Protein AF-0000000083567272 (afdb_homodimer)

Organism: NCBI:txid148449

pLDDT: mean 94.38, std 7.72, range [35.16, 98.94]

Sequence (560 aa):
MNGLTVTLQKGGVGKTTIATNLADRLAARGHEVVLVDVDPQGSATEALGCGETYTADTHLAHVLDPDDPTAPTDLLRTDTEPWGVDLVPSNAALHRVSATIQTADDGEAKLYRSLVRPLSDRYDWIVFDAPPTIGPLADAALVATRQAVLPMQLSKPSADALVRTVTNQLFPLSDRLPDSEAIEILAIVPNRVKGDNEERRVLEALEDSQFARYLPEFADSSHLDREDSPGPGIRERIAFRRAYRDGVSLATHDDTVDMIDRFDALAALADETVKPNENEMNGLTVTLQKGGVGKTTIATNLADRLAARGHEVVLVDVDPQGSATEALGCGETYTADTHLAHVLDPDDPTAPTDLLRTDTEPWGVDLVPSNAALHRVSATIQTADDGEAKLYRSLVRPLSDRYDWIVFDAPPTIGPLADAALVATRQAVLPMQLSKPSADALVRTVTNQLFPLSDRLPDSEAIEILAIVPNRVKGDNEERRVLEALEDSQFARYLPEFADSSHLDREDSPGPGIRERIAFRRAYRDGVSLATHDDTVDMIDRFDALAALADETVKPNENE

Secondary structure (DSSP, 8-state):
-EEEEE--SSTTSSHHHHHHHHHHHHHHTT--EEEEE--TT-HHHHHTT-GGGGG-SS-HHHHH-TT----GGGG-B---TTTT-EEE---TTHHHHHHHHHHSTTGGGHHIIIIIHHHTTT-SEEEEE--SSSSHHHHHHHHHH-EEEEEE-SSHHHHHHHHHHIIIIIHHHHHTS-GGG--EEEEEEE-SB---HHHHHHHHHHHTSTTGGGS-GGG-GGGGS-TTS--SSSB--HHHHHHHHHTS-HHHH-TT-TTHHHHHHHHHHHHHTS---TT-/-EEEEE--SSTTSSHHHHHHHHHHHHHHTT--EEEEE--TT-HHHHHTT-GGGGG-SS-HHHHH-TT----GGGG-B---TTTT-EEE---TTHHHHHHHHHHSTTGGGHHIIIIIHHHTTT-SEEEEE--SSSSHHHHHHHHHH-EEEEEE-SSHHHHHHHHHHIIIIIHHHHHTS-GGG--EEEEEEE-SB---HHHHHHHHHHHTSTTGGGS-GGG-GGGGS-TTS--SSSB--HHHHHHHHHTS-HHHH-TT-TTHHHHHHHHHHHHHTS---TT-

Nearest PDB structures (foldseek):
  6iud-assembly1_A  TM=8.516E-01  e=1.446E-17  Helicobacter pylori 26695
  2bek-assembly2_D  TM=8.807E-01  e=1.300E-15  Thermus thermophilus HB27
  7npe-assembly1_B  TM=7.686E-01  e=1.473E-09  Vibrio cholerae
  7npe-assembly1_A  TM=7.424E-01  e=6.405E-10  Vibrio cholerae
  7npe-assembly2_C  TM=7.320E-01  e=6.770E-10  Vibrio cholerae

Radius of gyration: 23.6 Å; Cα contacts (8 Å, |Δi|>4): 1157; chains: 2; bounding box: 54×74×58 Å

Structure (mmCIF, N/CA/C/O backbone):
data_AF-0000000083567272-model_v1
#
loop_
_entity.id
_entity.type
_entity.pdbx_description
1 polymer 'Chromosome partitioning protein'
#
loop_
_atom_site.group_PDB
_atom_site.id
_atom_site.type_symbol
_atom_site.label_atom_id
_atom_site.label_alt_id
_atom_site.label_comp_id
_atom_site.label_asym_id
_atom_site.label_entity_id
_atom_site.label_seq_id
_atom_site.pdbx_PDB_ins_code
_atom_site.Cartn_x
_atom_site.Cartn_y
_atom_site.Cartn_z
_atom_site.occupancy
_atom_site.B_iso_or_equiv
_atom_site.auth_seq_id
_atom_site.auth_comp_id
_atom_site.auth_asym_id
_atom_site.auth_atom_id
_atom_site.pdbx_PDB_model_num
ATOM 1 N N . MET A 1 1 ? 9.523 26.797 9.961 1 93.81 1 MET A N 1
ATOM 2 C CA . MET A 1 1 ? 8.453 25.953 9.445 1 93.81 1 MET A CA 1
ATOM 3 C C . MET A 1 1 ? 8.32 24.672 10.266 1 93.81 1 MET A C 1
ATOM 5 O O . MET A 1 1 ? 9.328 24.062 10.641 1 93.81 1 MET A O 1
ATOM 9 N N . ASN A 1 2 ? 7.078 24.391 10.664 1 96.38 2 ASN A N 1
ATOM 10 C CA . ASN A 1 2 ? 6.773 23.156 11.391 1 96.38 2 ASN A CA 1
ATOM 11 C C . ASN A 1 2 ? 6.309 22.047 10.445 1 96.38 2 ASN A C 1
ATOM 13 O O . ASN A 1 2 ? 5.891 22.328 9.32 1 96.38 2 ASN A O 1
ATOM 17 N N . GLY A 1 3 ? 6.535 20.812 10.906 1 97.56 3 GLY A N 1
ATOM 18 C CA . GLY A 1 3 ? 6.164 19.734 10.008 1 97.56 3 GLY A CA 1
ATOM 19 C C . GLY A 1 3 ? 5.5 18.562 10.711 1 97.56 3 GLY A C 1
ATOM 20 O O . GLY A 1 3 ? 5.766 18.312 11.883 1 97.56 3 GLY A O 1
ATOM 21 N N . LEU A 1 4 ? 4.613 17.859 10.016 1 98.62 4 LEU A N 1
ATOM 22 C CA . LEU A 1 4 ? 3.932 16.656 10.461 1 98.62 4 LEU A CA 1
ATOM 23 C C . LEU A 1 4 ? 3.98 15.57 9.383 1 98.62 4 LEU A C 1
ATOM 25 O O . LEU A 1 4 ? 3.861 15.875 8.195 1 98.62 4 LEU A O 1
ATOM 29 N N . THR A 1 5 ? 4.148 14.398 9.805 1 98.88 5 THR A N 1
ATOM 30 C CA . THR A 1 5 ? 4.008 13.258 8.898 1 98.88 5 THR A CA 1
ATOM 31 C C . THR A 1 5 ? 2.896 12.328 9.375 1 98.88 5 THR A C 1
ATOM 33 O O . THR A 1 5 ? 2.916 11.859 10.516 1 98.88 5 THR A O 1
ATOM 36 N N . VAL A 1 6 ? 1.889 12.109 8.523 1 98.94 6 VAL A N 1
ATOM 37 C CA . VAL A 1 6 ? 0.838 11.141 8.805 1 98.94 6 VAL A CA 1
ATOM 38 C C . VAL A 1 6 ? 1.248 9.766 8.273 1 98.94 6 VAL A C 1
ATOM 40 O O . VAL A 1 6 ? 1.438 9.594 7.066 1 98.94 6 VAL A O 1
ATOM 43 N N . THR A 1 7 ? 1.372 8.805 9.188 1 98.38 7 THR A N 1
ATOM 44 C CA . THR A 1 7 ? 1.945 7.527 8.781 1 98.38 7 THR A CA 1
ATOM 45 C C . THR A 1 7 ? 1.396 6.391 9.641 1 98.38 7 THR A C 1
ATOM 47 O O . THR A 1 7 ? 0.902 6.621 10.742 1 98.38 7 THR A O 1
ATOM 50 N N . LEU A 1 8 ? 1.328 5.234 9.156 1 97.75 8 LEU A N 1
ATOM 51 C CA . LEU A 1 8 ? 1.05 3.949 9.789 1 97.75 8 LEU A CA 1
ATOM 52 C C . LEU A 1 8 ? 1.333 2.795 8.836 1 97.75 8 LEU A C 1
ATOM 54 O O . LEU A 1 8 ? 1.011 2.875 7.645 1 97.75 8 LEU A O 1
ATOM 58 N N . GLN A 1 9 ? 1.994 1.794 9.391 1 94.25 9 GLN A N 1
ATOM 59 C CA . GLN A 1 9 ? 2.303 0.653 8.539 1 94.25 9 GLN A CA 1
ATOM 60 C C . GLN A 1 9 ? 1.067 -0.212 8.305 1 94.25 9 GLN A C 1
ATOM 62 O O . GLN A 1 9 ? 1.085 -1.414 8.578 1 94.25 9 GLN A O 1
ATOM 67 N N . LYS A 1 10 ? 0.109 0.346 7.777 1 93.81 10 LYS A N 1
ATOM 68 C CA . LYS A 1 10 ? -1.135 -0.331 7.418 1 93.81 10 LYS A CA 1
ATOM 69 C C . LYS A 1 10 ? -1.943 0.494 6.422 1 93.81 10 LYS A C 1
ATOM 71 O O . LYS A 1 10 ? -2.061 1.713 6.566 1 93.81 10 LYS A O 1
ATOM 76 N N . GLY A 1 11 ? -2.459 -0.16 5.395 1 90.94 11 GLY A N 1
ATOM 77 C CA . GLY A 1 11 ? -3.307 0.488 4.406 1 90.94 11 GLY A CA 1
ATOM 78 C C . GLY A 1 11 ? -4.75 0.623 4.855 1 90.94 11 GLY A C 1
ATOM 79 O O . GLY A 1 11 ? -5.215 -0.138 5.707 1 90.94 11 GLY A O 1
ATOM 80 N N . GLY A 1 12 ? -5.441 1.603 4.406 1 91.69 12 GLY A N 1
ATOM 81 C CA . GLY A 1 12 ? -6.887 1.701 4.551 1 91.69 12 GLY A CA 1
ATOM 82 C C . GLY A 1 12 ? -7.316 2.289 5.879 1 91.69 12 GLY A C 1
ATOM 83 O O . GLY A 1 12 ? -8.508 2.332 6.191 1 91.69 12 GLY A O 1
ATOM 84 N N . VAL A 1 13 ? -6.379 2.848 6.633 1 96.19 13 VAL A N 1
ATOM 85 C CA . VAL A 1 13 ? -6.73 3.293 7.977 1 96.19 13 VAL A CA 1
ATOM 86 C C . VAL A 1 13 ? -7.121 4.766 7.949 1 96.19 13 VAL A C 1
ATOM 88 O O . VAL A 1 13 ? -7.5 5.336 8.977 1 96.19 13 VAL A O 1
ATOM 91 N N . GLY A 1 14 ? -6.945 5.5 6.816 1 97.19 14 GLY A N 1
ATOM 92 C CA . GLY A 1 14 ? -7.387 6.875 6.664 1 97.19 14 GLY A CA 1
ATOM 93 C C . GLY A 1 14 ? -6.254 7.879 6.742 1 97.19 14 GLY A C 1
ATOM 94 O O . GLY A 1 14 ? -6.457 9.023 7.164 1 97.19 14 GLY A O 1
ATOM 95 N N . LYS A 1 15 ? -5.055 7.465 6.406 1 98.06 15 LYS A N 1
ATOM 96 C CA . LYS A 1 15 ? -3.906 8.367 6.414 1 98.06 15 LYS A CA 1
ATOM 97 C C . LYS A 1 15 ? -4.168 9.602 5.555 1 98.06 15 LYS A C 1
ATOM 99 O O . LYS A 1 15 ? -3.986 10.727 6.008 1 98.06 15 LYS A O 1
ATOM 104 N N . THR A 1 16 ? -4.648 9.383 4.332 1 97.75 16 THR A N 1
ATOM 105 C CA . THR A 1 16 ? -4.914 10.469 3.395 1 97.75 16 THR A CA 1
ATOM 106 C C . THR A 1 16 ? -5.984 11.406 3.941 1 97.75 16 THR A C 1
ATOM 108 O O . THR A 1 16 ? -5.836 12.625 3.893 1 97.75 16 THR A O 1
ATOM 111 N N . THR A 1 17 ? -7.047 10.812 4.473 1 97.56 17 THR A N 1
ATOM 112 C CA . THR A 1 17 ? -8.133 11.602 5.035 1 97.56 17 THR A CA 1
ATOM 113 C C . THR A 1 17 ? -7.625 12.484 6.172 1 97.56 17 THR A C 1
ATOM 115 O O . THR A 1 17 ? -7.922 13.68 6.215 1 97.56 17 THR A O 1
ATOM 118 N N . ILE A 1 18 ? -6.836 11.906 7.047 1 98.31 18 ILE A N 1
ATOM 119 C CA . ILE A 1 18 ? -6.324 12.656 8.188 1 98.31 18 ILE A CA 1
ATOM 120 C C . ILE A 1 18 ? -5.34 13.719 7.703 1 98.31 18 ILE A C 1
ATOM 122 O O . ILE A 1 18 ? -5.41 14.875 8.125 1 98.31 18 ILE A O 1
ATOM 126 N N . ALA A 1 19 ? -4.461 13.391 6.785 1 98.69 19 ALA A N 1
ATOM 127 C CA . ALA A 1 19 ? -3.445 14.32 6.297 1 98.69 19 ALA A CA 1
ATOM 128 C C . ALA A 1 19 ? -4.086 15.523 5.621 1 98.69 19 ALA A C 1
ATOM 130 O O . ALA A 1 19 ? -3.736 16.672 5.914 1 98.69 19 ALA A O 1
ATOM 131 N N . THR A 1 20 ? -5.059 15.281 4.746 1 98.12 20 THR A N 1
ATOM 132 C CA . THR A 1 20 ? -5.652 16.359 3.957 1 98.12 20 THR A CA 1
ATOM 133 C C . THR A 1 20 ? -6.523 17.25 4.832 1 98.12 20 THR A C 1
ATOM 135 O O . THR A 1 20 ? -6.445 18.484 4.746 1 98.12 20 THR A O 1
ATOM 138 N N . ASN A 1 21 ? -7.289 16.672 5.699 1 97.5 21 ASN A N 1
ATOM 139 C CA . ASN A 1 21 ? -8.172 17.484 6.523 1 97.5 21 ASN A CA 1
ATOM 140 C C . ASN A 1 21 ? -7.406 18.219 7.621 1 97.5 21 ASN A C 1
ATOM 142 O O . ASN A 1 21 ? -7.77 19.328 8 1 97.5 21 ASN A O 1
ATOM 146 N N . LEU A 1 22 ? -6.359 17.594 8.117 1 98.12 22 LEU A N 1
ATOM 147 C CA . LEU A 1 22 ? -5.492 18.281 9.062 1 98.12 22 LEU A CA 1
ATOM 148 C C . LEU A 1 22 ? -4.852 19.5 8.414 1 98.12 22 LEU A C 1
ATOM 150 O O . LEU A 1 22 ? -4.84 20.594 9 1 98.12 22 LEU A O 1
ATOM 154 N N . ALA A 1 23 ? -4.309 19.344 7.195 1 98.31 23 ALA A N 1
ATOM 155 C CA . ALA A 1 23 ? -3.736 20.453 6.449 1 98.31 23 ALA A CA 1
ATOM 156 C C . ALA A 1 23 ? -4.77 21.562 6.234 1 98.31 23 ALA A C 1
ATOM 158 O O . ALA A 1 23 ? -4.473 22.734 6.422 1 98.31 23 ALA A O 1
ATOM 159 N N . ASP A 1 24 ? -5.977 21.156 5.859 1 97.5 24 ASP A N 1
ATOM 160 C CA . ASP A 1 24 ? -7.074 22.094 5.645 1 97.5 24 ASP A CA 1
ATOM 161 C C . ASP A 1 24 ? -7.363 22.891 6.906 1 97.5 24 ASP A C 1
ATOM 163 O O . ASP A 1 24 ? -7.555 24.109 6.84 1 97.5 24 ASP A O 1
ATOM 167 N N . ARG A 1 25 ? -7.406 22.219 8.039 1 97.5 25 ARG A N 1
ATOM 168 C CA . ARG A 1 25 ? -7.754 22.906 9.289 1 97.5 25 ARG A CA 1
ATOM 169 C C . ARG A 1 25 ? -6.609 23.797 9.766 1 97.5 25 ARG A C 1
ATOM 171 O O . ARG A 1 25 ? -6.844 24.844 10.359 1 97.5 25 ARG A O 1
ATOM 178 N N . LEU A 1 26 ? -5.375 23.391 9.531 1 97.88 26 LEU A N 1
ATOM 179 C CA . LEU A 1 26 ? -4.25 24.266 9.812 1 97.88 26 LEU A CA 1
ATOM 180 C C . LEU A 1 26 ? -4.34 25.547 8.984 1 97.88 26 LEU A C 1
ATOM 182 O O . LEU A 1 26 ? -4.105 26.641 9.5 1 97.88 26 LEU A O 1
ATOM 186 N N . ALA A 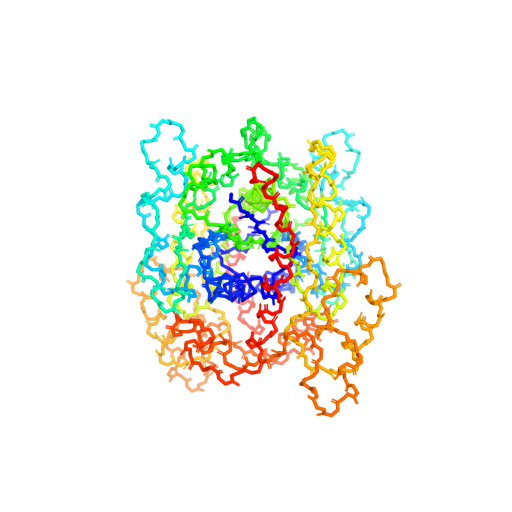1 27 ? -4.68 25.406 7.738 1 97.44 27 ALA A N 1
ATOM 187 C CA . ALA A 1 27 ? -4.855 26.578 6.875 1 97.44 27 ALA A CA 1
ATOM 188 C C . ALA A 1 27 ? -5.988 27.469 7.379 1 97.44 27 ALA A C 1
ATOM 190 O O . ALA A 1 27 ? -5.867 28.688 7.383 1 97.44 27 ALA A O 1
ATOM 191 N N . ALA A 1 28 ? -7.059 26.875 7.777 1 95.69 28 ALA A N 1
ATOM 192 C CA . ALA A 1 28 ? -8.219 27.609 8.281 1 95.69 28 ALA A CA 1
ATOM 193 C C . ALA A 1 28 ? -7.855 28.406 9.523 1 95.69 28 ALA A C 1
ATOM 195 O O . ALA A 1 28 ? -8.523 29.391 9.852 1 95.69 28 ALA A O 1
ATOM 196 N N . ARG A 1 29 ? -6.824 28.062 10.164 1 96.12 29 ARG A N 1
ATOM 197 C CA . ARG A 1 29 ? -6.359 28.766 11.352 1 96.12 29 ARG A CA 1
ATOM 198 C C . ARG A 1 29 ? -5.426 29.922 10.984 1 96.12 29 ARG A C 1
ATOM 200 O O . ARG A 1 29 ? -4.836 30.562 11.859 1 96.12 29 ARG A O 1
ATOM 207 N N . GLY A 1 30 ? -5.168 30.109 9.695 1 96.31 30 GLY A N 1
ATOM 208 C CA . GLY A 1 30 ? -4.434 31.266 9.227 1 96.31 30 GLY A CA 1
ATOM 209 C C . GLY A 1 30 ? -3 30.953 8.836 1 96.31 30 GLY A C 1
ATOM 210 O O . GLY A 1 30 ? -2.217 31.859 8.547 1 96.31 30 GLY A O 1
ATOM 211 N N . HIS A 1 31 ? -2.66 29.672 8.805 1 97.25 31 HIS A N 1
ATOM 212 C CA . HIS A 1 31 ? -1.293 29.281 8.461 1 97.25 31 HIS A CA 1
ATOM 213 C C . HIS A 1 31 ? -1.128 29.094 6.961 1 97.25 31 HIS A C 1
ATOM 215 O O . HIS A 1 31 ? -2.066 28.688 6.273 1 97.25 31 HIS A O 1
ATOM 221 N N . GLU A 1 32 ? 0.05 29.453 6.465 1 97.69 32 GLU A N 1
ATOM 222 C CA . GLU A 1 32 ? 0.459 29 5.141 1 97.69 32 GLU A CA 1
ATOM 223 C C . GLU A 1 32 ? 0.895 27.531 5.172 1 97.69 32 GLU A C 1
ATOM 225 O O . GLU A 1 32 ? 1.895 27.188 5.805 1 97.69 32 GLU A O 1
ATOM 230 N N . VAL A 1 33 ? 0.121 26.703 4.473 1 98.25 33 VAL A N 1
ATOM 231 C CA . VAL A 1 33 ? 0.319 25.266 4.617 1 98.25 33 VAL A CA 1
ATOM 232 C C . VAL A 1 33 ? 0.609 24.641 3.256 1 98.25 33 VAL A C 1
ATOM 234 O O . VAL A 1 33 ? -0.023 25 2.258 1 98.25 33 VAL A O 1
ATOM 237 N N . VAL A 1 34 ? 1.596 23.703 3.201 1 98.62 34 VAL A N 1
ATOM 238 C CA . VAL A 1 34 ? 1.817 22.875 2.023 1 98.62 34 VAL A CA 1
ATOM 239 C C . VAL A 1 34 ? 1.675 21.406 2.398 1 98.62 34 VAL A C 1
ATOM 241 O O . VAL A 1 34 ? 2.193 20.969 3.428 1 98.62 34 VAL A O 1
ATOM 244 N N . LEU A 1 35 ? 0.798 20.719 1.653 1 98.69 35 LEU A N 1
ATOM 245 C CA . LEU A 1 35 ? 0.66 19.266 1.753 1 98.69 35 LEU A CA 1
ATOM 246 C C . LEU A 1 35 ? 1.571 18.562 0.753 1 98.69 35 LEU A C 1
ATOM 248 O O . LEU A 1 35 ? 1.648 18.969 -0.411 1 98.69 35 LEU A O 1
ATOM 252 N N . VAL A 1 36 ? 2.32 17.562 1.208 1 98.81 36 VAL A N 1
ATOM 253 C CA . VAL A 1 36 ? 3.203 16.797 0.342 1 98.81 36 VAL A CA 1
ATOM 254 C C . VAL A 1 36 ? 2.719 15.352 0.271 1 98.81 36 VAL A C 1
ATOM 256 O O . VAL A 1 36 ? 2.662 14.656 1.289 1 98.81 36 VAL A O 1
ATOM 259 N N . ASP A 1 37 ? 2.371 14.922 -0.915 1 98.5 37 ASP A N 1
ATOM 260 C CA . ASP A 1 37 ? 1.951 13.547 -1.166 1 98.5 37 ASP A CA 1
ATOM 261 C C . ASP A 1 37 ? 3.141 12.672 -1.559 1 98.5 37 ASP A C 1
ATOM 263 O O . ASP A 1 37 ? 3.605 12.727 -2.699 1 98.5 37 ASP A O 1
ATOM 267 N N . VAL A 1 38 ? 3.6 11.844 -0.583 1 98.06 38 VAL A N 1
ATOM 268 C CA . VAL A 1 38 ? 4.738 10.984 -0.894 1 98.06 38 VAL A CA 1
ATOM 269 C C . VAL A 1 38 ? 4.289 9.523 -0.942 1 98.06 38 VAL A C 1
ATOM 271 O O . VAL A 1 38 ? 5.102 8.617 -0.779 1 98.06 38 VAL A O 1
ATOM 274 N N . ASP A 1 39 ? 3.031 9.297 -1.059 1 96.69 39 ASP A N 1
ATOM 275 C CA . ASP A 1 39 ? 2.488 7.973 -1.347 1 96.69 39 ASP A CA 1
ATOM 276 C C . ASP A 1 39 ? 2.369 7.746 -2.852 1 96.69 39 ASP A C 1
ATOM 278 O O . ASP A 1 39 ? 1.645 8.469 -3.539 1 96.69 39 ASP A O 1
ATOM 282 N N . PRO A 1 40 ? 2.982 6.656 -3.303 1 93.44 40 PRO A N 1
ATOM 283 C CA . PRO A 1 40 ? 2.936 6.379 -4.738 1 93.44 40 PRO A CA 1
ATOM 284 C C . PRO A 1 40 ? 1.515 6.148 -5.25 1 93.44 40 PRO A C 1
ATOM 286 O O . PRO A 1 40 ? 1.275 6.195 -6.461 1 93.44 40 PRO A O 1
ATOM 289 N N . GLN A 1 41 ? 0.576 5.91 -4.422 1 90.75 41 GLN A N 1
ATOM 290 C CA . GLN A 1 41 ? -0.812 5.738 -4.836 1 90.75 41 GLN A CA 1
ATOM 291 C C . GLN A 1 41 ? -1.451 7.078 -5.195 1 90.75 41 GLN A C 1
ATOM 293 O O . GLN A 1 41 ? -2.459 7.121 -5.902 1 90.75 41 GLN A O 1
ATOM 298 N N . GLY A 1 42 ? -0.952 8.195 -4.688 1 95.5 42 GLY A N 1
ATOM 299 C CA . GLY A 1 42 ? -1.363 9.531 -5.09 1 95.5 42 GLY A CA 1
ATOM 300 C C . GLY A 1 42 ? -2.734 9.914 -4.566 1 95.5 42 GLY A C 1
ATOM 301 O O . GLY A 1 42 ? -3.406 10.773 -5.141 1 95.5 42 GLY A O 1
ATOM 302 N N . SER A 1 43 ? -3.186 9.312 -3.49 1 95.06 43 SER A N 1
ATOM 303 C CA . SER A 1 43 ? -4.539 9.547 -3 1 95.06 43 SER A CA 1
ATOM 304 C C . SER A 1 43 ? -4.734 11 -2.57 1 95.06 43 SER A C 1
ATOM 306 O O . SER A 1 43 ? -5.789 11.586 -2.814 1 95.06 43 SER A O 1
ATOM 308 N N . ALA A 1 44 ? -3.748 11.586 -1.895 1 97.31 44 ALA A N 1
ATOM 309 C CA . ALA A 1 44 ? -3.871 12.984 -1.483 1 97.31 44 ALA A CA 1
ATOM 310 C C . ALA A 1 44 ? -3.895 13.914 -2.695 1 97.31 44 ALA A C 1
ATOM 312 O O . ALA A 1 44 ? -4.633 14.898 -2.713 1 97.31 44 ALA A O 1
ATOM 313 N N . THR A 1 45 ? -3.057 13.602 -3.678 1 96.75 45 THR A N 1
ATOM 314 C CA . THR A 1 45 ? -3.037 14.359 -4.926 1 96.75 45 THR A CA 1
ATOM 315 C C . THR A 1 45 ? -4.418 14.359 -5.578 1 96.75 45 THR A C 1
ATOM 317 O O . THR A 1 45 ? -4.91 15.406 -6.004 1 96.75 45 THR A O 1
ATOM 320 N N . GLU A 1 46 ? -5.023 13.203 -5.598 1 93.88 46 GLU A N 1
ATOM 321 C CA . GLU A 1 46 ? -6.375 13.078 -6.137 1 93.88 46 GLU A CA 1
ATOM 322 C C . GLU A 1 46 ? -7.383 13.828 -5.27 1 93.88 46 GLU A C 1
ATOM 324 O O . GLU A 1 46 ? -8.273 14.508 -5.789 1 93.88 46 GLU A O 1
ATOM 329 N N . ALA A 1 47 ? -7.273 13.688 -4.008 1 95 47 ALA A N 1
ATOM 330 C CA . ALA A 1 47 ? -8.195 14.297 -3.057 1 95 47 ALA A CA 1
ATOM 331 C C . ALA A 1 47 ? -8.25 15.812 -3.234 1 95 47 ALA A C 1
ATOM 333 O O . ALA A 1 47 ? -9.289 16.438 -3.039 1 95 47 ALA A O 1
ATOM 334 N N . LEU A 1 48 ? -7.121 16.422 -3.607 1 96.38 48 LEU A N 1
ATOM 335 C CA . LEU A 1 48 ? -7.07 17.859 -3.756 1 96.38 48 LEU A CA 1
ATOM 336 C C . LEU A 1 48 ? -7.48 18.281 -5.164 1 96.38 48 LEU A C 1
ATOM 338 O O . LEU A 1 48 ? -7.344 19.453 -5.535 1 96.38 48 LEU A O 1
ATOM 342 N N . GLY A 1 49 ? -7.863 17.359 -5.957 1 92.62 49 GLY A N 1
ATOM 343 C CA . GLY A 1 49 ? -8.328 17.672 -7.301 1 92.62 49 GLY A CA 1
ATOM 344 C C . GLY A 1 49 ? -7.199 17.844 -8.297 1 92.62 49 GLY A C 1
ATOM 345 O O . GLY A 1 49 ? -7.371 18.5 -9.328 1 92.62 49 GLY A O 1
ATOM 346 N N . CYS A 1 50 ? -6.02 17.266 -7.973 1 94.5 50 CYS A N 1
ATOM 347 C CA . CYS A 1 50 ? -4.84 17.469 -8.812 1 94.5 50 CYS A CA 1
ATOM 348 C C . CYS A 1 50 ? -4.406 16.156 -9.453 1 94.5 50 CYS A C 1
ATOM 350 O O . CYS A 1 50 ? -3.217 15.93 -9.68 1 94.5 50 CYS A O 1
ATOM 352 N N . GLY A 1 51 ? -5.332 15.297 -9.703 1 92.56 51 GLY A N 1
ATOM 353 C CA . GLY A 1 51 ? -5.023 13.977 -10.242 1 92.56 51 GLY A CA 1
ATOM 354 C C . GLY A 1 51 ? -4.211 14.031 -11.523 1 92.56 51 GLY A C 1
ATOM 355 O O . GLY A 1 51 ? -3.389 13.148 -11.773 1 92.56 51 GLY A O 1
ATOM 356 N N . GLU A 1 52 ? -4.367 15.016 -12.328 1 91.88 52 GLU A N 1
ATOM 357 C CA . GLU A 1 52 ? -3.689 15.148 -13.609 1 91.88 52 GLU A CA 1
ATOM 358 C C . GLU A 1 52 ? -2.186 15.328 -13.422 1 91.88 52 GLU A C 1
ATOM 360 O O . GLU A 1 52 ? -1.399 14.992 -14.312 1 91.88 52 GLU A O 1
ATOM 365 N N . THR A 1 53 ? -1.791 15.766 -12.273 1 94.5 53 THR A N 1
ATOM 366 C CA . THR A 1 53 ? -0.383 16.062 -12.031 1 94.5 53 THR A CA 1
ATOM 367 C C . THR A 1 53 ? 0.387 14.781 -11.703 1 94.5 53 THR A C 1
ATOM 369 O O . THR A 1 53 ? 1.619 14.781 -11.664 1 94.5 53 THR A O 1
ATOM 372 N N . TYR A 1 54 ? -0.334 13.734 -11.555 1 93.69 54 TYR A N 1
ATOM 373 C CA . TYR A 1 54 ? 0.288 12.461 -11.203 1 93.69 54 TYR A CA 1
ATOM 374 C C . TYR A 1 54 ? 1.255 12.016 -12.289 1 93.69 54 TYR A C 1
ATOM 376 O O . TYR A 1 54 ? 2.236 11.32 -12.008 1 93.69 54 TYR A O 1
ATOM 384 N N . THR A 1 55 ? 1.088 12.445 -13.523 1 93.06 55 THR A N 1
ATOM 385 C CA . THR A 1 55 ? 1.952 12.055 -14.633 1 93.06 55 THR A CA 1
ATOM 386 C C . THR A 1 55 ? 2.715 13.258 -15.18 1 93.06 55 THR A C 1
ATOM 388 O O . THR A 1 55 ? 3.174 13.242 -16.312 1 93.06 55 THR A O 1
ATOM 391 N N . ALA A 1 56 ? 2.779 14.281 -14.352 1 95.12 56 ALA A N 1
ATOM 392 C CA . ALA A 1 56 ? 3.498 15.477 -14.773 1 95.12 56 ALA A CA 1
ATOM 393 C C . ALA A 1 56 ? 4.973 15.18 -15.031 1 95.12 56 ALA A C 1
ATOM 395 O O . ALA A 1 56 ? 5.566 14.336 -14.352 1 95.12 56 ALA A O 1
ATOM 396 N N . ASP A 1 57 ? 5.562 15.914 -15.93 1 95.12 57 ASP A N 1
ATOM 397 C CA . ASP A 1 57 ? 6.957 15.719 -16.312 1 95.12 57 ASP A CA 1
ATOM 398 C C . ASP A 1 57 ? 7.902 16.125 -15.188 1 95.12 57 ASP A C 1
ATOM 400 O O . ASP A 1 57 ? 8.93 15.492 -14.969 1 95.12 57 ASP A O 1
ATOM 404 N N . THR A 1 58 ? 7.508 17.266 -14.539 1 96.12 58 THR A N 1
ATOM 405 C CA . THR A 1 58 ? 8.297 17.75 -13.414 1 96.12 58 THR A CA 1
ATOM 406 C C . THR A 1 58 ? 7.762 17.203 -12.094 1 96.12 58 THR A C 1
ATOM 408 O O . THR A 1 58 ? 6.57 17.328 -11.805 1 96.12 58 THR A O 1
ATOM 411 N N . HIS A 1 59 ? 8.586 16.516 -11.352 1 96.88 59 HIS A N 1
ATOM 412 C CA . HIS A 1 59 ? 8.156 15.859 -10.125 1 96.88 59 HIS A CA 1
ATOM 413 C C . HIS A 1 59 ? 9.297 15.781 -9.117 1 96.88 59 HIS A C 1
ATOM 415 O O . HIS A 1 59 ? 10.391 16.312 -9.359 1 96.88 59 HIS A O 1
ATOM 421 N N . LEU A 1 60 ? 9.086 15.172 -8.008 1 97.25 60 LEU A N 1
ATOM 422 C CA . LEU A 1 60 ? 9.945 15.227 -6.832 1 97.25 60 LEU A CA 1
ATOM 423 C C . LEU A 1 60 ? 11.32 14.625 -7.129 1 97.25 60 LEU A C 1
ATOM 425 O O . LEU A 1 60 ? 12.32 15.055 -6.555 1 97.25 60 LEU A O 1
ATOM 429 N N . ALA A 1 61 ? 11.391 13.648 -8.008 1 96 61 ALA A N 1
ATOM 430 C CA . ALA A 1 61 ? 12.672 13.039 -8.344 1 96 61 ALA A CA 1
ATOM 431 C C . ALA A 1 61 ? 13.641 14.078 -8.914 1 96 61 ALA A C 1
ATOM 433 O O . ALA A 1 61 ? 14.852 14 -8.68 1 96 61 ALA A O 1
ATOM 434 N N . HIS A 1 62 ? 13.125 15.031 -9.641 1 97 62 HIS A N 1
ATOM 435 C CA . HIS A 1 62 ? 13.953 16.094 -10.219 1 97 62 HIS A CA 1
ATOM 436 C C . HIS A 1 62 ? 14.516 17 -9.133 1 97 62 HIS A C 1
ATOM 438 O O . HIS A 1 62 ? 15.672 17.406 -9.203 1 97 62 HIS A O 1
ATOM 444 N N . VAL A 1 63 ? 13.727 17.234 -8.117 1 96.62 63 VAL A N 1
ATOM 445 C CA . VAL A 1 63 ? 14.133 18.109 -7.016 1 96.62 63 VAL A CA 1
ATOM 446 C C . VAL A 1 63 ? 15.234 17.438 -6.199 1 96.62 63 VAL A C 1
ATOM 448 O O . VAL A 1 63 ? 16.125 18.109 -5.68 1 96.62 63 VAL A O 1
ATOM 451 N N . LEU A 1 64 ? 15.219 16.094 -6.145 1 95.31 64 LEU A N 1
ATOM 452 C CA . LEU A 1 64 ? 16.188 15.367 -5.32 1 95.31 64 LEU A CA 1
ATOM 453 C C . LEU A 1 64 ? 17.469 15.109 -6.098 1 95.31 64 LEU A C 1
ATOM 455 O O . LEU A 1 64 ? 18.469 14.68 -5.516 1 95.31 64 LEU A O 1
ATOM 459 N N . ASP A 1 65 ? 17.469 15.359 -7.402 1 93.38 65 ASP A N 1
ATOM 460 C CA . ASP A 1 65 ? 18.656 15.219 -8.234 1 93.38 65 ASP A CA 1
ATOM 461 C C . ASP A 1 65 ? 19.5 16.484 -8.203 1 93.38 65 ASP A C 1
ATOM 463 O O . ASP A 1 65 ? 19.109 17.516 -8.75 1 93.38 65 ASP A O 1
ATOM 467 N N . PRO A 1 66 ? 20.688 16.391 -7.672 1 89.69 66 PRO A N 1
ATOM 468 C CA . PRO A 1 66 ? 21.516 17.594 -7.547 1 89.69 66 PRO A CA 1
ATOM 469 C C . PRO A 1 66 ? 21.906 18.188 -8.898 1 89.69 66 PRO A C 1
ATOM 471 O O . PRO A 1 66 ? 22.234 19.375 -8.984 1 89.69 66 PRO A O 1
ATOM 474 N N . ASP A 1 67 ? 21.812 17.375 -9.945 1 94.19 67 ASP A N 1
ATOM 475 C CA . ASP A 1 67 ? 22.219 17.844 -11.266 1 94.19 67 ASP A CA 1
ATOM 476 C C . ASP A 1 67 ? 21.016 18.406 -12.039 1 94.19 67 ASP A C 1
ATOM 478 O O . ASP A 1 67 ? 21.172 18.875 -13.164 1 94.19 67 ASP A O 1
ATOM 482 N N . ASP A 1 68 ? 19.859 18.328 -11.445 1 95.56 68 ASP A N 1
ATOM 483 C CA . ASP A 1 68 ? 18.641 18.844 -12.078 1 95.56 68 ASP A CA 1
ATOM 484 C C . ASP A 1 68 ? 18.312 20.234 -11.547 1 95.56 68 ASP A C 1
ATOM 486 O O . ASP A 1 68 ? 18.328 20.469 -10.344 1 95.56 68 ASP A O 1
ATOM 490 N N . PRO A 1 69 ? 17.984 21.234 -12.391 1 95.44 69 PRO A N 1
ATOM 491 C CA . PRO A 1 69 ? 17.734 22.609 -11.961 1 95.44 69 PRO A CA 1
ATOM 492 C C . PRO A 1 69 ? 16.359 22.812 -11.336 1 95.44 69 PRO A C 1
ATOM 494 O O . PRO A 1 69 ? 16.031 23.891 -10.852 1 95.44 69 PRO A O 1
ATOM 497 N N . THR A 1 70 ? 15.57 21.812 -11.289 1 97 70 THR A N 1
ATOM 498 C CA . THR A 1 70 ? 14.211 21.922 -10.773 1 97 70 THR A CA 1
ATOM 499 C C . THR A 1 70 ? 14.219 22.312 -9.297 1 97 70 THR A C 1
ATOM 501 O O . THR A 1 70 ? 14.914 21.688 -8.492 1 97 70 THR A O 1
ATOM 504 N N . ALA A 1 71 ? 13.461 23.391 -8.992 1 96.88 71 ALA A N 1
ATOM 505 C CA . ALA A 1 71 ? 13.289 23.812 -7.609 1 96.88 71 ALA A CA 1
ATOM 506 C C . ALA A 1 71 ? 11.984 23.281 -7.023 1 96.88 71 ALA A C 1
ATOM 508 O O . ALA A 1 71 ? 11.055 22.969 -7.762 1 96.88 71 ALA A O 1
ATOM 509 N N . PRO A 1 72 ? 11.883 23.172 -5.664 1 97.06 72 PRO A N 1
ATOM 510 C CA . PRO A 1 72 ? 10.641 22.719 -5.035 1 97.06 72 PRO A CA 1
ATOM 511 C C . PRO A 1 72 ? 9.43 23.547 -5.461 1 97.06 72 PRO A C 1
ATOM 513 O O . PRO A 1 72 ? 8.336 23 -5.609 1 97.06 72 PRO A O 1
ATOM 516 N N . THR A 1 73 ? 9.656 24.812 -5.715 1 96.75 73 THR A N 1
ATOM 517 C CA . THR A 1 73 ? 8.562 25.719 -6.062 1 96.75 73 THR A CA 1
ATOM 518 C C . THR A 1 73 ? 7.977 25.344 -7.422 1 96.75 73 THR A C 1
ATOM 520 O O . THR A 1 73 ? 6.828 25.688 -7.719 1 96.75 73 THR A O 1
ATOM 523 N N . ASP A 1 74 ? 8.781 24.672 -8.258 1 97.06 74 ASP A N 1
ATOM 524 C CA . ASP A 1 74 ? 8.32 24.25 -9.578 1 97.06 74 ASP A CA 1
ATOM 525 C C . ASP A 1 74 ? 7.273 23.141 -9.477 1 97.06 74 ASP A C 1
ATOM 527 O O . ASP A 1 74 ? 6.555 22.875 -10.438 1 97.06 74 ASP A O 1
ATOM 531 N N . LEU A 1 75 ? 7.184 22.531 -8.312 1 97.19 75 LEU A N 1
ATOM 532 C CA . LEU A 1 75 ? 6.285 21.391 -8.117 1 97.19 75 LEU A CA 1
ATOM 533 C C . LEU A 1 75 ? 4.953 21.859 -7.531 1 97.19 75 LEU A C 1
ATOM 535 O O . LEU A 1 75 ? 3.955 21.141 -7.598 1 97.19 75 LEU A O 1
ATOM 539 N N . LEU A 1 76 ? 4.906 23.047 -6.988 1 97.25 76 LEU A N 1
ATOM 540 C CA . LEU A 1 76 ? 3.777 23.5 -6.184 1 97.25 76 LEU A CA 1
ATOM 541 C C . LEU A 1 76 ? 2.533 23.672 -7.047 1 97.25 76 LEU A C 1
ATOM 543 O O . LEU A 1 76 ? 2.586 24.312 -8.094 1 97.25 76 LEU A O 1
ATOM 547 N N . ARG A 1 77 ? 1.536 23 -6.621 1 96.31 77 ARG A N 1
ATOM 548 C CA . ARG A 1 77 ? 0.2 23.312 -7.117 1 96.31 77 ARG A CA 1
ATOM 549 C C . ARG A 1 77 ? -0.533 24.266 -6.164 1 96.31 77 ARG A C 1
ATOM 551 O O . ARG A 1 77 ? -0.849 23.891 -5.035 1 96.31 77 ARG A O 1
ATOM 558 N N . THR A 1 78 ? -0.864 25.469 -6.633 1 92.81 78 THR A N 1
ATOM 559 C CA . THR A 1 78 ? -1.407 26.5 -5.762 1 92.81 78 THR A CA 1
ATOM 560 C C . THR A 1 78 ? -2.877 26.766 -6.082 1 92.81 78 THR A C 1
ATOM 562 O O . THR A 1 78 ? -3.547 27.516 -5.375 1 92.81 78 THR A O 1
ATOM 565 N N . ASP A 1 79 ? -3.326 26.109 -7.16 1 84 79 ASP A N 1
ATOM 566 C CA . ASP A 1 79 ? -4.727 26.281 -7.535 1 84 79 ASP A CA 1
ATOM 567 C C . ASP A 1 79 ? -5.629 25.312 -6.77 1 84 79 ASP A C 1
ATOM 569 O O . ASP A 1 79 ? -6.453 24.625 -7.367 1 84 79 ASP A O 1
ATOM 573 N N . THR A 1 80 ? -5.469 25.234 -5.484 1 83.69 80 THR A N 1
ATOM 574 C CA . THR A 1 80 ? -6.238 24.359 -4.605 1 83.69 80 THR A CA 1
ATOM 575 C C . THR A 1 80 ? -7.129 25.188 -3.676 1 83.69 80 THR A C 1
ATOM 577 O O . THR A 1 80 ? -7.195 24.906 -2.475 1 83.69 80 THR A O 1
ATOM 580 N N . GLU A 1 81 ? -7.809 26.156 -4.223 1 73.56 81 GLU A N 1
ATOM 581 C CA . GLU A 1 81 ? -8.539 27.172 -3.467 1 73.56 81 GLU A CA 1
ATOM 582 C C . GLU A 1 81 ? -9.523 26.516 -2.492 1 73.56 81 GLU A C 1
ATOM 584 O O . GLU A 1 81 ? -9.602 26.922 -1.326 1 73.56 81 GLU A O 1
ATOM 589 N N . PRO A 1 82 ? -10.156 25.438 -2.893 1 79.06 82 PRO A N 1
ATOM 590 C CA . PRO A 1 82 ? -11.117 24.844 -1.96 1 79.06 82 PRO A CA 1
ATOM 591 C C . PRO A 1 82 ? -10.453 24.281 -0.709 1 79.06 82 PRO A C 1
ATOM 593 O O . PRO A 1 82 ? -11.125 24 0.285 1 79.06 82 PRO A O 1
ATOM 596 N N . TRP A 1 83 ? -9.203 24.109 -0.689 1 86.5 83 TRP A N 1
ATOM 597 C CA . TRP A 1 83 ? -8.469 23.531 0.438 1 86.5 83 TRP A CA 1
ATOM 598 C C . TRP A 1 83 ? -7.688 24.609 1.178 1 86.5 83 TRP A C 1
ATOM 600 O O . TRP A 1 83 ? -7.418 24.484 2.375 1 86.5 83 TRP A O 1
ATOM 610 N N . GLY A 1 84 ? -7.266 25.672 0.497 1 90 84 GLY A N 1
ATOM 611 C CA . GLY A 1 84 ? -6.418 26.688 1.088 1 90 84 GLY A CA 1
ATOM 612 C C . GLY A 1 84 ? -5.016 26.203 1.394 1 90 84 GLY A C 1
ATOM 613 O O . GLY A 1 84 ? -4.355 26.719 2.295 1 90 84 GLY A O 1
ATOM 614 N N . VAL A 1 85 ? -4.656 25.109 0.864 1 96.31 85 VAL A N 1
ATOM 615 C CA . VAL A 1 85 ? -3.375 24.438 1.068 1 96.31 85 VAL A CA 1
ATOM 616 C C . VAL A 1 85 ? -2.688 24.219 -0.277 1 96.31 85 VAL A C 1
ATOM 618 O O . VAL A 1 85 ? -3.344 23.891 -1.269 1 96.31 85 VAL A O 1
ATOM 621 N N . ASP A 1 86 ? -1.407 24.562 -0.384 1 97.81 86 ASP A N 1
ATOM 622 C CA . ASP A 1 86 ? -0.663 24.188 -1.58 1 97.81 86 ASP A CA 1
ATOM 623 C C . ASP A 1 86 ? -0.282 22.703 -1.545 1 97.81 86 ASP A C 1
ATOM 625 O O . ASP A 1 86 ? -0.316 22.078 -0.486 1 97.81 86 ASP A O 1
ATOM 629 N N . LEU A 1 87 ? 0.006 22.203 -2.768 1 98.25 87 LEU A N 1
ATOM 630 C CA . LEU A 1 87 ? 0.267 20.781 -2.873 1 98.25 87 LEU A CA 1
ATOM 631 C C . LEU A 1 87 ? 1.567 20.516 -3.625 1 98.25 87 LEU A C 1
ATOM 633 O O . LEU A 1 87 ? 1.827 21.125 -4.66 1 98.25 87 LEU A O 1
ATOM 637 N N . VAL A 1 88 ? 2.445 19.75 -3.035 1 98.44 88 VAL A N 1
ATOM 638 C CA . VAL A 1 88 ? 3.432 19 -3.807 1 98.44 88 VAL A CA 1
ATOM 639 C C . VAL A 1 88 ? 2.879 17.625 -4.152 1 98.44 88 VAL A C 1
ATOM 641 O O . VAL A 1 88 ? 2.756 16.766 -3.279 1 98.44 88 VAL A O 1
ATOM 644 N N . PRO A 1 89 ? 2.553 17.375 -5.398 1 98.12 89 PRO A N 1
ATOM 645 C CA . PRO A 1 89 ? 1.814 16.172 -5.77 1 98.12 89 PRO A CA 1
ATOM 646 C C . PRO A 1 89 ? 2.701 14.922 -5.809 1 98.12 89 PRO A C 1
ATOM 648 O O . PRO A 1 89 ? 3.922 15.031 -5.945 1 98.12 89 PRO A O 1
ATOM 651 N N . SER A 1 90 ? 2.01 13.82 -5.594 1 97.56 90 SER A N 1
ATOM 652 C CA . SER A 1 90 ? 2.633 12.539 -5.926 1 97.56 90 SER A CA 1
ATOM 653 C C . SER A 1 90 ? 2.84 12.398 -7.43 1 97.56 90 SER A C 1
ATOM 655 O O . SER A 1 90 ? 2.406 13.258 -8.203 1 97.56 90 SER A O 1
ATOM 657 N N . ASN A 1 91 ? 3.568 11.391 -7.754 1 96.62 91 ASN A N 1
ATOM 658 C CA . ASN A 1 91 ? 3.867 11.156 -9.164 1 96.62 91 ASN A CA 1
ATOM 659 C C . ASN A 1 91 ? 4.109 9.672 -9.445 1 96.62 91 ASN A C 1
ATOM 661 O O . ASN A 1 91 ? 4.543 8.938 -8.555 1 96.62 91 ASN A O 1
ATOM 665 N N . ALA A 1 92 ? 3.871 9.281 -10.648 1 92.38 92 ALA A N 1
ATOM 666 C CA . ALA A 1 92 ? 4.09 7.91 -11.102 1 92.38 92 ALA A CA 1
ATOM 667 C C . ALA A 1 92 ? 5.555 7.508 -10.953 1 92.38 92 ALA A C 1
ATOM 669 O O . ALA A 1 92 ? 5.871 6.32 -10.875 1 92.38 92 ALA A O 1
ATOM 670 N N . ALA A 1 93 ? 6.441 8.469 -10.812 1 92.81 93 ALA A N 1
ATOM 671 C CA . ALA A 1 93 ? 7.875 8.211 -10.758 1 92.81 93 ALA A CA 1
ATOM 672 C C . ALA A 1 93 ? 8.375 8.227 -9.312 1 92.81 93 ALA A C 1
ATOM 674 O O . ALA A 1 93 ? 9.586 8.242 -9.07 1 92.81 93 ALA A O 1
ATOM 675 N N . LEU A 1 94 ? 7.465 8.148 -8.359 1 94.62 94 LEU A N 1
ATOM 676 C CA . LEU A 1 94 ? 7.875 8.258 -6.961 1 94.62 94 LEU A CA 1
ATOM 677 C C . LEU A 1 94 ? 8.766 7.09 -6.566 1 94.62 94 LEU A C 1
ATOM 679 O O . LEU A 1 94 ? 9.539 7.191 -5.609 1 9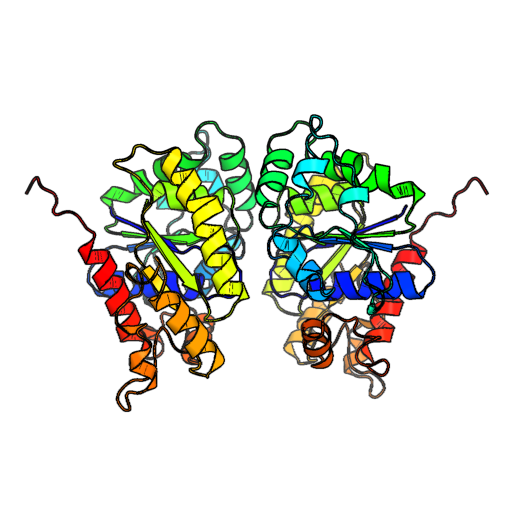4.62 94 LEU A O 1
ATOM 683 N N . HIS A 1 95 ? 8.648 5.961 -7.266 1 90.88 95 HIS A N 1
ATOM 684 C CA . HIS A 1 95 ? 9.531 4.828 -7 1 90.88 95 HIS A CA 1
ATOM 685 C C . HIS A 1 95 ? 10.992 5.211 -7.207 1 90.88 95 HIS A C 1
ATOM 687 O O . HIS A 1 95 ? 11.883 4.668 -6.543 1 90.88 95 HIS A O 1
ATOM 693 N N . ARG A 1 96 ? 11.266 6.156 -8.094 1 92 96 ARG A N 1
ATOM 694 C CA . ARG A 1 96 ? 12.617 6.648 -8.312 1 92 96 ARG A CA 1
ATOM 695 C C . ARG A 1 96 ? 13.125 7.434 -7.105 1 92 96 ARG A C 1
ATOM 697 O O . ARG A 1 96 ? 14.305 7.355 -6.754 1 92 96 ARG A O 1
ATOM 704 N N . VAL A 1 97 ? 12.219 8.18 -6.535 1 94.81 97 VAL A N 1
ATOM 705 C CA . VAL A 1 97 ? 12.539 8.938 -5.328 1 94.81 97 VAL A CA 1
ATOM 706 C C . VAL A 1 97 ? 12.906 7.98 -4.199 1 94.81 97 VAL A C 1
ATOM 708 O O . VAL A 1 97 ? 13.922 8.172 -3.518 1 94.81 97 VAL A O 1
ATOM 711 N N . SER A 1 98 ? 12.102 6.961 -4.078 1 94.31 98 SER A N 1
ATOM 712 C CA . SER A 1 98 ? 12.336 5.941 -3.059 1 94.31 98 SER A CA 1
ATOM 713 C C . SER A 1 98 ? 13.703 5.289 -3.234 1 94.31 98 SER A C 1
ATOM 715 O O . SER A 1 98 ? 14.445 5.129 -2.266 1 94.31 98 SER A O 1
ATOM 717 N N . ALA A 1 99 ? 14.047 4.969 -4.438 1 91.94 99 ALA A N 1
ATOM 718 C CA . ALA A 1 99 ? 15.328 4.332 -4.746 1 91.94 99 ALA A CA 1
ATOM 719 C C . ALA A 1 99 ? 16.5 5.266 -4.434 1 91.94 99 ALA A C 1
ATOM 721 O O . ALA A 1 99 ? 17.5 4.84 -3.863 1 91.94 99 ALA A O 1
ATOM 722 N N . THR A 1 100 ? 16.328 6.535 -4.797 1 93.19 100 THR A N 1
ATOM 723 C CA . THR A 1 100 ? 17.375 7.535 -4.551 1 93.19 100 THR A CA 1
ATOM 724 C C . THR A 1 100 ? 17.625 7.684 -3.055 1 93.19 100 THR A C 1
ATOM 726 O O . THR A 1 100 ? 18.781 7.695 -2.619 1 93.19 100 THR A O 1
ATOM 729 N N . ILE A 1 101 ? 16.594 7.707 -2.289 1 94.62 101 ILE A N 1
ATOM 730 C CA . ILE A 1 101 ? 16.703 7.871 -0.844 1 94.62 101 ILE A CA 1
ATOM 731 C C . ILE A 1 101 ? 17.391 6.648 -0.24 1 94.62 101 ILE A C 1
ATOM 733 O O . ILE A 1 101 ? 18.266 6.777 0.615 1 94.62 101 ILE A O 1
ATOM 737 N N . GLN A 1 102 ? 17.047 5.52 -0.718 1 91.69 102 GLN A N 1
ATOM 738 C CA . GLN A 1 102 ? 17.516 4.27 -0.134 1 91.69 102 GLN A CA 1
ATOM 739 C C . GLN A 1 102 ? 19 4.051 -0.43 1 91.69 102 GLN A C 1
ATOM 741 O O . GLN A 1 102 ? 19.719 3.457 0.377 1 91.69 102 GLN A O 1
ATOM 746 N N . THR A 1 103 ? 19.484 4.52 -1.571 1 90.81 103 THR A N 1
ATOM 747 C CA . THR A 1 103 ? 20.844 4.184 -2.012 1 90.81 103 THR A CA 1
ATOM 748 C C . THR A 1 103 ? 21.812 5.293 -1.632 1 90.81 103 THR A C 1
ATOM 750 O O . THR A 1 103 ? 23.031 5.09 -1.661 1 90.81 103 THR A O 1
ATOM 753 N N . ALA A 1 104 ? 21.328 6.477 -1.349 1 91.25 104 ALA A N 1
ATOM 754 C CA . ALA A 1 104 ? 22.188 7.613 -1.03 1 91.25 104 ALA A CA 1
ATOM 755 C C . ALA A 1 104 ? 22.719 7.52 0.398 1 91.25 104 ALA A C 1
ATOM 757 O O . ALA A 1 104 ? 22.047 6.98 1.28 1 91.25 104 ALA A O 1
ATOM 758 N N . ASP A 1 105 ? 23.906 8.172 0.533 1 88.38 105 ASP A N 1
ATOM 759 C CA . ASP A 1 105 ? 24.391 8.391 1.893 1 88.38 105 ASP A CA 1
ATOM 760 C C . ASP A 1 105 ? 23.5 9.398 2.633 1 88.38 105 ASP A C 1
ATOM 762 O O . ASP A 1 105 ? 23.203 10.469 2.109 1 88.38 105 ASP A O 1
ATOM 766 N N . ASP A 1 106 ? 23.016 9.156 3.777 1 90.06 106 ASP A N 1
ATOM 767 C CA . ASP A 1 106 ? 22.141 10.008 4.57 1 90.06 106 ASP A CA 1
ATOM 768 C C . ASP A 1 106 ? 20.828 10.305 3.82 1 90.06 106 ASP A C 1
ATOM 770 O O . ASP A 1 106 ? 20.375 11.453 3.777 1 90.06 106 ASP A O 1
ATOM 774 N N . GLY A 1 107 ? 20.422 9.359 3.059 1 92.5 107 GLY A N 1
ATOM 775 C CA . GLY A 1 107 ? 19.25 9.5 2.203 1 92.5 107 GLY A CA 1
ATOM 776 C C . GLY A 1 107 ? 18 9.93 2.955 1 92.5 107 GLY A C 1
ATOM 777 O O . GLY A 1 107 ? 17.156 10.633 2.404 1 92.5 107 GLY A O 1
ATOM 778 N N . GLU A 1 108 ? 17.922 9.617 4.188 1 93.5 108 GLU A N 1
ATOM 779 C CA . GLU A 1 108 ? 16.766 9.961 4.992 1 93.5 108 GLU A CA 1
ATOM 780 C C . GLU A 1 108 ? 16.641 11.469 5.172 1 93.5 108 GLU A C 1
ATOM 782 O O . GLU A 1 108 ? 15.547 11.984 5.445 1 93.5 108 GLU A O 1
ATOM 787 N N . ALA A 1 109 ? 17.734 12.219 5.012 1 95.25 109 ALA A N 1
ATOM 788 C CA . ALA A 1 109 ? 17.734 13.664 5.211 1 95.25 109 ALA A CA 1
ATOM 789 C C . ALA A 1 109 ? 17.453 14.398 3.902 1 95.25 109 ALA A C 1
ATOM 791 O O . ALA A 1 109 ? 17.312 15.625 3.885 1 95.25 109 ALA A O 1
ATOM 792 N N . LYS A 1 110 ? 17.266 13.664 2.842 1 95 110 LYS A N 1
ATOM 793 C CA . LYS A 1 110 ? 17.188 14.266 1.515 1 95 110 LYS A CA 1
ATOM 794 C C . LYS A 1 110 ? 15.922 15.109 1.364 1 95 110 LYS A C 1
ATOM 796 O O . LYS A 1 110 ? 15.961 16.203 0.79 1 95 110 LYS A O 1
ATOM 801 N N . LEU A 1 111 ? 14.812 14.57 1.854 1 96.56 111 LEU A N 1
ATOM 802 C CA . LEU A 1 111 ? 13.57 15.328 1.734 1 96.56 111 LEU A CA 1
ATOM 803 C C . LEU A 1 111 ? 13.656 16.641 2.51 1 96.56 111 LEU A C 1
ATOM 805 O O . LEU A 1 111 ? 13.141 17.656 2.061 1 96.56 111 LEU A O 1
ATOM 809 N N . TYR A 1 112 ? 14.344 16.641 3.686 1 97.25 112 TYR A N 1
ATOM 810 C CA . TYR A 1 112 ? 14.516 17.875 4.453 1 97.25 112 TYR A CA 1
ATOM 811 C C . TYR A 1 112 ? 15.367 18.875 3.688 1 97.25 112 TYR A C 1
ATOM 813 O O . TYR A 1 112 ? 14.969 20.031 3.514 1 97.25 112 TYR A O 1
ATOM 821 N N . ARG A 1 113 ? 16.484 18.422 3.172 1 96.38 113 ARG A N 1
ATOM 822 C CA . ARG A 1 113 ? 17.469 19.297 2.553 1 96.38 113 ARG A CA 1
ATOM 823 C C . ARG A 1 113 ? 16.953 19.859 1.234 1 96.38 113 ARG A C 1
ATOM 825 O O . ARG A 1 113 ? 17.156 21.031 0.93 1 96.38 113 ARG A O 1
ATOM 832 N N . SER A 1 114 ? 16.234 19.031 0.501 1 96.94 114 SER A N 1
ATOM 833 C CA . SER A 1 114 ? 15.945 19.391 -0.881 1 96.94 114 SER A CA 1
ATOM 834 C C . SER A 1 114 ? 14.531 19.938 -1.024 1 96.94 114 SER A C 1
ATOM 836 O O . SER A 1 114 ? 14.211 20.594 -2.014 1 96.94 114 SER A O 1
ATOM 838 N N . LEU A 1 115 ? 13.68 19.656 -0.075 1 97.69 115 LEU A N 1
ATOM 839 C CA . LEU A 1 115 ? 12.281 20.047 -0.224 1 97.69 115 LEU A CA 1
ATOM 840 C C . LEU A 1 115 ? 11.844 20.938 0.944 1 97.69 115 LEU A C 1
ATOM 842 O O . LEU A 1 115 ? 11.477 22.094 0.75 1 97.69 115 LEU A O 1
ATOM 846 N N . VAL A 1 116 ? 12.031 20.469 2.158 1 98.06 116 VAL A N 1
ATOM 847 C CA . VAL A 1 116 ? 11.477 21.141 3.332 1 98.06 116 VAL A CA 1
ATOM 848 C C . VAL A 1 116 ? 12.219 22.453 3.58 1 98.06 116 VAL A C 1
ATOM 850 O O . VAL A 1 116 ? 11.602 23.516 3.684 1 98.06 116 VAL A O 1
ATOM 853 N N . ARG A 1 117 ? 13.531 22.391 3.627 1 97.44 117 ARG A N 1
ATOM 854 C CA . ARG A 1 117 ? 14.336 23.578 3.945 1 97.44 117 ARG A CA 1
ATOM 855 C C . ARG A 1 117 ? 14.102 24.688 2.934 1 97.44 117 ARG A C 1
ATOM 857 O O . ARG A 1 117 ? 13.82 25.828 3.311 1 97.44 117 ARG A O 1
ATOM 864 N N . PRO A 1 118 ? 14.086 24.375 1.681 1 97.25 118 PRO A N 1
ATOM 865 C CA . PRO A 1 118 ? 13.875 25.422 0.689 1 97.25 118 PRO A CA 1
ATOM 866 C C . PRO A 1 118 ? 12.484 26.047 0.781 1 97.25 118 PRO A C 1
ATOM 868 O O . PRO A 1 118 ? 12.281 27.188 0.362 1 97.25 118 PRO A O 1
ATOM 871 N N . LEU A 1 119 ? 11.492 25.359 1.323 1 97.75 119 LEU A N 1
ATOM 872 C CA . LEU A 1 119 ? 10.117 25.859 1.387 1 97.75 119 LEU A CA 1
ATOM 873 C C . LEU A 1 119 ? 9.844 26.531 2.729 1 97.75 119 LEU A C 1
ATOM 875 O O . LEU A 1 119 ? 8.758 27.078 2.947 1 97.75 119 LEU A O 1
ATOM 879 N N . SER A 1 120 ? 10.836 26.609 3.625 1 96.38 120 SER A N 1
ATOM 880 C CA . SER A 1 120 ? 10.641 27.016 5.012 1 96.38 120 SER A CA 1
ATOM 881 C C . SER A 1 120 ? 10.297 28.5 5.117 1 96.38 120 SER A C 1
ATOM 883 O O . SER A 1 120 ? 9.664 28.922 6.082 1 96.38 120 SER A O 1
ATOM 885 N N . ASP A 1 121 ? 10.656 29.266 4.133 1 95.75 121 ASP A N 1
ATOM 886 C CA . ASP A 1 121 ? 10.383 30.703 4.18 1 95.75 121 ASP A CA 1
ATOM 887 C C . ASP A 1 121 ? 8.977 31.016 3.684 1 95.75 121 ASP A C 1
ATOM 889 O O . ASP A 1 121 ? 8.445 32.094 3.941 1 95.75 121 ASP A O 1
ATOM 893 N N . ARG A 1 122 ? 8.367 30.094 3.068 1 96.5 122 ARG A N 1
ATOM 894 C CA . ARG A 1 122 ? 7.09 30.344 2.406 1 96.5 122 ARG A CA 1
ATOM 895 C C . ARG A 1 122 ? 5.93 29.797 3.229 1 96.5 122 ARG A C 1
ATOM 897 O O . ARG A 1 122 ? 4.809 30.297 3.146 1 96.5 122 ARG A O 1
ATOM 904 N N . TYR A 1 123 ? 6.207 28.812 4.012 1 98 123 TYR A N 1
ATOM 905 C CA . TYR A 1 123 ? 5.117 28.109 4.684 1 98 123 TYR A CA 1
ATOM 906 C C . TYR A 1 123 ? 5.359 28.047 6.188 1 98 123 TYR A C 1
ATOM 908 O O . TYR A 1 123 ? 6.504 27.984 6.637 1 98 123 TYR A O 1
ATOM 916 N N . ASP A 1 124 ? 4.238 28.047 6.875 1 97.75 124 ASP A N 1
ATOM 917 C CA . ASP A 1 124 ? 4.277 27.844 8.32 1 97.75 124 ASP A CA 1
ATOM 918 C C . ASP A 1 124 ? 4.285 26.344 8.656 1 97.75 124 ASP A C 1
ATOM 920 O O . ASP A 1 124 ? 4.867 25.938 9.664 1 97.75 124 ASP A O 1
ATOM 924 N N . TRP A 1 125 ? 3.582 25.562 7.809 1 98.31 125 TRP A N 1
ATOM 925 C CA . TRP A 1 125 ? 3.434 24.141 8.055 1 98.31 125 TRP A CA 1
ATOM 926 C C . TRP A 1 125 ? 3.65 23.344 6.777 1 98.31 125 TRP A C 1
ATOM 928 O O . TRP A 1 125 ? 3.219 23.75 5.699 1 98.31 125 TRP A O 1
ATOM 938 N N . ILE A 1 126 ? 4.301 22.219 6.945 1 98.75 126 ILE A N 1
ATOM 939 C CA . ILE A 1 126 ? 4.355 21.188 5.91 1 98.75 126 ILE A CA 1
ATOM 940 C C . ILE A 1 126 ? 3.781 19.875 6.453 1 98.75 126 ILE A C 1
ATOM 942 O O . ILE A 1 126 ? 4.121 19.453 7.562 1 98.75 126 ILE A O 1
ATOM 946 N N . VAL A 1 127 ? 2.809 19.266 5.75 1 98.88 127 VAL A N 1
ATOM 947 C CA . VAL A 1 127 ? 2.174 18.016 6.145 1 98.88 127 VAL A CA 1
ATOM 948 C C . VAL A 1 127 ? 2.438 16.938 5.086 1 98.88 127 VAL A C 1
ATOM 950 O O . VAL A 1 127 ? 2.148 17.141 3.906 1 98.88 127 VAL A O 1
ATOM 953 N N . PHE A 1 128 ? 2.98 15.805 5.496 1 98.94 128 PHE A N 1
ATOM 954 C CA . PHE A 1 128 ? 3.264 14.703 4.578 1 98.94 128 PHE A CA 1
ATOM 955 C C . PHE A 1 128 ? 2.201 13.617 4.695 1 98.94 128 PHE A C 1
ATOM 957 O O . PHE A 1 128 ? 1.86 13.195 5.797 1 98.94 128 PHE A O 1
ATOM 964 N N . ASP A 1 129 ? 1.641 13.211 3.588 1 98.75 129 ASP A N 1
ATOM 965 C CA . ASP A 1 129 ? 0.894 11.969 3.459 1 98.75 129 ASP A CA 1
ATOM 966 C C . ASP A 1 129 ? 1.805 10.82 3.02 1 98.75 129 ASP A C 1
ATOM 968 O O . ASP A 1 129 ? 2.207 10.758 1.856 1 98.75 129 ASP A O 1
ATOM 972 N N . ALA A 1 130 ? 2.061 9.898 3.941 1 98.12 130 ALA A N 1
ATOM 973 C CA . ALA A 1 130 ? 3.068 8.867 3.701 1 98.12 130 ALA A CA 1
ATOM 974 C C . ALA A 1 130 ? 2.418 7.543 3.314 1 98.12 130 ALA A C 1
ATOM 976 O O . ALA A 1 130 ? 1.247 7.305 3.623 1 98.12 130 ALA A O 1
ATOM 977 N N . PRO A 1 131 ? 3.119 6.684 2.631 1 95.5 131 PRO A N 1
ATOM 978 C CA . PRO A 1 131 ? 2.586 5.375 2.254 1 95.5 131 PRO A CA 1
ATOM 979 C C . PRO A 1 131 ? 2.422 4.438 3.449 1 95.5 131 PRO A C 1
ATOM 981 O O . PRO A 1 131 ? 2.971 4.699 4.523 1 95.5 131 PRO A O 1
ATOM 984 N N . PRO A 1 132 ? 1.732 3.32 3.258 1 93.06 132 PRO A N 1
ATOM 985 C CA . PRO A 1 132 ? 1.457 2.385 4.348 1 93.06 132 PRO A CA 1
ATOM 986 C C . PRO A 1 132 ? 2.572 1.357 4.539 1 93.06 132 PRO A C 1
ATOM 988 O O . PRO A 1 132 ? 2.297 0.172 4.742 1 93.06 132 PRO A O 1
ATOM 991 N N . THR A 1 133 ? 3.791 1.748 4.473 1 90.94 133 THR A N 1
ATOM 992 C CA . THR A 1 133 ? 4.926 0.841 4.605 1 90.94 133 THR A CA 1
ATOM 993 C C . THR A 1 133 ? 6.062 1.505 5.375 1 90.94 133 THR A C 1
ATOM 995 O O . THR A 1 133 ? 6.141 2.734 5.438 1 90.94 133 THR A O 1
ATOM 998 N N . ILE A 1 134 ? 6.785 0.666 6.02 1 94.12 134 ILE A N 1
ATOM 999 C CA . ILE A 1 134 ? 8.086 1.111 6.504 1 94.12 134 ILE A CA 1
ATOM 1000 C C . ILE A 1 134 ? 9.094 1.112 5.352 1 94.12 134 ILE A C 1
ATOM 1002 O O . ILE A 1 134 ? 9.344 0.073 4.738 1 94.12 134 ILE A O 1
ATOM 1006 N N . GLY A 1 135 ? 9.586 2.271 5.012 1 94.31 135 GLY A N 1
ATOM 1007 C CA . GLY A 1 135 ? 10.469 2.383 3.861 1 94.31 135 GLY A CA 1
ATOM 1008 C C . GLY A 1 135 ? 11.008 3.785 3.654 1 94.31 135 GLY A C 1
ATOM 1009 O O . GLY A 1 135 ? 10.719 4.688 4.441 1 94.31 135 GLY A O 1
ATOM 1010 N N . PRO A 1 136 ? 11.703 3.992 2.596 1 95.5 136 PRO A N 1
ATOM 1011 C CA . PRO A 1 136 ? 12.492 5.215 2.416 1 95.5 136 PRO A CA 1
ATOM 1012 C C . PRO A 1 136 ? 11.625 6.473 2.373 1 95.5 136 PRO A C 1
ATOM 1014 O O . PRO A 1 136 ? 11.977 7.488 2.977 1 95.5 136 PRO A O 1
ATOM 1017 N N . LEU A 1 137 ? 10.508 6.391 1.675 1 96.94 137 LEU A N 1
ATOM 1018 C CA . LEU A 1 137 ? 9.68 7.586 1.519 1 96.94 137 LEU A CA 1
ATOM 1019 C C . LEU A 1 137 ? 9.094 8.016 2.855 1 96.94 137 LEU A C 1
ATOM 1021 O O . LEU A 1 137 ? 9.227 9.172 3.254 1 96.94 137 LEU A O 1
ATOM 1025 N N . ALA A 1 138 ? 8.5 7.094 3.568 1 97.44 138 ALA A N 1
ATOM 1026 C CA . ALA A 1 138 ? 7.914 7.395 4.871 1 97.44 138 ALA A CA 1
ATOM 1027 C C . ALA A 1 138 ? 8.992 7.785 5.879 1 97.44 138 ALA A C 1
ATOM 1029 O O . ALA A 1 138 ? 8.805 8.719 6.668 1 97.44 138 ALA A O 1
ATOM 1030 N N . ASP A 1 139 ? 10.141 7.125 5.832 1 97.56 139 ASP A N 1
ATOM 1031 C CA . ASP A 1 139 ? 11.234 7.414 6.746 1 97.56 139 ASP A CA 1
ATOM 1032 C C . ASP A 1 139 ? 11.781 8.828 6.527 1 97.56 139 ASP A C 1
ATOM 1034 O O . ASP A 1 139 ? 12.008 9.562 7.484 1 97.56 139 ASP A O 1
ATOM 1038 N N . ALA A 1 140 ? 11.977 9.156 5.242 1 98.06 140 ALA A N 1
ATOM 1039 C CA . ALA A 1 140 ? 12.5 10.484 4.93 1 98.06 140 ALA A CA 1
ATOM 1040 C C . ALA A 1 140 ? 11.531 11.578 5.359 1 98.06 140 ALA A C 1
ATOM 1042 O O . ALA A 1 140 ? 11.945 12.648 5.812 1 98.06 140 ALA A O 1
ATOM 1043 N N . ALA A 1 141 ? 10.227 11.305 5.199 1 98.56 141 ALA A N 1
ATOM 1044 C CA . ALA A 1 141 ? 9.219 12.258 5.637 1 98.56 141 ALA A CA 1
ATOM 1045 C C . ALA A 1 141 ? 9.266 12.453 7.152 1 98.56 141 ALA A C 1
ATOM 1047 O O . ALA A 1 141 ? 9.227 13.578 7.641 1 98.56 141 ALA A O 1
ATOM 1048 N N . LEU A 1 142 ? 9.391 11.383 7.875 1 98.5 142 LEU A N 1
ATOM 1049 C CA . LEU A 1 142 ? 9.445 11.422 9.336 1 98.5 142 LEU A CA 1
ATOM 1050 C C . LEU A 1 142 ? 10.695 12.156 9.812 1 98.5 142 LEU A C 1
ATOM 1052 O O . LEU A 1 142 ? 10.625 12.953 10.75 1 98.5 142 LEU A O 1
ATOM 1056 N N . VAL A 1 143 ? 11.789 11.875 9.188 1 97.88 143 VAL A N 1
ATOM 1057 C CA . VAL A 1 143 ? 13.039 12.539 9.547 1 97.88 143 VAL A CA 1
ATOM 1058 C C . VAL A 1 143 ? 12.938 14.031 9.258 1 97.88 143 VAL A C 1
ATOM 1060 O O . VAL A 1 143 ? 13.445 14.859 10.023 1 97.88 143 VAL A O 1
ATOM 1063 N N . ALA A 1 144 ? 12.258 14.352 8.211 1 97.81 144 ALA A N 1
ATOM 1064 C CA . ALA A 1 144 ? 12.141 15.742 7.785 1 97.81 144 ALA A CA 1
ATOM 1065 C C . ALA A 1 144 ? 11.266 16.547 8.742 1 97.81 144 ALA A C 1
ATOM 1067 O O . ALA A 1 144 ? 11.469 17.734 8.938 1 97.81 144 ALA A O 1
ATOM 1068 N N . THR A 1 145 ? 10.297 15.898 9.398 1 97.56 145 THR A N 1
ATOM 1069 C CA . THR A 1 145 ? 9.305 16.656 10.148 1 97.56 145 THR A CA 1
ATOM 1070 C C . THR A 1 145 ? 9.461 16.422 11.648 1 97.56 145 THR A C 1
ATOM 1072 O O . THR A 1 145 ? 9.023 17.234 12.461 1 97.56 145 THR A O 1
ATOM 1075 N N . ARG A 1 146 ? 9.883 15.281 12.047 1 96.62 146 ARG A N 1
ATOM 1076 C CA . ARG A 1 146 ? 10.164 14.875 13.414 1 96.62 146 ARG A CA 1
ATOM 1077 C C . ARG A 1 146 ? 8.883 14.789 14.234 1 96.62 146 ARG A C 1
ATOM 1079 O O . ARG A 1 146 ? 8.922 14.781 15.469 1 96.62 146 ARG A O 1
ATOM 1086 N N . GLN A 1 147 ? 7.711 14.844 13.664 1 97.56 147 GLN A N 1
ATOM 1087 C CA . GLN A 1 147 ? 6.41 14.719 14.312 1 97.56 147 GLN A CA 1
ATOM 1088 C C . GLN A 1 147 ? 5.48 13.812 13.508 1 97.56 147 GLN A C 1
ATOM 1090 O O . GLN A 1 147 ? 5.254 14.039 12.32 1 97.56 147 GLN A O 1
ATOM 1095 N N . ALA A 1 148 ? 4.938 12.828 14.234 1 98.69 148 ALA A N 1
ATOM 1096 C CA . ALA A 1 148 ? 4.102 11.836 13.562 1 98.69 148 ALA A CA 1
ATOM 1097 C C . ALA A 1 148 ? 2.658 11.914 14.055 1 98.69 148 ALA A C 1
ATOM 1099 O O . ALA A 1 148 ? 2.412 12.109 15.242 1 98.69 148 ALA A O 1
ATOM 1100 N N . VAL A 1 149 ? 1.727 11.844 13.156 1 98.88 149 VAL A N 1
ATOM 1101 C CA . VAL A 1 149 ? 0.32 11.57 13.43 1 98.88 149 VAL A CA 1
ATOM 1102 C C . VAL A 1 149 ? -0.039 10.172 12.938 1 98.88 149 VAL A C 1
ATOM 1104 O O . VAL A 1 149 ? 0.197 9.836 11.773 1 98.88 149 VAL A O 1
ATOM 1107 N N . LEU A 1 150 ? -0.604 9.344 13.828 1 98.88 150 LEU A N 1
ATOM 1108 C CA . LEU A 1 150 ? -0.832 7.941 13.516 1 98.88 150 LEU A CA 1
ATOM 1109 C C . LEU A 1 150 ? -2.322 7.617 13.516 1 98.88 150 LEU A C 1
ATOM 1111 O O . LEU A 1 150 ? -2.896 7.32 14.562 1 98.88 150 LEU A O 1
ATOM 1115 N N . PRO A 1 151 ? -2.934 7.629 12.328 1 98.75 151 PRO A N 1
ATOM 1116 C CA . PRO A 1 151 ? -4.32 7.16 12.242 1 98.75 151 PRO A CA 1
ATOM 1117 C C . PRO A 1 151 ? -4.438 5.645 12.375 1 98.75 151 PRO A C 1
ATOM 1119 O O . PRO A 1 151 ? -3.59 4.906 11.867 1 98.75 151 PRO A O 1
ATOM 1122 N N . MET A 1 152 ? -5.516 5.172 13.047 1 98.19 152 MET A N 1
ATOM 1123 C CA . MET A 1 152 ? -5.727 3.732 13.156 1 98.19 152 MET A CA 1
ATOM 1124 C C . MET A 1 152 ? -7.215 3.41 13.266 1 98.19 152 MET A C 1
ATOM 1126 O O . MET A 1 152 ? -7.996 4.23 13.742 1 98.19 152 MET A O 1
ATOM 1130 N N . GLN A 1 153 ? -7.551 2.291 12.75 1 97.81 153 GLN A N 1
ATOM 1131 C CA . GLN A 1 153 ? -8.852 1.729 13.094 1 97.81 153 GLN A CA 1
ATOM 1132 C C . GLN A 1 153 ? -8.805 1.03 14.453 1 97.81 153 GLN A C 1
ATOM 1134 O O . GLN A 1 153 ? -7.727 0.682 14.938 1 97.81 153 GLN A O 1
ATOM 1139 N N . LEU A 1 154 ? -9.969 0.96 15.086 1 97.25 154 LEU A N 1
ATOM 1140 C CA . LEU A 1 154 ? -10.047 0.267 16.375 1 97.25 154 LEU A CA 1
ATOM 1141 C C . LEU A 1 154 ? -10.266 -1.229 16.172 1 97.25 154 LEU A C 1
ATOM 1143 O O . LEU A 1 154 ? -11.344 -1.748 16.453 1 97.25 154 LEU A O 1
ATOM 1147 N N . SER A 1 155 ? -9.219 -1.879 15.742 1 95.44 155 SER A N 1
ATOM 1148 C CA . SER A 1 155 ? -9.164 -3.314 15.477 1 95.44 155 SER A CA 1
ATOM 1149 C C . SER A 1 155 ? -7.812 -3.898 15.875 1 95.44 155 SER A C 1
ATOM 1151 O O . SER A 1 155 ? -6.824 -3.168 15.992 1 95.44 155 SER A O 1
ATOM 1153 N N . LYS A 1 156 ? -7.797 -5.184 16.109 1 91.06 156 LYS A N 1
ATOM 1154 C CA . LYS A 1 156 ? -6.559 -5.836 16.531 1 91.06 156 LYS A CA 1
ATOM 1155 C C . LYS A 1 156 ? -5.465 -5.672 15.477 1 91.06 156 LYS A C 1
ATOM 1157 O O . LYS A 1 156 ? -4.34 -5.281 15.797 1 91.06 156 LYS A O 1
ATOM 1162 N N . PRO A 1 157 ? -5.777 -5.887 14.172 1 89.75 157 PRO A N 1
ATOM 1163 C CA . PRO A 1 157 ? -4.738 -5.691 13.156 1 89.75 157 PRO A CA 1
ATOM 1164 C C . PRO A 1 157 ? -4.18 -4.27 13.148 1 89.75 157 PRO A C 1
ATOM 1166 O O . PRO A 1 157 ? -2.977 -4.078 12.961 1 89.75 157 PRO A O 1
ATOM 1169 N N . SER A 1 158 ? -4.98 -3.355 13.336 1 94.56 158 SER A N 1
ATOM 1170 C CA . SER A 1 158 ? -4.535 -1.966 13.352 1 94.56 158 SER A CA 1
ATOM 1171 C C . SER A 1 158 ? -3.711 -1.666 14.602 1 94.56 158 SER A C 1
ATOM 1173 O O . SER A 1 158 ? -2.738 -0.912 14.547 1 94.56 158 SER A O 1
ATOM 1175 N N . ALA A 1 159 ? -4.105 -2.186 15.727 1 95.44 159 ALA A N 1
ATOM 1176 C CA . ALA A 1 159 ? -3.322 -2.035 16.953 1 95.44 159 ALA A CA 1
ATOM 1177 C C . ALA A 1 159 ? -1.934 -2.648 16.797 1 95.44 159 ALA A C 1
ATOM 1179 O O . ALA A 1 159 ? -0.936 -2.059 17.219 1 95.44 159 ALA A O 1
ATOM 1180 N N . ASP A 1 160 ? -1.893 -3.783 16.203 1 93.25 160 ASP A N 1
ATOM 1181 C CA . ASP A 1 160 ? -0.613 -4.43 15.93 1 93.25 160 ASP A CA 1
ATOM 1182 C C . ASP A 1 160 ? 0.25 -3.566 15.016 1 93.25 160 ASP A C 1
ATOM 1184 O O . ASP A 1 160 ? 1.462 -3.459 15.211 1 93.25 160 ASP A O 1
ATOM 1188 N N . ALA A 1 161 ? -0.356 -2.979 14.008 1 95.06 161 ALA A N 1
ATOM 1189 C CA . ALA A 1 161 ? 0.348 -2.098 13.086 1 95.06 161 ALA A CA 1
ATOM 1190 C C . ALA A 1 161 ? 0.909 -0.875 13.805 1 95.06 161 ALA A C 1
ATOM 1192 O O . ALA A 1 161 ? 1.996 -0.396 13.477 1 95.06 161 ALA A O 1
ATOM 1193 N N . LEU A 1 162 ? 0.144 -0.36 14.75 1 97.5 162 LEU A N 1
ATOM 1194 C CA . LEU A 1 162 ? 0.614 0.759 15.562 1 97.5 162 LEU A CA 1
ATOM 1195 C C . LEU A 1 162 ? 1.896 0.394 16.297 1 97.5 162 LEU A C 1
ATOM 1197 O O . LEU A 1 162 ? 2.885 1.126 16.234 1 97.5 162 LEU A O 1
ATOM 1201 N N . VAL A 1 163 ? 1.857 -0.711 16.922 1 95.94 163 VAL A N 1
ATOM 1202 C CA . VAL A 1 163 ? 3.018 -1.166 17.688 1 95.94 163 VAL A CA 1
ATOM 1203 C C . VAL A 1 163 ? 4.203 -1.365 16.734 1 95.94 163 VAL A C 1
ATOM 1205 O O . VAL A 1 163 ? 5.32 -0.937 17.047 1 95.94 163 VAL A O 1
ATOM 1208 N N . ARG A 1 164 ? 3.947 -1.942 15.625 1 94.38 164 ARG A N 1
ATOM 1209 C CA . ARG A 1 164 ? 5 -2.188 14.648 1 94.38 164 ARG A CA 1
ATOM 1210 C C . ARG A 1 164 ? 5.594 -0.878 14.141 1 94.38 164 ARG A C 1
ATOM 1212 O O . ARG A 1 164 ? 6.812 -0.751 14.008 1 94.38 164 ARG A O 1
ATOM 1219 N N . THR A 1 165 ? 4.746 0.013 13.82 1 97.12 165 THR A N 1
ATOM 1220 C CA . THR A 1 165 ? 5.211 1.305 13.328 1 97.12 165 THR A CA 1
ATOM 1221 C C . THR A 1 165 ? 6.098 1.991 14.359 1 97.12 165 THR A C 1
ATOM 1223 O O . THR A 1 165 ? 7.172 2.494 14.031 1 97.12 165 THR A O 1
ATOM 1226 N N . VAL A 1 166 ? 5.715 1.971 15.586 1 97.69 166 VAL A N 1
ATOM 1227 C CA . VAL A 1 166 ? 6.449 2.645 16.641 1 97.69 166 VAL A CA 1
ATOM 1228 C C . VAL A 1 166 ? 7.777 1.932 16.891 1 97.69 166 VAL A C 1
ATOM 1230 O O . VAL A 1 166 ? 8.836 2.568 16.922 1 97.69 166 VAL A O 1
ATOM 1233 N N . THR A 1 167 ? 7.754 0.62 16.906 1 95.44 167 THR A N 1
ATOM 1234 C CA . THR A 1 167 ? 8.922 -0.151 17.312 1 95.44 167 THR A CA 1
ATOM 1235 C C . THR A 1 167 ? 9.898 -0.321 16.156 1 95.44 167 THR A C 1
ATOM 1237 O O . THR A 1 167 ? 11.109 -0.297 16.359 1 95.44 167 THR A O 1
ATOM 1240 N N . ASN A 1 168 ? 9.336 -0.471 15 1 94.38 168 ASN A N 1
ATOM 1241 C CA . ASN A 1 168 ? 10.203 -0.842 13.883 1 94.38 168 ASN A CA 1
ATOM 1242 C C . ASN A 1 168 ? 10.539 0.365 13.016 1 94.38 168 ASN A C 1
ATOM 1244 O O . ASN A 1 168 ? 11.414 0.282 12.141 1 94.38 168 ASN A O 1
ATOM 1248 N N . GLN A 1 169 ? 9.906 1.448 13.289 1 96.81 169 GLN A N 1
ATOM 1249 C CA . GLN A 1 169 ? 10.172 2.604 12.438 1 96.81 169 GLN A CA 1
ATOM 1250 C C . GLN A 1 169 ? 10.531 3.83 13.273 1 96.81 169 GLN A C 1
ATOM 1252 O O . GLN A 1 169 ? 11.672 4.285 13.266 1 96.81 169 GLN A O 1
ATOM 1257 N N . LEU A 1 170 ? 9.641 4.27 14.18 1 97.94 170 LEU A N 1
ATOM 1258 C CA . LEU A 1 170 ? 9.844 5.523 14.898 1 97.94 170 LEU A CA 1
ATOM 1259 C C . LEU A 1 170 ? 11.047 5.426 15.828 1 97.94 170 LEU A C 1
ATOM 1261 O O . LEU A 1 170 ? 11.906 6.309 15.836 1 97.94 170 LEU A O 1
ATOM 1265 N N . PHE A 1 171 ? 11.156 4.309 16.562 1 96.31 171 PHE A N 1
ATOM 1266 C CA . PHE A 1 171 ? 12.242 4.16 17.516 1 96.31 171 PHE A CA 1
ATOM 1267 C C . PHE A 1 171 ? 13.586 4.07 16.812 1 96.31 171 PHE A C 1
ATOM 1269 O O . PHE A 1 171 ? 14.5 4.844 17.109 1 96.31 171 PHE A O 1
ATOM 1276 N N . PRO A 1 172 ? 13.68 3.186 15.852 1 94.88 172 PRO A N 1
ATOM 1277 C CA . PRO A 1 172 ? 14.969 3.098 15.156 1 94.88 172 PRO A CA 1
ATOM 1278 C C . PRO A 1 172 ? 15.375 4.406 14.484 1 94.88 172 PRO A C 1
ATOM 1280 O O . PRO A 1 172 ? 16.547 4.77 14.484 1 94.88 172 PRO A O 1
ATOM 1283 N N . LEU A 1 173 ? 14.453 5.105 13.875 1 96.06 173 LEU A N 1
ATOM 1284 C CA . LEU A 1 173 ? 14.758 6.387 13.25 1 96.06 173 LEU A CA 1
ATOM 1285 C C . LEU A 1 173 ? 15.234 7.398 14.281 1 96.06 173 LEU A C 1
ATOM 1287 O O . LEU A 1 173 ? 16.219 8.109 14.055 1 96.06 173 LEU A O 1
ATOM 1291 N N . SER A 1 174 ? 14.555 7.449 15.398 1 96 174 SER A N 1
ATOM 1292 C CA . SER A 1 174 ? 14.914 8.375 16.469 1 96 174 SER A CA 1
ATOM 1293 C C . SER A 1 174 ? 16.312 8.078 17 1 96 174 SER A C 1
ATOM 1295 O O . SER A 1 174 ? 17.062 9 17.328 1 96 174 SER A O 1
ATOM 1297 N N . ASP A 1 175 ? 16.688 6.84 17.062 1 94.06 175 ASP A N 1
ATOM 1298 C CA . ASP A 1 175 ? 17.984 6.418 17.594 1 94.06 175 ASP A CA 1
ATOM 1299 C C . ASP A 1 175 ? 19.125 6.914 16.703 1 94.06 175 ASP A C 1
ATOM 1301 O O . ASP A 1 175 ? 20.266 7.02 17.156 1 94.06 175 ASP A O 1
ATOM 1305 N N . ARG A 1 176 ? 18.781 7.227 15.477 1 91.38 176 ARG A N 1
ATOM 1306 C CA . ARG A 1 176 ? 19.797 7.672 14.539 1 91.38 176 ARG A CA 1
ATOM 1307 C C . ARG A 1 176 ? 19.891 9.195 14.508 1 91.38 176 ARG A C 1
ATOM 1309 O O . ARG A 1 176 ? 20.75 9.758 13.812 1 91.38 176 ARG A O 1
ATOM 1316 N N . LEU A 1 177 ? 18.969 9.766 15.234 1 92.62 177 LEU A N 1
ATOM 1317 C CA . LEU A 1 177 ? 18.938 11.219 15.328 1 92.62 177 LEU A CA 1
ATOM 1318 C C . LEU A 1 177 ? 19.469 11.688 16.672 1 92.62 177 LEU A C 1
ATOM 1320 O O . LEU A 1 177 ? 19.516 10.914 17.641 1 92.62 177 LEU A O 1
ATOM 1324 N N . PRO A 1 178 ? 19.969 12.953 16.703 1 90.69 178 PRO A N 1
ATOM 1325 C CA . PRO A 1 178 ? 20.281 13.492 18.016 1 90.69 178 PRO A CA 1
ATOM 1326 C C . PRO A 1 178 ? 19.094 13.469 18.969 1 90.69 178 PRO A C 1
ATOM 1328 O O . PRO A 1 178 ? 17.953 13.648 18.547 1 90.69 178 PRO A O 1
ATOM 1331 N N . ASP A 1 179 ? 19.344 13.266 20.172 1 87.12 179 ASP A N 1
ATOM 1332 C CA . ASP A 1 179 ? 18.297 13.148 21.188 1 87.12 179 ASP A CA 1
ATOM 1333 C C . ASP A 1 179 ? 17.359 14.344 21.141 1 87.12 179 ASP A C 1
ATOM 1335 O O . ASP A 1 179 ? 16.141 14.195 21.344 1 87.12 179 ASP A O 1
ATOM 1339 N N . SER A 1 180 ? 17.906 15.5 20.938 1 87.69 180 SER A N 1
ATOM 1340 C CA . SER A 1 180 ? 17.125 16.734 20.938 1 87.69 180 SER A CA 1
ATOM 1341 C C . SER A 1 180 ? 16.234 16.812 19.703 1 87.69 180 SER A C 1
ATOM 1343 O O . SER A 1 180 ? 15.367 17.688 19.609 1 87.69 180 SER A O 1
ATOM 1345 N N . GLU A 1 181 ? 16.375 15.789 18.812 1 91.38 181 GLU A N 1
ATOM 1346 C CA . GLU A 1 181 ? 15.641 15.828 17.547 1 91.38 181 GLU A CA 1
ATOM 1347 C C . GLU A 1 181 ? 14.914 14.516 17.297 1 91.38 181 GLU A C 1
AT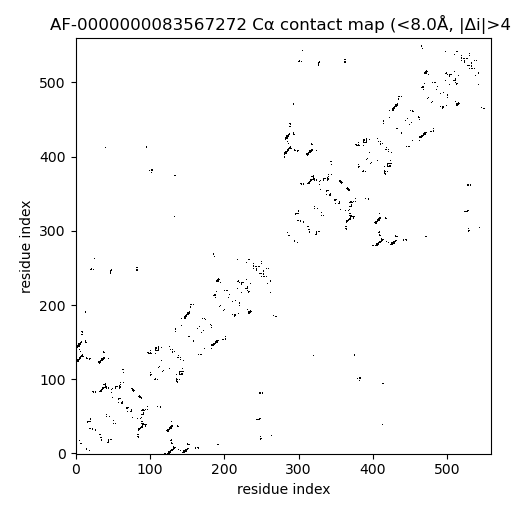OM 1349 O O . GLU A 1 181 ? 14.688 14.141 16.141 1 91.38 181 GLU A O 1
ATOM 1354 N N . ALA A 1 182 ? 14.516 13.867 18.359 1 93.44 182 ALA A N 1
ATOM 1355 C CA . ALA A 1 182 ? 13.828 12.586 18.234 1 93.44 182 ALA A CA 1
ATOM 1356 C C . ALA A 1 182 ? 12.453 12.758 17.594 1 93.44 182 ALA A C 1
ATOM 1358 O O . ALA A 1 182 ? 11.852 13.836 17.688 1 93.44 182 ALA A O 1
ATOM 1359 N N . ILE A 1 183 ? 12.039 11.766 16.938 1 97.12 183 ILE A N 1
ATOM 1360 C CA . ILE A 1 183 ? 10.703 11.773 16.344 1 97.12 183 ILE A CA 1
ATOM 1361 C C . ILE A 1 183 ? 9.648 11.617 17.453 1 97.12 183 ILE A C 1
ATOM 1363 O O . ILE A 1 183 ? 9.727 10.688 18.25 1 97.12 183 ILE A O 1
ATOM 1367 N N . GLU A 1 184 ? 8.727 12.5 17.469 1 96.69 184 GLU A N 1
ATOM 1368 C CA . GLU A 1 184 ? 7.668 12.469 18.484 1 96.69 184 GLU A CA 1
ATOM 1369 C C . GLU A 1 184 ? 6.324 12.117 17.859 1 96.69 184 GLU A C 1
ATOM 1371 O O . GLU A 1 184 ? 6.098 12.367 16.672 1 96.69 184 GLU A O 1
ATOM 1376 N N . ILE A 1 185 ? 5.504 11.531 18.688 1 98.25 185 ILE A N 1
ATOM 1377 C CA . ILE A 1 185 ? 4.125 11.273 18.297 1 98.25 185 ILE A CA 1
ATOM 1378 C C . ILE A 1 185 ? 3.232 12.43 18.75 1 98.25 185 ILE A C 1
ATOM 1380 O O . ILE A 1 185 ? 3.119 12.695 19.953 1 98.25 185 ILE A O 1
ATOM 1384 N N . LEU A 1 186 ? 2.629 13.094 17.781 1 98.19 186 LEU A N 1
ATOM 1385 C CA . LEU A 1 186 ? 1.671 14.133 18.125 1 98.19 186 LEU A CA 1
ATOM 1386 C C . LEU A 1 186 ? 0.356 13.531 18.609 1 98.19 186 LEU A C 1
ATOM 1388 O O . LEU A 1 186 ? -0.198 13.953 19.625 1 98.19 186 LEU A O 1
ATOM 1392 N N . ALA A 1 187 ? -0.098 12.539 17.828 1 98.75 187 ALA A N 1
ATOM 1393 C CA . ALA A 1 187 ? -1.402 11.969 18.172 1 98.75 187 ALA A CA 1
ATOM 1394 C C . ALA A 1 187 ? -1.596 10.609 17.5 1 98.75 187 ALA A C 1
ATOM 1396 O O . ALA A 1 187 ? -1.145 10.391 16.375 1 98.75 187 ALA A O 1
ATOM 1397 N N . ILE A 1 188 ? -2.176 9.734 18.234 1 98.81 188 ILE A N 1
ATOM 1398 C CA . ILE A 1 188 ? -2.816 8.539 17.703 1 98.81 188 ILE A CA 1
ATOM 1399 C C . ILE A 1 188 ? -4.309 8.797 17.5 1 98.81 188 ILE A C 1
ATOM 1401 O O . ILE A 1 188 ? -5.02 9.133 18.438 1 98.81 188 ILE A O 1
ATOM 1405 N N . VAL A 1 189 ? -4.805 8.641 16.234 1 98.81 189 VAL A N 1
ATOM 1406 C CA . VAL A 1 189 ? -6.145 9.117 15.914 1 98.81 189 VAL A CA 1
ATOM 1407 C C . VAL A 1 189 ? -7.027 7.941 15.5 1 98.81 189 VAL A C 1
ATOM 1409 O O . VAL A 1 189 ? -6.988 7.5 14.352 1 98.81 189 VAL A O 1
ATOM 1412 N N . PRO A 1 190 ? -7.902 7.461 16.453 1 98.69 190 PRO A N 1
ATOM 1413 C CA . PRO A 1 190 ? -8.906 6.492 16.016 1 98.69 190 PRO A CA 1
ATOM 1414 C C . PRO A 1 190 ? -9.773 7.02 14.875 1 98.69 190 PRO A C 1
ATOM 1416 O O . PRO A 1 190 ? -10.367 8.102 14.992 1 98.69 190 PRO A O 1
ATOM 1419 N N . ASN A 1 191 ? -9.758 6.34 13.781 1 98.44 191 ASN A N 1
ATOM 1420 C CA . ASN A 1 191 ? -10.43 6.766 12.562 1 98.44 191 ASN A CA 1
ATOM 1421 C C . ASN A 1 191 ? -11.43 5.723 12.078 1 98.44 191 ASN A C 1
ATOM 1423 O O . ASN A 1 191 ? -11.352 4.555 12.461 1 98.44 191 ASN A O 1
ATOM 1427 N N . ARG A 1 192 ? -12.438 6.152 11.328 1 97.56 192 ARG A N 1
ATOM 1428 C CA . ARG A 1 192 ? -13.516 5.316 10.797 1 97.56 192 ARG A CA 1
ATOM 1429 C C . ARG A 1 192 ? -14.227 4.574 11.922 1 97.56 192 ARG A C 1
ATOM 1431 O O . ARG A 1 192 ? -14.5 3.375 11.805 1 97.56 192 ARG A O 1
ATOM 1438 N N . VAL A 1 193 ? -14.5 5.227 13.031 1 97.62 193 VAL A N 1
ATOM 1439 C CA . VAL A 1 193 ? -15.07 4.582 14.211 1 97.62 193 VAL A CA 1
ATOM 1440 C C . VAL A 1 193 ? -16.578 4.422 14.039 1 97.62 193 VAL A C 1
ATOM 1442 O O . VAL A 1 193 ? -17.266 5.379 13.68 1 97.62 193 VAL A O 1
ATOM 1445 N N . LYS A 1 194 ? -17.062 3.262 14.289 1 94.38 194 LYS A N 1
ATOM 1446 C CA . LYS A 1 194 ? -18.5 2.967 14.219 1 94.38 194 LYS A CA 1
ATOM 1447 C C . LYS A 1 194 ? -19.125 2.959 15.609 1 94.38 194 LYS A C 1
ATOM 1449 O O . LYS A 1 194 ? -20.312 3.258 15.758 1 94.38 194 LYS A O 1
ATOM 1454 N N . GLY A 1 195 ? -18.391 2.564 16.594 1 90.5 195 GLY A N 1
ATOM 1455 C CA . GLY A 1 195 ? -18.875 2.615 17.953 1 90.5 195 GLY A CA 1
ATOM 1456 C C . GLY A 1 195 ? -19.453 1.295 18.438 1 90.5 195 GLY A C 1
ATOM 1457 O O . GLY A 1 195 ? -20.328 1.272 19.297 1 90.5 195 GLY A O 1
ATOM 1458 N N . ASP A 1 196 ? -18.969 0.206 17.891 1 91.38 196 ASP A N 1
ATOM 1459 C CA . ASP A 1 196 ? -19.453 -1.091 18.344 1 91.38 196 ASP A CA 1
ATOM 1460 C C . ASP A 1 196 ? -18.609 -1.599 19.516 1 91.38 196 ASP A C 1
ATOM 1462 O O . ASP A 1 196 ? -17.688 -0.918 19.969 1 91.38 196 ASP A O 1
ATOM 1466 N N . ASN A 1 197 ? -19 -2.766 20.078 1 91.94 197 ASN A N 1
ATOM 1467 C CA . ASN A 1 197 ? -18.391 -3.291 21.297 1 91.94 197 ASN A CA 1
ATOM 1468 C C . ASN A 1 197 ? -16.938 -3.695 21.062 1 91.94 197 ASN A C 1
ATOM 1470 O O . ASN A 1 197 ? -16.109 -3.568 21.969 1 91.94 197 ASN A O 1
ATOM 1474 N N . GLU A 1 198 ? -16.703 -4.16 19.969 1 93.75 198 GLU A N 1
ATOM 1475 C CA . GLU A 1 198 ? -15.336 -4.555 19.656 1 93.75 198 GLU A CA 1
ATOM 1476 C C . GLU A 1 198 ? -14.406 -3.344 19.641 1 93.75 198 GLU A C 1
ATOM 1478 O O . GLU A 1 198 ? -13.305 -3.393 20.172 1 93.75 198 GLU A O 1
ATOM 1483 N N . GLU A 1 199 ? -14.844 -2.316 19.047 1 96.25 199 GLU A N 1
ATOM 1484 C CA . GLU A 1 199 ? -14.055 -1.089 19 1 96.25 199 GLU A CA 1
ATOM 1485 C C . GLU A 1 199 ? -13.867 -0.497 20.391 1 96.25 199 GLU A C 1
ATOM 1487 O O . GLU A 1 199 ? -12.797 0.039 20.703 1 96.25 199 GLU A O 1
ATOM 1492 N N . ARG A 1 200 ? -14.922 -0.651 21.188 1 95.38 200 ARG A N 1
ATOM 1493 C CA . ARG A 1 200 ? -14.812 -0.177 22.562 1 95.38 200 ARG A CA 1
ATOM 1494 C C . ARG A 1 200 ? -13.68 -0.89 23.297 1 95.38 200 ARG A C 1
ATOM 1496 O O . ARG A 1 200 ? -12.883 -0.25 23.984 1 95.38 200 ARG A O 1
ATOM 1503 N N . ARG A 1 201 ? -13.625 -2.146 23.156 1 96.44 201 ARG A N 1
ATOM 1504 C CA . ARG A 1 201 ? -12.602 -2.945 23.844 1 96.44 201 ARG A CA 1
ATOM 1505 C C . ARG A 1 201 ? -11.203 -2.523 23.422 1 96.44 201 ARG A C 1
ATOM 1507 O O . ARG A 1 201 ? -10.312 -2.373 24.25 1 96.44 201 ARG A O 1
ATOM 1514 N N . VAL A 1 202 ? -11.023 -2.268 22.141 1 97.12 202 VAL A N 1
ATOM 1515 C CA . VAL A 1 202 ? -9.719 -1.865 21.625 1 97.12 202 VAL A CA 1
ATOM 1516 C C . VAL A 1 202 ? -9.352 -0.48 22.156 1 97.12 202 VAL A C 1
ATOM 1518 O O . VAL A 1 202 ? -8.211 -0.244 22.562 1 97.12 202 VAL A O 1
ATOM 1521 N N . LEU A 1 203 ? -10.312 0.389 22.125 1 97.69 203 LEU A N 1
ATOM 1522 C CA . LEU A 1 203 ? -10.07 1.748 22.609 1 97.69 203 LEU A CA 1
ATOM 1523 C C . LEU A 1 203 ? -9.711 1.75 24.078 1 97.69 203 LEU A C 1
ATOM 1525 O O . LEU A 1 203 ? -8.773 2.436 24.5 1 97.69 203 LEU A O 1
ATOM 1529 N N . GLU A 1 204 ? -10.391 0.972 24.859 1 97.56 204 GLU A N 1
ATOM 1530 C CA . GLU A 1 204 ? -10.109 0.873 26.281 1 97.56 204 GLU A CA 1
ATOM 1531 C C . GLU A 1 204 ? -8.719 0.284 26.531 1 97.56 204 GLU A C 1
ATOM 1533 O O . GLU A 1 204 ? -8.008 0.726 27.438 1 97.56 204 GLU A O 1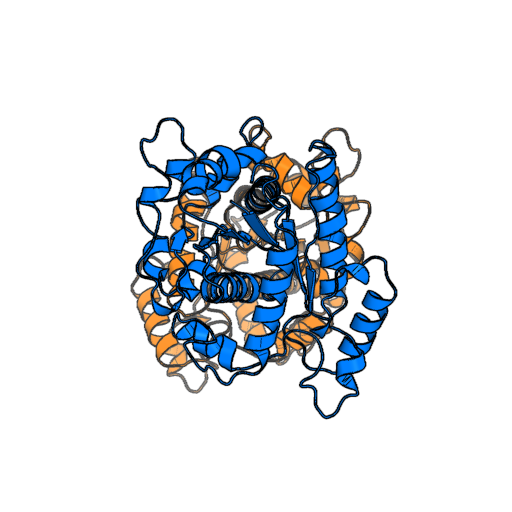
ATOM 1538 N N . ALA A 1 205 ? -8.383 -0.658 25.75 1 97.5 205 ALA A N 1
ATOM 1539 C CA . ALA A 1 205 ? -7.043 -1.234 25.859 1 97.5 205 ALA A CA 1
ATOM 1540 C C . ALA A 1 205 ? -5.969 -0.194 25.547 1 97.5 205 ALA A C 1
ATOM 1542 O O . ALA A 1 205 ? -4.922 -0.16 26.203 1 97.5 205 ALA A O 1
ATOM 1543 N N . LEU A 1 206 ? -6.219 0.615 24.562 1 97.31 206 LEU A N 1
ATOM 1544 C CA . LEU A 1 206 ? -5.297 1.693 24.219 1 97.31 206 LEU A CA 1
ATOM 1545 C C . LEU A 1 206 ? -5.172 2.686 25.375 1 97.31 206 LEU A C 1
ATOM 1547 O O . LEU A 1 206 ? -4.07 3.133 25.688 1 97.31 206 LEU A O 1
ATOM 1551 N N . GLU A 1 207 ? -6.27 2.99 25.969 1 97.81 207 GLU A N 1
ATOM 1552 C CA . GLU A 1 207 ? -6.305 3.941 27.062 1 97.81 207 GLU A CA 1
ATOM 1553 C C . GLU A 1 207 ? -5.547 3.404 28.281 1 97.81 207 GLU A C 1
ATOM 1555 O O . GLU A 1 207 ? -5.059 4.18 29.109 1 97.81 207 GLU A O 1
ATOM 1560 N N . ASP A 1 208 ? -5.41 2.102 28.375 1 97.75 208 ASP A N 1
ATOM 1561 C CA . ASP A 1 208 ? -4.711 1.458 29.484 1 97.75 208 ASP A CA 1
ATOM 1562 C C . ASP A 1 208 ? -3.25 1.192 29.141 1 97.75 208 ASP A C 1
ATOM 1564 O O . ASP A 1 208 ? -2.51 0.611 29.938 1 97.75 208 ASP A O 1
ATOM 1568 N N . SER A 1 209 ? -2.84 1.609 28.031 1 97.25 209 SER A N 1
ATOM 1569 C CA . SER A 1 209 ? -1.48 1.347 27.562 1 97.25 209 SER A CA 1
ATOM 1570 C C . SER A 1 209 ? -0.625 2.607 27.625 1 97.25 209 SER A C 1
ATOM 1572 O O . SER A 1 209 ? -1.088 3.66 28.062 1 97.25 209 SER A O 1
ATOM 1574 N N . GLN A 1 210 ? 0.641 2.486 27.156 1 95.94 210 GLN A N 1
ATOM 1575 C CA . GLN A 1 210 ? 1.576 3.604 27.094 1 95.94 210 GLN A CA 1
ATOM 1576 C C . GLN A 1 210 ? 1.153 4.613 26.031 1 95.94 210 GLN A C 1
ATOM 1578 O O . GLN A 1 210 ? 1.678 5.727 25.984 1 95.94 210 GLN A O 1
ATOM 1583 N N . PHE A 1 211 ? 0.169 4.23 25.234 1 97.56 211 PHE A N 1
ATOM 1584 C CA . PHE A 1 211 ? -0.226 5.078 24.125 1 97.56 211 PHE A CA 1
ATOM 1585 C C . PHE A 1 211 ? -1.324 6.051 24.547 1 97.56 211 PHE A C 1
ATOM 1587 O O . PHE A 1 211 ? -1.712 6.93 23.766 1 97.56 211 PHE A O 1
ATOM 1594 N N . ALA A 1 212 ? -1.811 5.93 25.734 1 97.81 212 ALA A N 1
ATOM 1595 C CA . ALA A 1 212 ? -2.93 6.723 26.234 1 97.81 212 ALA A CA 1
ATOM 1596 C C . ALA A 1 212 ? -2.639 8.219 26.109 1 97.81 212 ALA A C 1
ATOM 1598 O O . ALA A 1 212 ? -3.527 9 25.781 1 97.81 212 ALA A O 1
ATOM 1599 N N . ARG A 1 213 ? -1.442 8.609 26.344 1 97.31 213 ARG A N 1
ATOM 1600 C CA . ARG A 1 213 ? -1.083 10.023 26.406 1 97.31 213 ARG A CA 1
ATOM 1601 C C . ARG A 1 213 ? -1.146 10.664 25.016 1 97.31 213 ARG A C 1
ATOM 1603 O O . ARG A 1 213 ? -1.139 11.891 24.906 1 97.31 213 ARG A O 1
ATOM 1610 N N . TYR A 1 214 ? -1.17 9.844 23.969 1 98.19 214 TYR A N 1
ATOM 1611 C CA . TYR A 1 214 ? -1.156 10.375 22.609 1 98.19 214 TYR A CA 1
ATOM 1612 C C . TYR A 1 214 ? -2.564 10.43 22.031 1 98.19 214 TYR A C 1
ATOM 1614 O O . TYR A 1 214 ? -2.76 10.875 20.906 1 98.19 214 TYR A O 1
ATOM 1622 N N . LEU A 1 215 ? -3.553 9.961 22.781 1 98.38 215 LEU A N 1
ATOM 1623 C CA . LEU A 1 215 ? -4.941 10.008 22.344 1 98.38 215 LEU A CA 1
ATOM 1624 C C . LEU A 1 215 ? -5.539 11.391 22.562 1 98.38 215 LEU A C 1
ATOM 1626 O O . LEU A 1 215 ? -5.516 11.914 23.672 1 98.38 215 LEU A O 1
ATOM 1630 N N . PRO A 1 216 ? -6.047 11.953 21.453 1 98.25 216 PRO A N 1
ATOM 1631 C CA . PRO A 1 216 ? -6.738 13.227 21.656 1 98.25 216 PRO A CA 1
ATOM 1632 C C . PRO A 1 216 ? -7.98 13.086 22.531 1 98.25 216 PRO A C 1
ATOM 1634 O O . PRO A 1 216 ? -8.555 12 22.625 1 98.25 216 PRO A O 1
ATOM 1637 N N . GLU A 1 217 ? -8.43 14.211 23.031 1 96.88 217 GLU A N 1
ATOM 1638 C CA . GLU A 1 217 ? -9.578 14.203 23.938 1 96.88 217 GLU A CA 1
ATOM 1639 C C . GLU A 1 217 ? -10.82 13.664 23.25 1 96.88 217 GLU A C 1
ATOM 1641 O O . GLU A 1 217 ? -11.625 12.953 23.875 1 96.88 217 GLU A O 1
ATOM 1646 N N . PHE A 1 218 ? -10.961 13.93 22.016 1 97.5 218 PHE A N 1
ATOM 1647 C CA . PHE A 1 218 ? -12.172 13.523 21.312 1 97.5 218 PHE A CA 1
ATOM 1648 C C . PHE A 1 218 ? -12.172 12.023 21.062 1 97.5 218 PHE A C 1
ATOM 1650 O O . PHE A 1 218 ? -13.164 11.461 20.594 1 97.5 218 PHE A O 1
ATOM 1657 N N . ALA A 1 219 ? -11.047 11.344 21.359 1 97.19 219 ALA A N 1
ATOM 1658 C CA . ALA A 1 219 ? -10.945 9.906 21.109 1 97.19 219 ALA A CA 1
ATOM 1659 C C . ALA A 1 219 ? -11.266 9.117 22.375 1 97.19 219 ALA A C 1
ATOM 1661 O O . ALA A 1 219 ? -11.297 7.883 22.359 1 97.19 219 ALA A O 1
ATOM 1662 N N . ASP A 1 220 ? -11.641 9.758 23.438 1 95.44 220 ASP A N 1
ATOM 1663 C CA . ASP A 1 220 ? -11.891 9.117 24.719 1 95.44 220 ASP A CA 1
ATOM 1664 C C . ASP A 1 220 ? -13.094 8.18 24.641 1 95.44 220 ASP A C 1
ATOM 1666 O O . ASP A 1 220 ? -14.117 8.523 24.047 1 95.44 220 ASP A O 1
ATOM 1670 N N . SER A 1 221 ? -12.969 7.008 25.297 1 95.19 221 SER A N 1
ATOM 1671 C CA . SER A 1 221 ? -14.023 6.004 25.234 1 95.19 221 SER A CA 1
ATOM 1672 C C . SER A 1 221 ? -15.281 6.48 25.938 1 95.19 221 SER A C 1
ATOM 1674 O O . SER A 1 221 ? -16.375 5.957 25.703 1 95.19 221 SER A O 1
ATOM 1676 N N . SER A 1 222 ? -15.18 7.484 26.812 1 93.06 222 SER A N 1
ATOM 1677 C CA . SER A 1 222 ? -16.344 8.031 27.5 1 93.06 222 SER A CA 1
ATOM 1678 C C . SER A 1 222 ? -17.344 8.625 26.531 1 93.06 222 SER A C 1
ATOM 1680 O O . SER A 1 222 ? -18.516 8.781 26.859 1 93.06 222 SER A O 1
ATOM 1682 N N . HIS A 1 223 ? -16.859 8.953 25.297 1 94.12 223 HIS A N 1
ATOM 1683 C CA . HIS A 1 223 ? -17.75 9.508 24.281 1 94.12 223 HIS A CA 1
ATOM 1684 C C . HIS A 1 223 ? -18.766 8.469 23.812 1 94.12 223 HIS A C 1
ATOM 1686 O O . HIS A 1 223 ? -19.766 8.82 23.188 1 94.12 223 HIS A O 1
ATOM 1692 N N . LEU A 1 224 ? -18.531 7.219 24.062 1 90.69 224 LEU A N 1
ATOM 1693 C CA . LEU A 1 224 ? -19.453 6.156 23.672 1 90.69 224 LEU A CA 1
ATOM 1694 C C . LEU A 1 224 ? -20.719 6.211 24.516 1 90.69 224 LEU A C 1
ATOM 1696 O O . LEU A 1 224 ? -21.781 5.789 24.062 1 90.69 224 LEU A O 1
ATOM 1700 N N . ASP A 1 225 ? -20.609 6.711 25.719 1 89.75 225 ASP A N 1
ATOM 1701 C CA . ASP A 1 225 ? -21.719 6.676 26.672 1 89.75 225 ASP A CA 1
ATOM 1702 C C . ASP A 1 225 ? -22.406 8.039 26.766 1 89.75 225 ASP A C 1
ATOM 1704 O O . ASP A 1 225 ? -23.359 8.203 27.516 1 89.75 225 ASP A O 1
ATOM 1708 N N . ARG A 1 226 ? -21.922 8.969 26.078 1 89.62 226 ARG A N 1
ATOM 1709 C CA . ARG A 1 226 ? -22.484 10.32 26.125 1 89.62 226 ARG A CA 1
ATOM 1710 C C . ARG A 1 226 ? -23.516 10.523 25.031 1 89.62 226 ARG A C 1
ATOM 1712 O O . ARG A 1 226 ? -23.219 10.336 23.844 1 89.62 226 ARG A O 1
ATOM 1719 N N . GLU A 1 227 ? -24.641 10.914 25.406 1 88.44 227 GLU A N 1
ATOM 1720 C CA . GLU A 1 227 ? -25.734 11.109 24.453 1 88.44 227 GLU A CA 1
ATOM 1721 C C . GLU A 1 227 ? -25.453 12.289 23.531 1 88.44 227 GLU A C 1
ATOM 1723 O O . GLU A 1 227 ? -25.875 12.289 22.375 1 88.44 227 GLU A O 1
ATOM 1728 N N . ASP A 1 228 ? -24.703 13.258 24.031 1 90.56 228 ASP A N 1
ATOM 1729 C CA . ASP A 1 228 ? -24.438 14.484 23.281 1 90.56 228 ASP A CA 1
ATOM 1730 C C . ASP A 1 228 ? -23.172 14.352 22.453 1 90.56 228 ASP A C 1
ATOM 1732 O O . ASP A 1 228 ? -22.688 15.336 21.875 1 90.56 228 ASP A O 1
ATOM 1736 N N . SER A 1 229 ? -22.703 13.188 22.375 1 90.12 229 SER A N 1
ATOM 1737 C CA . SER A 1 229 ? -21.469 12.969 21.625 1 90.12 229 SER A CA 1
ATOM 1738 C C . SER A 1 229 ? -21.703 12.062 20.422 1 90.12 229 SER A C 1
ATOM 1740 O O . SER A 1 229 ? -22.453 11.086 20.516 1 90.12 229 SER A O 1
ATOM 1742 N N . PRO A 1 230 ? -21.047 12.406 19.359 1 92.25 230 PRO A N 1
ATOM 1743 C CA . PRO A 1 230 ? -21.172 11.516 18.203 1 92.25 230 PRO A CA 1
ATOM 1744 C C . PRO A 1 230 ? -20.375 10.227 18.359 1 92.25 230 PRO A C 1
ATOM 1746 O O . PRO A 1 230 ? -20.406 9.359 17.484 1 92.25 230 PRO A O 1
ATOM 1749 N N . GLY A 1 231 ? -19.734 10.016 19.531 1 94.75 231 GLY A N 1
ATOM 1750 C CA . GLY A 1 231 ? -18.828 8.898 19.734 1 94.75 231 GLY A CA 1
ATOM 1751 C C . GLY A 1 231 ? -17.359 9.297 19.656 1 94.75 231 GLY A C 1
ATOM 1752 O O . GLY A 1 231 ? -17.047 10.438 19.328 1 94.75 231 GLY A O 1
ATOM 1753 N N . PRO A 1 232 ? -16.484 8.406 19.969 1 97 232 PRO A N 1
ATOM 1754 C CA . PRO A 1 232 ? -15.055 8.734 20.016 1 97 232 PRO A CA 1
ATOM 1755 C C . PRO A 1 232 ? -14.406 8.758 18.641 1 97 232 PRO A C 1
ATOM 1757 O O . PRO A 1 232 ? -14.93 8.141 17.703 1 97 232 PRO A O 1
ATOM 1760 N N . GLY A 1 233 ? -13.258 9.484 18.562 1 98.12 233 GLY A N 1
ATOM 1761 C CA . GLY A 1 233 ? -12.438 9.477 17.359 1 98.12 233 GLY A CA 1
ATOM 1762 C C . GLY A 1 233 ? -13.109 10.164 16.172 1 98.12 233 GLY A C 1
ATOM 1763 O O . GLY A 1 233 ? -14.016 10.984 16.359 1 98.12 233 GLY A O 1
ATOM 1764 N N . ILE A 1 234 ? -12.516 10 15.008 1 98.56 234 ILE A N 1
ATOM 1765 C CA . ILE A 1 234 ? -13.148 10.398 13.758 1 98.56 234 ILE A CA 1
ATOM 1766 C C . ILE A 1 234 ? -14.133 9.328 13.312 1 98.56 234 ILE A C 1
ATOM 1768 O O . ILE A 1 234 ? -13.734 8.203 12.984 1 98.56 234 ILE A O 1
ATOM 1772 N N . ARG A 1 235 ? -15.406 9.672 13.266 1 97.69 235 ARG A N 1
ATOM 1773 C CA . ARG A 1 235 ? -16.469 8.711 12.969 1 97.69 235 ARG A CA 1
ATOM 1774 C C . ARG A 1 235 ? -16.578 8.461 11.461 1 97.69 235 ARG A C 1
ATOM 1776 O O . ARG A 1 235 ? -16.234 9.328 10.656 1 97.69 235 ARG A O 1
ATOM 1783 N N . GLU A 1 236 ? -17.016 7.293 11.188 1 96 236 GLU A N 1
ATOM 1784 C CA . GLU A 1 236 ? -17.312 7.027 9.781 1 96 236 GLU A CA 1
ATOM 1785 C C . GLU A 1 236 ? -18.469 7.906 9.289 1 96 236 GLU A C 1
ATOM 1787 O O . GLU A 1 236 ? -19.531 7.945 9.914 1 96 236 GLU A O 1
ATOM 1792 N N . ARG A 1 237 ? -18.234 8.727 8.305 1 96.19 237 ARG A N 1
ATOM 1793 C CA . ARG A 1 237 ? -19.234 9.578 7.66 1 96.19 237 ARG A CA 1
ATOM 1794 C C . ARG A 1 237 ? -19.156 9.461 6.141 1 96.19 237 ARG A C 1
ATOM 1796 O O . ARG A 1 237 ? -18.062 9.438 5.57 1 96.19 237 ARG A O 1
ATOM 1803 N N . ILE A 1 238 ? -20.266 9.398 5.414 1 95 238 ILE A N 1
ATOM 1804 C CA . ILE A 1 238 ? -20.328 9.32 3.959 1 95 238 ILE A CA 1
ATOM 1805 C C . ILE A 1 238 ? -19.734 10.586 3.344 1 95 238 ILE A C 1
ATOM 1807 O O . ILE A 1 238 ? -19.188 10.547 2.236 1 95 238 ILE A O 1
ATOM 1811 N N . ALA A 1 239 ? -19.781 11.641 4.078 1 96.69 239 ALA A N 1
ATOM 1812 C CA . ALA A 1 239 ? -19.328 12.953 3.613 1 96.69 239 ALA A CA 1
ATOM 1813 C C . ALA A 1 239 ? -17.844 12.906 3.23 1 96.69 239 ALA A C 1
ATOM 1815 O O . ALA A 1 239 ? -17.406 13.617 2.32 1 96.69 239 ALA A O 1
ATOM 1816 N N . PHE A 1 240 ? -17.047 12.086 3.893 1 97 240 PHE A N 1
ATOM 1817 C CA . PHE A 1 240 ? -15.633 11.969 3.57 1 97 240 PHE A CA 1
ATOM 1818 C C . PHE A 1 240 ? -15.445 11.477 2.141 1 97 240 PHE A C 1
ATOM 1820 O O . PHE A 1 240 ? -14.641 12.039 1.39 1 97 240 PHE A O 1
ATOM 1827 N N . ARG A 1 241 ? -16.125 10.422 1.786 1 94 241 ARG A N 1
ATOM 1828 C CA . ARG A 1 241 ? -16.031 9.844 0.449 1 94 241 ARG A CA 1
ATOM 1829 C C . ARG A 1 241 ? -16.516 10.828 -0.61 1 94 241 ARG A C 1
ATOM 1831 O O . ARG A 1 241 ? -15.922 10.938 -1.684 1 94 241 ARG A O 1
ATOM 1838 N N . ARG A 1 242 ? -17.594 11.562 -0.343 1 94.69 242 ARG A N 1
ATOM 1839 C CA . ARG A 1 242 ? -18.156 12.531 -1.282 1 94.69 242 ARG A CA 1
ATOM 1840 C C . ARG A 1 242 ? -17.203 13.688 -1.516 1 94.69 242 ARG A C 1
ATOM 1842 O O . ARG A 1 242 ? -16.969 14.094 -2.658 1 94.69 242 ARG A O 1
ATOM 1849 N N . ALA A 1 243 ? -16.656 14.188 -0.407 1 95.31 243 ALA A N 1
ATOM 1850 C CA . ALA A 1 243 ? -15.688 15.266 -0.52 1 95.31 243 ALA A CA 1
ATOM 1851 C C . ALA A 1 243 ? -14.484 14.836 -1.348 1 95.31 243 ALA A C 1
ATOM 1853 O O . ALA A 1 243 ? -14.008 15.594 -2.203 1 95.31 243 ALA A O 1
ATOM 1854 N N . TYR A 1 244 ? -14.016 13.641 -1.148 1 93.81 244 TYR A N 1
ATOM 1855 C CA . TYR A 1 244 ? -12.883 13.086 -1.887 1 93.81 244 TYR A CA 1
ATOM 1856 C C . TYR A 1 244 ? -13.188 13.016 -3.379 1 93.81 244 TYR A C 1
ATOM 1858 O O . TYR A 1 244 ? -12.375 13.43 -4.207 1 93.81 244 TYR A O 1
ATOM 1866 N N . ARG A 1 245 ? -14.312 12.508 -3.68 1 90.06 245 ARG A N 1
ATOM 1867 C CA . ARG A 1 245 ? -14.734 12.367 -5.07 1 90.06 245 ARG A CA 1
ATOM 1868 C C . ARG A 1 245 ? -14.812 13.727 -5.758 1 90.06 245 ARG A C 1
ATOM 1870 O O . ARG A 1 245 ? -14.453 13.852 -6.93 1 90.06 245 ARG A O 1
ATOM 1877 N N . ASP A 1 246 ? -15.258 14.727 -4.996 1 91.5 246 ASP A N 1
ATOM 1878 C CA . ASP A 1 246 ? -15.445 16.062 -5.551 1 91.5 246 ASP A CA 1
ATOM 1879 C C . ASP A 1 246 ? -14.133 16.828 -5.586 1 91.5 246 ASP A C 1
ATOM 1881 O O . ASP A 1 246 ? -14.055 17.906 -6.18 1 91.5 246 ASP A O 1
ATOM 1885 N N . GLY A 1 247 ? -13.094 16.281 -4.945 1 91.31 247 GLY A N 1
ATOM 1886 C CA . GLY A 1 247 ? -11.797 16.938 -4.934 1 91.31 247 GLY A CA 1
ATOM 1887 C C . GLY A 1 247 ? -11.766 18.188 -4.066 1 91.31 247 GLY A C 1
ATOM 1888 O O . GLY A 1 247 ? -11.086 19.156 -4.391 1 91.31 247 GLY A O 1
ATOM 1889 N N . VAL A 1 248 ? -12.633 18.203 -2.99 1 93.38 248 VAL A N 1
ATOM 1890 C CA . VAL A 1 248 ? -12.688 19.375 -2.117 1 93.38 248 VAL A CA 1
ATOM 1891 C C . VAL A 1 248 ? -12.578 18.938 -0.659 1 93.38 248 VAL A C 1
ATOM 1893 O O . VAL A 1 248 ? -12.711 17.75 -0.347 1 93.38 248 VAL A O 1
ATOM 1896 N N . SER A 1 249 ? -12.281 19.891 0.215 1 93.81 249 SER A N 1
ATOM 1897 C CA . SER A 1 249 ? -12.18 19.594 1.639 1 93.81 249 SER A CA 1
ATOM 1898 C C . SER A 1 249 ? -13.539 19.25 2.227 1 93.81 249 SER A C 1
ATOM 1900 O O . SER A 1 249 ? -14.578 19.547 1.631 1 93.81 249 SER A O 1
ATOM 1902 N N . LEU A 1 250 ? -13.508 18.594 3.359 1 95.25 250 LEU A N 1
ATOM 1903 C CA . LEU A 1 250 ? -14.742 18.266 4.055 1 95.25 250 LEU A CA 1
ATOM 1904 C C . LEU A 1 250 ? -15.555 19.516 4.363 1 95.25 250 LEU A C 1
ATOM 1906 O O . LEU A 1 250 ? -16.766 19.547 4.133 1 95.25 250 LEU A O 1
ATOM 1910 N N . ALA A 1 251 ? -14.898 20.562 4.816 1 92.19 251 ALA A N 1
ATOM 1911 C CA . ALA A 1 251 ? -15.562 21.812 5.195 1 92.19 251 ALA A CA 1
ATOM 1912 C C . ALA A 1 251 ? -16.188 22.484 3.979 1 92.19 251 ALA A C 1
ATOM 1914 O O . ALA A 1 251 ? -17.266 23.062 4.07 1 92.19 251 ALA A O 1
ATOM 1915 N N . THR A 1 252 ? -15.461 22.422 2.848 1 92.31 252 THR A N 1
ATOM 1916 C CA . THR A 1 252 ? -15.977 23.016 1.612 1 92.31 252 THR A CA 1
ATOM 1917 C C . THR A 1 252 ? -17.172 22.219 1.092 1 92.31 252 THR A C 1
ATOM 1919 O O . THR A 1 252 ? -18.125 22.781 0.574 1 92.31 252 THR A O 1
ATOM 1922 N N . HIS A 1 253 ? -17.125 20.922 1.221 1 94.31 253 HIS A N 1
ATOM 1923 C CA . HIS A 1 253 ? -18.203 20.047 0.768 1 94.31 253 HIS A CA 1
ATOM 1924 C C . HIS A 1 253 ? -19.453 20.234 1.616 1 94.31 253 HIS A C 1
ATOM 1926 O O . HIS A 1 253 ? -20.562 20.344 1.083 1 94.31 253 HIS A O 1
ATOM 1932 N N . ASP A 1 254 ? -19.344 20.203 2.889 1 95.31 254 ASP A N 1
ATOM 1933 C CA . ASP A 1 254 ? -20.422 20.328 3.869 1 95.31 254 ASP A CA 1
ATOM 1934 C C . ASP A 1 254 ? -19.875 20.812 5.215 1 95.31 254 ASP A C 1
ATOM 1936 O O . ASP A 1 254 ? -19.344 20.031 5.996 1 95.31 254 ASP A O 1
ATOM 1940 N N . ASP A 1 255 ? -20.125 22.047 5.543 1 93.62 255 ASP A N 1
ATOM 1941 C CA . ASP A 1 255 ? -19.516 22.656 6.723 1 93.62 255 ASP A CA 1
ATOM 1942 C C . ASP A 1 255 ? -20.281 22.297 7.992 1 93.62 255 ASP A C 1
ATOM 1944 O O . ASP A 1 255 ? -19.938 22.75 9.086 1 93.62 255 ASP A O 1
ATOM 1948 N N . THR A 1 256 ? -21.297 21.469 7.844 1 95.12 256 THR A N 1
ATOM 1949 C CA . THR A 1 256 ? -22.094 21.078 9 1 95.12 256 THR A CA 1
ATOM 1950 C C . THR A 1 256 ? -21.641 19.719 9.539 1 95.12 256 THR A C 1
ATOM 1952 O O . THR A 1 256 ? -22.125 19.266 10.57 1 95.12 256 THR A O 1
ATOM 1955 N N . VAL A 1 257 ? -20.75 19.109 8.852 1 96 257 VAL A N 1
ATOM 1956 C CA . VAL A 1 257 ? -20.281 17.797 9.281 1 96 257 VAL A CA 1
ATOM 1957 C C . VAL A 1 257 ? -19.625 17.906 10.656 1 96 257 VAL A C 1
ATOM 1959 O O . VAL A 1 257 ? -18.734 18.734 10.859 1 96 257 VAL A O 1
ATOM 1962 N N . ASP A 1 258 ? -19.984 17.094 11.578 1 95.38 258 ASP A N 1
ATOM 1963 C CA . ASP A 1 258 ? -19.609 17.188 12.977 1 95.38 258 ASP A CA 1
ATOM 1964 C C . ASP A 1 258 ? -18.141 16.797 13.18 1 95.38 258 ASP A C 1
ATOM 1966 O O . ASP A 1 258 ? -17.531 17.141 14.188 1 95.38 258 ASP A O 1
ATOM 1970 N N . MET A 1 259 ? -17.516 16.172 12.219 1 97.38 259 MET A N 1
ATOM 1971 C CA . MET A 1 259 ? -16.125 15.711 12.344 1 97.38 259 MET A CA 1
ATOM 1972 C C . MET A 1 259 ? -15.148 16.844 12.086 1 97.38 259 MET A C 1
ATOM 1974 O O . MET A 1 259 ? -13.969 16.75 12.422 1 97.38 259 MET A O 1
ATOM 1978 N N . ILE A 1 260 ? -15.602 17.953 11.5 1 97.69 260 ILE A N 1
ATOM 1979 C CA . ILE A 1 260 ? -14.742 19.094 11.211 1 97.69 260 ILE A CA 1
ATOM 1980 C C . ILE A 1 260 ? -14.125 19.625 12.5 1 97.69 260 ILE A C 1
ATOM 1982 O O . ILE A 1 260 ? -12.93 19.922 12.547 1 97.69 260 ILE A O 1
ATOM 1986 N N . ASP A 1 261 ? -14.914 19.625 13.539 1 97.12 261 ASP A N 1
ATOM 1987 C CA . ASP A 1 261 ? -14.438 20.109 14.828 1 97.12 261 ASP A CA 1
ATOM 1988 C C . ASP A 1 261 ? -13.305 19.234 15.367 1 97.12 261 ASP A C 1
ATOM 1990 O O . ASP A 1 261 ? -12.406 19.734 16.062 1 97.12 261 ASP A O 1
ATOM 1994 N N . ARG A 1 262 ? -13.281 18.062 15.07 1 98.25 262 ARG A N 1
ATOM 1995 C CA . ARG A 1 262 ? -12.25 17.156 15.547 1 98.25 262 ARG A CA 1
ATOM 1996 C C . ARG A 1 262 ? -10.945 17.359 14.781 1 98.25 262 ARG A C 1
ATOM 1998 O O . ARG A 1 262 ? -9.859 17.266 15.359 1 98.25 262 ARG A O 1
ATOM 2005 N N . PHE A 1 263 ? -11.078 17.609 13.547 1 98.38 263 PHE A N 1
ATOM 2006 C CA . PHE A 1 263 ? -9.883 17.969 12.797 1 98.38 263 PHE A CA 1
ATOM 2007 C C . PHE A 1 263 ? -9.336 19.312 13.273 1 98.38 263 PHE A C 1
ATOM 2009 O O . PHE A 1 263 ? -8.117 19.516 13.305 1 98.38 263 PHE A O 1
ATOM 2016 N N . ASP A 1 264 ? -10.242 20.219 13.633 1 98.12 264 ASP A N 1
ATOM 2017 C CA . ASP A 1 264 ? -9.812 21.484 14.227 1 98.12 264 ASP A CA 1
ATOM 2018 C C . ASP A 1 264 ? -9.047 21.234 15.531 1 98.12 264 ASP A C 1
ATOM 2020 O O . ASP A 1 264 ? -8.039 21.891 15.797 1 98.12 264 ASP A O 1
ATOM 2024 N N . ALA A 1 265 ? -9.562 20.344 16.281 1 98.19 265 ALA A N 1
ATOM 2025 C CA . ALA A 1 265 ? -8.891 19.984 17.531 1 98.19 265 ALA A CA 1
ATOM 2026 C C . ALA A 1 265 ? -7.504 19.422 17.281 1 98.19 265 ALA A C 1
ATOM 2028 O O . ALA A 1 265 ? -6.559 19.703 18.016 1 98.19 265 ALA A O 1
ATOM 2029 N N . LEU A 1 266 ? -7.355 18.594 16.281 1 98.25 266 LEU A N 1
ATOM 2030 C CA . LEU A 1 266 ? -6.059 18.031 15.922 1 98.25 266 LEU A CA 1
ATOM 2031 C C . LEU A 1 266 ? -5.098 19.141 15.484 1 98.25 266 LEU A C 1
ATOM 2033 O O . LEU A 1 266 ? -3.922 19.125 15.852 1 98.25 266 LEU A O 1
ATOM 2037 N N . ALA A 1 267 ? -5.605 20.078 14.688 1 98.38 267 ALA A N 1
ATOM 2038 C CA . ALA A 1 267 ? -4.797 21.219 14.266 1 98.38 267 ALA A CA 1
ATOM 2039 C C . ALA A 1 267 ? -4.359 22.062 15.469 1 98.38 267 ALA A C 1
ATOM 2041 O O . ALA A 1 267 ? -3.223 22.531 15.516 1 98.38 267 ALA A O 1
ATOM 2042 N N . ALA A 1 268 ? -5.238 22.203 16.406 1 98.25 268 ALA A N 1
ATOM 2043 C CA . ALA A 1 268 ? -4.91 22.938 17.625 1 98.25 268 ALA A CA 1
ATOM 2044 C C . ALA A 1 268 ? -3.791 22.234 18.406 1 98.25 268 ALA A C 1
ATOM 2046 O O . ALA A 1 268 ? -2.9 22.906 18.938 1 98.25 268 ALA A O 1
ATOM 2047 N N . LEU A 1 269 ? -3.852 20.938 18.469 1 97.81 269 LEU A N 1
ATOM 2048 C CA . LEU A 1 269 ? -2.787 20.188 19.109 1 97.81 269 LEU A CA 1
ATOM 2049 C C . LEU A 1 269 ? -1.445 20.438 18.438 1 97.81 269 LEU A C 1
ATOM 2051 O O . LEU A 1 269 ? -0.423 20.594 19.109 1 97.81 269 LEU A O 1
ATOM 2055 N N . ALA A 1 270 ? -1.447 20.453 17.141 1 97.94 270 ALA A N 1
ATOM 2056 C CA . ALA A 1 270 ? -0.228 20.734 16.391 1 97.94 270 ALA A CA 1
ATOM 2057 C C . ALA A 1 270 ? 0.316 22.109 16.734 1 97.94 270 ALA A C 1
ATOM 2059 O O . ALA A 1 270 ? 1.516 22.281 16.969 1 97.94 270 ALA A O 1
ATOM 2060 N N . ASP A 1 271 ? -0.546 23.125 16.828 1 96.56 271 ASP A N 1
ATOM 2061 C CA . ASP A 1 271 ? -0.16 24.5 17.125 1 96.56 271 ASP A CA 1
ATOM 2062 C C . ASP A 1 271 ? 0.516 24.594 18.5 1 96.56 271 ASP A C 1
ATOM 2064 O O . ASP A 1 271 ? 1.407 25.406 18.703 1 96.56 271 ASP A O 1
ATOM 2068 N N . GLU A 1 272 ? 0.06 23.75 19.359 1 94.44 272 GLU A N 1
ATOM 2069 C CA . GLU A 1 272 ? 0.574 23.797 20.734 1 94.44 272 GLU A CA 1
ATOM 2070 C C . GLU A 1 272 ? 2.027 23.328 20.781 1 94.44 272 GLU A C 1
ATOM 2072 O O . GLU A 1 272 ? 2.742 23.625 21.75 1 94.44 272 GLU A O 1
ATOM 2077 N N . THR A 1 273 ? 2.42 22.547 19.797 1 89.06 273 THR A N 1
ATOM 2078 C CA . THR A 1 273 ? 3.775 22.016 19.812 1 89.06 273 THR A CA 1
ATOM 2079 C C . THR A 1 273 ? 4.77 23.047 19.297 1 89.06 273 THR A C 1
ATOM 2081 O O . THR A 1 273 ? 5.984 22.859 19.406 1 89.06 273 THR A O 1
ATOM 2084 N N . VAL A 1 274 ? 4.309 24.078 18.609 1 83.06 274 VAL A N 1
ATOM 2085 C CA . VAL A 1 274 ? 5.18 25.078 18.031 1 83.06 274 VAL A CA 1
ATOM 2086 C C . VAL A 1 274 ? 5.832 25.922 19.125 1 83.06 274 VAL A C 1
ATOM 2088 O O . VAL A 1 274 ? 5.141 26.453 20 1 83.06 274 VAL A O 1
ATOM 2091 N N . LYS A 1 275 ? 7.293 25.672 19.422 1 65.19 275 LYS A N 1
ATOM 2092 C CA . LYS A 1 275 ? 8.094 26.422 20.375 1 65.19 275 LYS A CA 1
ATOM 2093 C C . LYS A 1 275 ? 8.148 27.906 20.016 1 65.19 275 LYS A C 1
ATOM 2095 O O . LYS A 1 275 ? 8.352 28.25 18.859 1 65.19 275 LYS A O 1
ATOM 2100 N N . PRO A 1 276 ? 7.57 28.812 21.016 1 58.28 276 PRO A N 1
ATOM 2101 C CA . PRO A 1 276 ? 7.742 30.25 20.75 1 58.28 276 PRO A CA 1
ATOM 2102 C C . PRO A 1 276 ? 9.156 30.594 20.297 1 58.28 276 PRO A C 1
ATOM 2104 O O . PRO A 1 276 ? 10.117 29.922 20.703 1 58.28 276 PRO A O 1
ATOM 2107 N N . ASN A 1 277 ? 9.273 30.953 19.062 1 49.22 277 ASN A N 1
ATOM 2108 C CA . ASN A 1 277 ? 10.578 31.5 18.688 1 49.22 277 ASN A CA 1
ATOM 2109 C C . ASN A 1 277 ? 11.172 32.344 19.812 1 49.22 277 ASN A C 1
ATOM 2111 O O . ASN A 1 277 ? 10.508 33.25 20.312 1 49.22 277 ASN A O 1
ATOM 2115 N N . GLU A 1 278 ? 11.945 31.734 20.672 1 42.16 278 GLU A N 1
ATOM 2116 C CA . GLU A 1 278 ? 12.625 32.562 21.672 1 42.16 278 GLU A CA 1
ATOM 2117 C C . GLU A 1 278 ? 12.984 33.938 21.109 1 42.16 278 GLU A C 1
ATOM 2119 O O . GLU A 1 278 ? 13.094 34.906 21.875 1 42.16 278 GLU A O 1
ATOM 2124 N N . ASN A 1 279 ? 13.5 34.031 19.953 1 40.38 279 ASN A N 1
ATOM 2125 C CA . ASN A 1 279 ? 14.062 35.344 19.656 1 40.38 279 ASN A CA 1
ATOM 2126 C C . ASN A 1 279 ? 12.977 36.406 19.531 1 40.38 279 ASN A C 1
ATOM 2128 O O . ASN A 1 279 ? 13.219 37.469 18.984 1 40.38 279 ASN A O 1
ATOM 2132 N N . GLU A 1 280 ? 11.703 36.156 19.859 1 35.19 280 GLU A N 1
ATOM 2133 C CA . GLU A 1 280 ? 11.023 37.438 20.016 1 35.19 280 GLU A CA 1
ATOM 2134 C C . GLU A 1 280 ? 11.164 38 21.422 1 35.19 280 GLU A C 1
ATOM 2136 O O . GLU A 1 280 ? 11.102 37.25 22.406 1 35.19 280 GLU A O 1
ATOM 2141 N N . MET B 1 1 ? 10.562 -25.969 -11.625 1 93.69 1 MET B N 1
ATOM 2142 C CA . MET B 1 1 ? 9.5 -25.234 -10.938 1 93.69 1 MET B CA 1
ATOM 2143 C C . MET B 1 1 ? 9.102 -23.984 -11.711 1 93.69 1 MET B C 1
ATOM 2145 O O . MET B 1 1 ? 9.961 -23.281 -12.242 1 93.69 1 MET B O 1
ATOM 2149 N N . ASN B 1 2 ? 7.785 -23.844 -11.898 1 96.25 2 ASN B N 1
ATOM 2150 C CA . ASN B 1 2 ? 7.234 -22.656 -12.547 1 96.25 2 ASN B CA 1
ATOM 2151 C C . ASN B 1 2 ? 6.812 -21.609 -11.531 1 96.25 2 ASN B C 1
ATOM 2153 O O . ASN B 1 2 ? 6.613 -21.906 -10.352 1 96.25 2 ASN B O 1
ATOM 2157 N N . GLY B 1 3 ? 6.832 -20.344 -12.008 1 97.56 3 GLY B N 1
ATOM 2158 C CA . GLY B 1 3 ? 6.508 -19.312 -11.047 1 97.56 3 GLY B CA 1
ATOM 2159 C C . GLY B 1 3 ? 5.613 -18.219 -11.625 1 97.56 3 GLY B C 1
ATOM 2160 O O . GLY B 1 3 ? 5.656 -17.953 -12.82 1 97.56 3 GLY B O 1
ATOM 2161 N N . LEU B 1 4 ? 4.789 -17.609 -10.789 1 98.56 4 LEU B N 1
ATOM 2162 C CA . LEU B 1 4 ? 3.918 -16.484 -11.102 1 98.56 4 LEU B CA 1
ATOM 2163 C C . LEU B 1 4 ? 4.027 -15.398 -10.031 1 98.56 4 LEU B C 1
ATOM 2165 O O . LEU B 1 4 ? 4.137 -15.703 -8.844 1 98.56 4 LEU B O 1
ATOM 2169 N N . THR B 1 5 ? 4.004 -14.211 -10.469 1 98.88 5 THR B N 1
ATOM 2170 C CA . THR B 1 5 ? 3.891 -13.086 -9.539 1 98.88 5 THR B CA 1
ATOM 2171 C C . THR B 1 5 ? 2.623 -12.289 -9.82 1 98.88 5 THR B C 1
ATOM 2173 O O . THR B 1 5 ? 2.404 -11.828 -10.945 1 98.88 5 THR B O 1
ATOM 2176 N N . VAL B 1 6 ? 1.748 -12.172 -8.82 1 98.94 6 VAL B N 1
ATOM 2177 C CA . VAL B 1 6 ? 0.568 -11.32 -8.914 1 98.94 6 VAL B CA 1
ATOM 2178 C C . VAL B 1 6 ? 0.91 -9.906 -8.445 1 98.94 6 VAL B C 1
ATOM 2180 O O . VAL B 1 6 ? 1.276 -9.703 -7.285 1 98.94 6 VAL B O 1
ATOM 2183 N N . THR B 1 7 ? 0.787 -8.953 -9.359 1 98.44 7 THR B N 1
ATOM 2184 C CA . THR B 1 7 ? 1.281 -7.617 -9.047 1 98.44 7 THR B CA 1
ATOM 2185 C C . THR B 1 7 ? 0.482 -6.555 -9.789 1 98.44 7 THR B C 1
ATOM 2187 O O . THR B 1 7 ? -0.157 -6.844 -10.805 1 98.44 7 THR B O 1
ATOM 2190 N N . LEU B 1 8 ? 0.367 -5.398 -9.289 1 97.75 8 LEU B N 1
ATOM 2191 C CA . LEU B 1 8 ? -0.15 -4.16 -9.859 1 97.75 8 LEU B CA 1
ATOM 2192 C C . LEU B 1 8 ? 0.16 -2.975 -8.945 1 97.75 8 LEU B C 1
ATOM 2194 O O . LEU B 1 8 ? 0.046 -3.08 -7.727 1 97.75 8 LEU B O 1
ATOM 2198 N N . GLN B 1 9 ? 0.608 -1.916 -9.602 1 94.31 9 GLN B N 1
ATOM 2199 C CA . GLN B 1 9 ? 0.927 -0.743 -8.797 1 94.31 9 GLN B CA 1
ATOM 2200 C C . GLN B 1 9 ? -0.341 -0.013 -8.359 1 94.31 9 GLN B C 1
ATOM 2202 O O . GLN B 1 9 ? -0.497 1.182 -8.625 1 94.31 9 GLN B O 1
ATOM 2207 N N . LYS B 1 10 ? -1.136 -0.667 -7.672 1 93.75 10 LYS B N 1
ATOM 2208 C CA . LYS B 1 10 ? -2.369 -0.12 -7.109 1 93.75 10 LYS B CA 1
ATOM 2209 C C . LYS B 1 10 ? -2.912 -1.015 -6 1 93.75 10 LYS B C 1
ATOM 2211 O O . LYS B 1 10 ? -2.926 -2.24 -6.133 1 93.75 10 LYS B O 1
ATOM 2216 N N . GLY B 1 11 ? -3.309 -0.405 -4.898 1 91.06 11 GLY B N 1
ATOM 2217 C CA . GLY B 1 11 ? -3.906 -1.128 -3.787 1 91.06 11 GLY B CA 1
ATOM 2218 C C . GLY B 1 11 ? -5.383 -1.423 -3.992 1 91.06 11 GLY B C 1
ATOM 2219 O O . GLY B 1 11 ? -6.059 -0.727 -4.75 1 91.06 11 GLY B O 1
ATOM 2220 N N . GLY B 1 12 ? -5.883 -2.467 -3.451 1 91.75 12 GLY B N 1
ATOM 2221 C CA . GLY B 1 12 ? -7.312 -2.723 -3.354 1 91.75 12 GLY B CA 1
ATOM 2222 C C . GLY B 1 12 ? -7.887 -3.365 -4.602 1 91.75 12 GLY B C 1
ATOM 2223 O O . GLY B 1 12 ? -9.102 -3.539 -4.711 1 91.75 12 GLY B O 1
ATOM 2224 N N . VAL B 1 13 ? -7.027 -3.826 -5.508 1 96.19 13 VAL B N 1
ATOM 2225 C CA . VAL B 1 13 ? -7.543 -4.312 -6.781 1 96.19 13 VAL B CA 1
ATOM 2226 C C . VAL B 1 13 ? -7.77 -5.82 -6.707 1 96.19 13 VAL B C 1
ATOM 2228 O O . VAL B 1 13 ? -8.25 -6.43 -7.664 1 96.19 13 VAL B O 1
ATOM 2231 N N . GLY B 1 14 ? -7.34 -6.523 -5.629 1 97.25 14 GLY B N 1
ATOM 2232 C CA . GLY B 1 14 ? -7.605 -7.938 -5.418 1 97.25 14 GLY B CA 1
ATOM 2233 C C . GLY B 1 14 ? -6.398 -8.82 -5.688 1 97.25 14 GLY B C 1
ATOM 2234 O O . GLY B 1 14 ? -6.547 -9.977 -6.09 1 97.25 14 GLY B O 1
ATOM 2235 N N . LYS B 1 15 ? -5.211 -8.281 -5.551 1 98.06 15 LYS B N 1
ATOM 2236 C CA . LYS B 1 15 ? -3.99 -9.055 -5.758 1 98.06 15 LYS B CA 1
ATOM 2237 C C . LYS B 1 15 ? -3.975 -10.297 -4.875 1 98.06 15 LYS B C 1
ATOM 2239 O O . LYS B 1 15 ? -3.752 -11.406 -5.367 1 98.06 15 LYS B O 1
ATOM 2244 N N . THR B 1 16 ? -4.266 -10.125 -3.586 1 97.75 16 THR B N 1
ATOM 2245 C CA . THR B 1 16 ? -4.254 -11.227 -2.629 1 97.75 16 THR B CA 1
ATOM 2246 C C . THR B 1 16 ? -5.297 -12.273 -3 1 97.75 16 THR B C 1
ATOM 2248 O O . THR B 1 16 ? -5.008 -13.477 -2.99 1 97.75 16 THR B O 1
ATOM 2251 N N . THR B 1 17 ? -6.488 -11.805 -3.342 1 97.56 17 THR B N 1
ATOM 2252 C CA . THR B 1 17 ? -7.562 -12.711 -3.727 1 97.56 17 THR B CA 1
ATOM 2253 C C . THR B 1 17 ? -7.156 -13.547 -4.938 1 97.56 17 THR B C 1
ATOM 2255 O O . THR B 1 17 ? -7.324 -14.766 -4.941 1 97.56 17 THR B O 1
ATOM 2258 N N . ILE B 1 18 ? -6.59 -12.891 -5.926 1 98.31 18 ILE B N 1
ATOM 2259 C CA . ILE B 1 18 ? -6.191 -13.594 -7.141 1 98.31 18 ILE B CA 1
ATOM 2260 C C . ILE B 1 18 ? -5.035 -14.547 -6.836 1 98.31 18 ILE B C 1
ATOM 2262 O O . ILE B 1 18 ? -5.051 -15.703 -7.254 1 98.31 18 ILE B O 1
ATOM 2266 N N . ALA B 1 19 ? -4.055 -14.117 -6.07 1 98.69 19 ALA B N 1
ATOM 2267 C CA . ALA B 1 19 ? -2.879 -14.93 -5.766 1 98.69 19 ALA B CA 1
ATOM 2268 C C . ALA B 1 19 ? -3.268 -16.188 -5 1 98.69 19 ALA B C 1
ATOM 2270 O O . ALA B 1 19 ? -2.85 -17.297 -5.359 1 98.69 19 ALA B O 1
ATOM 2271 N N . THR B 1 20 ? -4.113 -16.031 -3.977 1 98.12 20 THR B N 1
ATOM 2272 C CA . THR B 1 20 ? -4.449 -17.156 -3.109 1 98.12 20 THR B CA 1
ATOM 2273 C C . THR B 1 20 ? -5.352 -18.156 -3.84 1 98.12 20 THR B C 1
ATOM 2275 O O . THR B 1 20 ? -5.129 -19.359 -3.779 1 98.12 20 THR B O 1
ATOM 2278 N N . ASN B 1 21 ? -6.309 -17.656 -4.566 1 97.56 21 ASN B N 1
ATOM 2279 C CA . ASN B 1 21 ? -7.227 -18.578 -5.246 1 97.56 21 ASN B CA 1
ATOM 2280 C C . ASN B 1 21 ? -6.574 -19.219 -6.461 1 97.56 21 ASN B C 1
ATOM 2282 O O . ASN B 1 21 ? -6.875 -20.375 -6.785 1 97.56 21 ASN B O 1
ATOM 2286 N N . LEU B 1 22 ? -5.695 -18.5 -7.109 1 98.12 22 LEU B N 1
ATOM 2287 C CA . LEU B 1 22 ? -4.926 -19.109 -8.195 1 98.12 22 LEU B CA 1
ATOM 2288 C C . LEU B 1 22 ? -4.062 -20.25 -7.668 1 98.12 22 LEU B C 1
ATOM 2290 O O . LEU B 1 22 ? -4.027 -21.328 -8.258 1 98.12 22 LEU B O 1
ATOM 2294 N N . ALA B 1 23 ? -3.346 -20.016 -6.551 1 98.31 23 ALA B N 1
ATOM 2295 C CA . ALA B 1 23 ? -2.543 -21.047 -5.922 1 98.31 23 ALA B CA 1
ATOM 2296 C C . ALA B 1 23 ? -3.402 -22.25 -5.551 1 98.31 23 ALA B C 1
ATOM 2298 O O . ALA B 1 23 ? -3.016 -23.406 -5.793 1 98.31 23 ALA B O 1
ATOM 2299 N N . ASP B 1 24 ? -4.574 -21.969 -4.98 1 97.5 24 ASP B N 1
ATOM 2300 C CA . ASP B 1 24 ? -5.512 -23.016 -4.598 1 97.5 24 ASP B CA 1
ATOM 2301 C C . ASP B 1 24 ? -5.918 -23.875 -5.801 1 97.5 24 ASP B C 1
ATOM 2303 O O . ASP B 1 24 ? -5.965 -25.094 -5.719 1 97.5 24 ASP B O 1
ATOM 2307 N N . ARG B 1 25 ? -6.219 -23.203 -6.914 1 97.5 25 ARG B N 1
ATOM 2308 C CA . ARG B 1 25 ? -6.691 -23.922 -8.094 1 97.5 25 ARG B CA 1
ATOM 2309 C C . ARG B 1 25 ? -5.555 -24.703 -8.758 1 97.5 25 ARG B C 1
ATOM 2311 O O . ARG B 1 25 ? -5.766 -25.781 -9.312 1 97.5 25 ARG B O 1
ATOM 2318 N N . LEU B 1 26 ? -4.348 -24.172 -8.719 1 97.81 26 LEU B N 1
ATOM 2319 C CA . LEU B 1 26 ? -3.193 -24.922 -9.188 1 97.81 26 LEU B CA 1
ATOM 2320 C C . LEU B 1 26 ? -3.008 -26.203 -8.367 1 97.81 26 LEU B C 1
ATOM 2322 O O . LEU B 1 26 ? -2.748 -27.266 -8.922 1 97.81 26 LEU B O 1
ATOM 2326 N N . ALA B 1 27 ? -3.15 -26.078 -7.074 1 97.38 27 ALA B N 1
ATOM 2327 C CA . ALA B 1 27 ? -3.055 -27.25 -6.207 1 97.38 27 ALA B CA 1
ATOM 2328 C C . ALA B 1 27 ? -4.152 -28.266 -6.527 1 97.38 27 ALA B C 1
ATOM 2330 O O . ALA B 1 27 ? -3.902 -29.469 -6.559 1 97.38 27 ALA B O 1
ATOM 2331 N N . ALA B 1 28 ? -5.336 -27.797 -6.742 1 95.69 28 ALA B N 1
ATOM 2332 C CA . ALA B 1 28 ? -6.477 -28.656 -7.055 1 95.69 28 ALA B CA 1
ATOM 2333 C C . ALA B 1 28 ? -6.238 -29.422 -8.344 1 95.69 28 ALA B C 1
ATOM 2335 O O . ALA B 1 28 ? -6.852 -30.469 -8.57 1 95.69 28 ALA B O 1
ATOM 2336 N N . ARG B 1 29 ? -5.371 -28.984 -9.148 1 96.12 29 ARG B N 1
ATOM 2337 C CA . ARG B 1 29 ? -5.035 -29.641 -10.398 1 96.12 29 ARG B CA 1
ATOM 2338 C C . ARG B 1 29 ? -3.939 -30.688 -10.195 1 96.12 29 ARG B C 1
ATOM 2340 O O . ARG B 1 29 ? -3.436 -31.266 -11.156 1 96.12 29 ARG B O 1
ATOM 2347 N N . GLY B 1 30 ? -3.453 -30.828 -8.961 1 96.31 30 GLY B N 1
ATOM 2348 C CA . GLY B 1 30 ? -2.531 -31.906 -8.625 1 96.31 30 GLY B CA 1
ATOM 2349 C C . GLY B 1 30 ? -1.097 -31.438 -8.477 1 96.31 30 GLY B C 1
ATOM 2350 O O . GLY B 1 30 ? -0.183 -32.25 -8.32 1 96.31 30 GLY B O 1
ATOM 2351 N N . HIS B 1 31 ? -0.891 -30.125 -8.492 1 97.25 31 HIS B N 1
ATOM 2352 C CA . HIS B 1 31 ? 0.464 -29.594 -8.383 1 97.25 31 HIS B CA 1
ATOM 2353 C C . HIS B 1 31 ? 0.854 -29.375 -6.926 1 97.25 31 HIS B C 1
ATOM 2355 O O . HIS B 1 31 ? 0.001 -29.062 -6.094 1 97.25 31 HIS B O 1
ATOM 2361 N N . GLU B 1 32 ? 2.137 -29.594 -6.645 1 97.69 32 GLU B N 1
ATOM 2362 C CA . GLU B 1 32 ? 2.707 -29.078 -5.402 1 97.69 32 GLU B CA 1
ATOM 2363 C C . GLU B 1 32 ? 2.973 -27.578 -5.488 1 97.69 32 GLU B C 1
ATOM 2365 O O . GLU B 1 32 ? 3.814 -27.141 -6.273 1 97.69 32 GLU B O 1
ATOM 2370 N N . VAL B 1 33 ? 2.23 -26.844 -4.664 1 98.25 33 VAL B N 1
ATOM 2371 C CA . VAL B 1 33 ? 2.248 -25.391 -4.828 1 98.25 33 VAL B CA 1
ATOM 2372 C C . VAL B 1 33 ? 2.689 -24.719 -3.525 1 98.25 33 VAL B C 1
ATOM 2374 O O . VAL B 1 33 ? 2.271 -25.141 -2.439 1 98.25 33 VAL B O 1
ATOM 2377 N N . VAL B 1 34 ? 3.566 -23.688 -3.623 1 98.62 34 VAL B N 1
ATOM 2378 C CA . VAL B 1 34 ? 3.889 -22.828 -2.49 1 98.62 34 VAL B CA 1
ATOM 2379 C C . VAL B 1 34 ? 3.533 -21.375 -2.824 1 98.62 34 VAL B C 1
ATOM 2381 O O . VAL B 1 34 ? 3.826 -20.906 -3.92 1 98.62 34 VAL B O 1
ATOM 2384 N N . LEU B 1 35 ? 2.723 -20.781 -1.94 1 98.69 35 LEU B N 1
ATOM 2385 C CA . LEU B 1 35 ? 2.418 -19.359 -2.004 1 98.69 35 LEU B CA 1
ATOM 2386 C C . LEU B 1 35 ? 3.4 -18.562 -1.16 1 98.69 35 LEU B C 1
ATOM 2388 O O . LEU B 1 35 ? 3.709 -18.938 -0.027 1 98.69 35 LEU B O 1
ATOM 2392 N N . VAL B 1 36 ? 3.961 -17.5 -1.72 1 98.81 36 VAL B N 1
ATOM 2393 C CA . VAL B 1 36 ? 4.887 -16.625 -1.004 1 98.81 36 VAL B CA 1
ATOM 2394 C C . VAL B 1 36 ? 4.266 -15.234 -0.842 1 98.81 36 VAL B C 1
ATOM 2396 O O . VAL B 1 36 ? 3.971 -14.562 -1.831 1 98.81 36 VAL B O 1
ATOM 2399 N N . ASP B 1 37 ? 4.078 -14.836 0.383 1 98.56 37 ASP B N 1
ATOM 2400 C CA . ASP B 1 37 ? 3.559 -13.516 0.712 1 98.56 37 ASP B CA 1
ATOM 2401 C C . ASP B 1 37 ? 4.695 -12.516 0.91 1 98.56 37 ASP B C 1
ATOM 2403 O O . ASP B 1 37 ? 5.352 -12.508 1.954 1 98.56 37 ASP B O 1
ATOM 2407 N N . VAL B 1 38 ? 4.895 -11.641 -0.114 1 98.06 38 VAL B N 1
ATOM 2408 C CA . VAL B 1 38 ? 5.977 -10.672 0.011 1 98.06 38 VAL B CA 1
ATOM 2409 C C . VAL B 1 38 ? 5.391 -9.266 0.146 1 98.06 38 VAL B C 1
ATOM 2411 O O . VAL B 1 38 ? 6.066 -8.273 -0.139 1 98.06 38 VAL B O 1
ATOM 2414 N N . ASP B 1 39 ? 4.145 -9.172 0.464 1 96.75 39 ASP B N 1
ATOM 2415 C CA . ASP B 1 39 ? 3.518 -7.91 0.849 1 96.75 39 ASP B CA 1
ATOM 2416 C C . ASP B 1 39 ? 3.621 -7.684 2.355 1 96.75 39 ASP B C 1
ATOM 2418 O O . ASP B 1 39 ? 3.096 -8.469 3.145 1 96.75 39 ASP B O 1
ATOM 2422 N N . PRO B 1 40 ? 4.184 -6.539 2.719 1 93.5 40 PRO B N 1
ATOM 2423 C CA . PRO B 1 40 ? 4.34 -6.254 4.145 1 93.5 40 PRO B CA 1
ATOM 2424 C C . PRO B 1 40 ? 3.006 -6.172 4.883 1 93.5 40 PRO B C 1
ATOM 2426 O O . PRO B 1 40 ? 2.973 -6.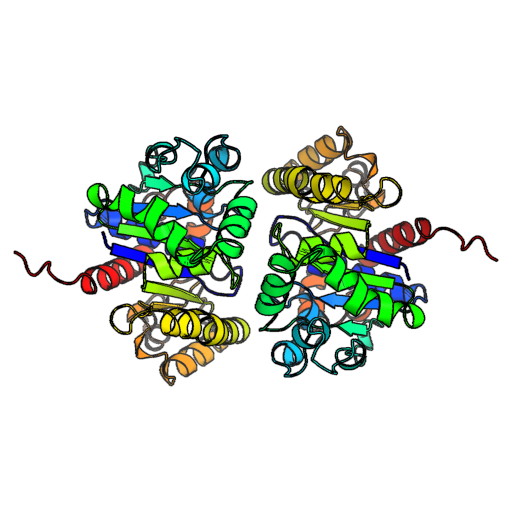234 6.117 1 93.5 40 PRO B O 1
ATOM 2429 N N . GLN B 1 41 ? 1.925 -6.047 4.219 1 90.94 41 GLN B N 1
ATOM 2430 C CA . GLN B 1 41 ? 0.612 -6.016 4.855 1 90.94 41 GLN B CA 1
ATOM 2431 C C . GLN B 1 41 ? 0.184 -7.41 5.305 1 90.94 41 GLN B C 1
ATOM 2433 O O . GLN B 1 41 ? -0.688 -7.551 6.164 1 90.94 41 GLN B O 1
ATOM 2438 N N . GLY B 1 42 ? 0.713 -8.469 4.719 1 95.56 42 GLY B N 1
ATOM 2439 C CA . GLY B 1 42 ? 0.514 -9.836 5.168 1 95.56 42 GLY B CA 1
ATOM 2440 C C . GLY B 1 42 ? -0.877 -10.367 4.875 1 95.56 42 GLY B C 1
ATOM 2441 O O . GLY B 1 42 ? -1.353 -11.281 5.543 1 95.56 42 GLY B O 1
ATOM 2442 N N . SER B 1 43 ? -1.561 -9.836 3.893 1 95.12 43 SER B N 1
ATOM 2443 C CA . SER B 1 43 ? -2.943 -10.219 3.629 1 95.12 43 SER B CA 1
ATOM 2444 C C . SER B 1 43 ? -3.047 -11.688 3.225 1 95.12 43 SER B C 1
ATOM 2446 O O . SER B 1 43 ? -3.977 -12.383 3.635 1 95.12 43 SER B O 1
ATOM 2448 N N . ALA B 1 44 ? -2.125 -12.172 2.391 1 97.38 44 ALA B N 1
ATOM 2449 C CA . ALA B 1 44 ? -2.164 -13.57 1.992 1 97.38 44 ALA B CA 1
ATOM 2450 C C . ALA B 1 44 ? -1.889 -14.484 3.182 1 97.38 44 ALA B C 1
ATOM 2452 O O . ALA B 1 44 ? -2.502 -15.547 3.312 1 97.38 44 ALA B O 1
ATOM 2453 N N . THR B 1 45 ? -0.941 -14.086 4.016 1 96.81 45 THR B N 1
ATOM 2454 C CA . THR B 1 45 ? -0.639 -14.82 5.234 1 96.81 45 THR B CA 1
ATOM 2455 C C . THR B 1 45 ? -1.885 -14.961 6.105 1 96.81 45 THR B C 1
ATOM 2457 O O . THR B 1 45 ? -2.191 -16.047 6.59 1 96.81 45 THR B O 1
ATOM 2460 N N . GLU B 1 46 ? -2.602 -13.883 6.234 1 93.94 46 GLU B N 1
ATOM 2461 C CA . GLU B 1 46 ? -3.852 -13.898 6.988 1 93.94 46 GLU B CA 1
ATOM 2462 C C . GLU B 1 46 ? -4.902 -14.758 6.289 1 93.94 46 GLU B C 1
ATOM 2464 O O . GLU B 1 46 ? -5.621 -15.516 6.941 1 93.94 46 GLU B O 1
ATOM 2469 N N . ALA B 1 47 ? -5.02 -14.609 5.023 1 95.06 47 ALA B N 1
ATOM 2470 C CA . ALA B 1 47 ? -6.016 -15.328 4.23 1 95.06 47 ALA B CA 1
ATOM 2471 C C . ALA B 1 47 ? -5.871 -16.844 4.402 1 95.06 47 ALA B C 1
ATOM 2473 O O . ALA B 1 47 ? -6.863 -17.562 4.371 1 95.06 47 ALA B O 1
ATOM 2474 N N . LEU B 1 48 ? -4.637 -17.312 4.586 1 96.38 48 LEU B N 1
ATOM 2475 C CA . LEU B 1 48 ? -4.406 -18.75 4.711 1 96.38 48 LEU B CA 1
ATOM 2476 C C . LEU B 1 48 ? -4.535 -19.188 6.164 1 96.38 48 LEU B C 1
ATOM 2478 O O . LEU B 1 48 ? -4.211 -20.328 6.496 1 96.38 48 LEU B O 1
ATOM 2482 N N . GLY B 1 49 ? -4.883 -18.312 7.02 1 92.75 49 GLY B N 1
ATOM 2483 C CA . GLY B 1 49 ? -5.086 -18.641 8.422 1 92.75 49 GLY B CA 1
ATOM 2484 C C . GLY B 1 49 ? -3.797 -18.703 9.219 1 92.75 49 GLY B C 1
ATOM 2485 O O . GLY B 1 49 ? -3.727 -19.359 10.258 1 92.75 49 GLY B O 1
ATOM 2486 N N . CYS B 1 50 ? -2.754 -18 8.711 1 94.5 50 CYS B N 1
ATOM 2487 C CA . CYS B 1 50 ? -1.438 -18.062 9.336 1 94.5 50 CYS B CA 1
ATOM 2488 C C . CYS B 1 50 ? -1.048 -16.703 9.906 1 94.5 50 CYS B C 1
ATOM 2490 O O . CYS B 1 50 ? 0.133 -16.359 9.938 1 94.5 50 CYS B O 1
ATOM 2492 N N . GLY B 1 51 ? -2.006 -15.945 10.32 1 92.69 51 GLY B N 1
ATOM 2493 C CA . GLY B 1 51 ? -1.758 -14.602 10.805 1 92.69 51 GLY B CA 1
ATOM 2494 C C . GLY B 1 51 ? -0.747 -14.555 11.938 1 92.69 51 GLY B C 1
ATOM 2495 O O . GLY B 1 51 ? 0.009 -13.586 12.062 1 92.69 51 GLY B O 1
ATOM 2496 N N . GLU B 1 52 ? -0.665 -15.547 12.734 1 91.88 52 GLU B N 1
ATOM 2497 C CA . GLU B 1 52 ? 0.224 -15.594 13.898 1 91.88 52 GLU B CA 1
ATOM 2498 C C . GLU B 1 52 ? 1.688 -15.609 13.469 1 91.88 52 GLU B C 1
ATOM 2500 O O . GLU B 1 52 ? 2.568 -15.188 14.219 1 91.88 52 GLU B O 1
ATOM 2505 N N . THR B 1 53 ? 1.938 -16.016 12.266 1 94.56 53 THR B N 1
ATOM 2506 C CA . THR B 1 53 ? 3.311 -16.156 11.789 1 94.56 53 THR B CA 1
ATOM 2507 C C . THR B 1 53 ? 3.877 -14.812 11.359 1 94.56 53 THR B C 1
ATOM 2509 O O . THR B 1 53 ? 5.078 -14.68 11.117 1 94.56 53 THR B O 1
ATOM 2512 N N . TYR B 1 54 ? 3.031 -13.852 11.336 1 93.88 54 TYR B N 1
ATOM 2513 C CA . TYR B 1 54 ? 3.449 -12.523 10.898 1 93.88 54 TYR B CA 1
ATOM 2514 C C . TYR B 1 54 ? 4.527 -11.961 11.82 1 93.88 54 TYR B C 1
ATOM 2516 O O . TYR B 1 54 ? 5.367 -11.172 11.383 1 93.88 54 TYR B O 1
ATOM 2524 N N . THR B 1 55 ? 4.613 -12.383 13.055 1 93.12 55 THR B N 1
ATOM 2525 C CA . THR B 1 55 ? 5.602 -11.891 14.008 1 93.12 55 THR B CA 1
ATOM 2526 C C . THR B 1 55 ? 6.57 -13 14.406 1 93.12 55 THR B C 1
ATOM 2528 O O . THR B 1 55 ? 7.211 -12.93 15.461 1 93.12 55 THR B O 1
ATOM 2531 N N . ALA B 1 56 ? 6.613 -14.031 13.578 1 95.12 56 ALA B N 1
ATOM 2532 C CA . ALA B 1 56 ? 7.512 -15.148 13.859 1 95.12 56 ALA B CA 1
ATOM 2533 C C . ALA B 1 56 ? 8.969 -14.688 13.875 1 95.12 56 ALA B C 1
ATOM 2535 O O . ALA B 1 56 ? 9.352 -13.797 13.117 1 95.12 56 ALA B O 1
ATOM 2536 N N . ASP B 1 57 ? 9.773 -15.344 14.664 1 95.19 57 ASP B N 1
ATOM 2537 C CA . ASP B 1 57 ? 11.18 -15 14.82 1 95.19 57 ASP B CA 1
ATOM 2538 C C . ASP B 1 57 ? 11.969 -15.328 13.555 1 95.19 57 ASP B C 1
ATOM 2540 O O . ASP B 1 57 ? 12.875 -14.586 13.172 1 95.19 57 ASP B O 1
ATOM 2544 N N . THR B 1 58 ? 11.586 -16.484 12.961 1 96.19 58 THR B N 1
ATOM 2545 C CA . THR B 1 58 ? 12.234 -16.891 11.719 1 96.19 58 THR B CA 1
ATOM 2546 C C . THR B 1 58 ? 11.43 -16.422 10.508 1 96.19 58 THR B C 1
ATOM 2548 O O . THR B 1 58 ? 10.227 -16.672 10.414 1 96.19 58 THR B O 1
ATOM 2551 N N . HIS B 1 59 ? 12.055 -15.664 9.648 1 96.94 59 HIS B N 1
ATOM 2552 C CA . HIS B 1 59 ? 11.359 -15.055 8.516 1 96.94 59 HIS B CA 1
ATOM 2553 C C . HIS B 1 59 ? 12.305 -14.867 7.328 1 96.94 59 HIS B C 1
ATOM 2555 O O . HIS B 1 59 ? 13.469 -15.273 7.387 1 96.94 59 HIS B O 1
ATOM 2561 N N . LEU B 1 60 ? 11.859 -14.297 6.281 1 97.25 60 LEU B N 1
ATOM 2562 C CA . LEU B 1 60 ? 12.508 -14.266 4.977 1 97.25 60 LEU B CA 1
ATOM 2563 C C . LEU B 1 60 ? 13.844 -13.531 5.051 1 97.25 60 LEU B C 1
ATOM 2565 O O . LEU B 1 60 ? 14.781 -13.852 4.316 1 97.25 60 LEU B O 1
ATOM 2569 N N . ALA B 1 61 ? 13.953 -12.539 5.918 1 96.12 61 ALA B N 1
ATOM 2570 C CA . ALA B 1 61 ? 15.211 -11.797 6.047 1 96.12 61 ALA B CA 1
ATOM 2571 C C . ALA B 1 61 ? 16.359 -12.719 6.441 1 96.12 61 ALA B C 1
ATOM 2573 O O . ALA B 1 61 ? 17.5 -12.523 6.016 1 96.12 61 ALA B O 1
ATOM 2574 N N . HIS B 1 62 ? 16.062 -13.719 7.23 1 97.06 62 HIS B N 1
ATOM 2575 C CA . HIS B 1 62 ? 17.078 -14.68 7.648 1 97.06 62 HIS B CA 1
ATOM 2576 C C . HIS B 1 62 ? 17.547 -15.539 6.477 1 97.06 62 HIS B C 1
ATOM 2578 O O . HIS B 1 62 ? 18.75 -15.82 6.348 1 97.06 62 HIS B O 1
ATOM 2584 N N . VAL B 1 63 ? 16.625 -15.867 5.605 1 96.69 63 VAL B N 1
ATOM 2585 C CA . VAL B 1 63 ? 16.938 -16.703 4.449 1 96.69 63 VAL B CA 1
ATOM 2586 C C . VAL B 1 63 ? 17.812 -15.922 3.467 1 96.69 63 VAL B C 1
ATOM 2588 O O . VAL B 1 63 ? 18.672 -16.5 2.799 1 96.69 63 VAL B O 1
ATOM 2591 N N . LEU B 1 64 ? 17.641 -14.586 3.424 1 95.31 64 LEU B N 1
ATOM 2592 C CA . LEU B 1 64 ? 18.391 -13.773 2.461 1 95.31 64 LEU B CA 1
ATOM 2593 C C . LEU B 1 64 ? 19.75 -13.375 3.016 1 95.31 64 LEU B C 1
ATOM 2595 O O . LEU B 1 64 ? 20.594 -12.852 2.283 1 95.31 64 LEU B O 1
ATOM 2599 N N . ASP B 1 65 ? 19.984 -13.625 4.305 1 93.5 65 ASP B N 1
ATOM 2600 C CA . ASP B 1 65 ? 21.281 -13.352 4.93 1 93.5 65 ASP B CA 1
ATOM 2601 C C . ASP B 1 65 ? 22.234 -14.531 4.75 1 93.5 65 ASP B C 1
ATOM 2603 O O . ASP B 1 65 ? 22.047 -15.586 5.348 1 93.5 65 ASP B O 1
ATOM 2607 N N . PRO B 1 66 ? 23.297 -14.312 4.016 1 89.81 66 PRO B N 1
ATOM 2608 C CA . PRO B 1 66 ? 24.203 -15.422 3.748 1 89.81 66 PRO B CA 1
ATOM 2609 C C . PRO B 1 66 ? 24.875 -15.953 5.012 1 89.81 66 PRO B C 1
ATOM 2611 O O . PRO B 1 66 ? 25.344 -17.094 5.039 1 89.81 66 PRO B O 1
ATOM 2614 N N . ASP B 1 67 ? 24.875 -15.148 6.062 1 94.31 67 ASP B N 1
ATOM 2615 C CA . ASP B 1 67 ? 25.547 -15.555 7.293 1 94.31 67 ASP B CA 1
ATOM 2616 C C . ASP B 1 67 ? 24.562 -16.219 8.258 1 94.31 67 ASP B C 1
ATOM 2618 O O . ASP B 1 67 ? 24.953 -16.672 9.336 1 94.31 67 ASP B O 1
ATOM 2622 N N . ASP B 1 68 ? 23.312 -16.281 7.859 1 95.62 68 ASP B N 1
ATOM 2623 C CA . ASP B 1 68 ? 22.281 -16.922 8.68 1 95.62 68 ASP B CA 1
ATOM 2624 C C . ASP B 1 68 ? 22.016 -18.344 8.203 1 95.62 68 ASP B C 1
ATOM 2626 O O . ASP B 1 68 ? 21.859 -18.594 7.004 1 95.62 68 ASP B O 1
ATOM 2630 N N . PRO B 1 69 ? 21.938 -19.359 9.07 1 95.44 69 PRO B N 1
ATOM 2631 C CA . PRO B 1 69 ? 21.766 -20.766 8.68 1 95.44 69 PRO B CA 1
ATOM 2632 C C . PRO B 1 69 ? 20.328 -21.109 8.297 1 95.44 69 PRO B C 1
ATOM 2634 O O . PRO B 1 69 ? 20.047 -22.219 7.859 1 95.44 69 PRO B O 1
ATOM 2637 N N . THR B 1 70 ? 19.453 -20.188 8.391 1 97.06 70 THR B N 1
ATOM 2638 C CA . THR B 1 70 ? 18.047 -20.438 8.109 1 97.06 70 THR B CA 1
ATOM 2639 C C . THR B 1 70 ? 17.844 -20.844 6.648 1 97.06 70 THR B C 1
ATOM 2641 O O . THR B 1 70 ? 18.328 -20.156 5.742 1 97.06 70 THR B O 1
ATOM 2644 N N . ALA B 1 71 ? 17.156 -22 6.457 1 96.88 71 ALA B N 1
ATOM 2645 C CA . ALA B 1 71 ? 16.812 -22.453 5.113 1 96.88 71 ALA B CA 1
ATOM 2646 C C . ALA B 1 71 ? 15.383 -22.078 4.754 1 96.88 71 ALA B C 1
ATOM 2648 O O . ALA B 1 71 ? 14.555 -21.844 5.637 1 96.88 71 ALA B O 1
ATOM 2649 N N . PRO B 1 72 ? 15.062 -21.969 3.436 1 97.06 72 PRO B N 1
ATOM 2650 C CA . PRO B 1 72 ? 13.688 -21.656 3.021 1 97.06 72 PRO B CA 1
ATOM 2651 C C . PRO B 1 72 ? 12.656 -22.609 3.633 1 97.06 72 PRO B C 1
ATOM 2653 O O . PRO B 1 72 ? 11.547 -22.188 3.963 1 97.06 72 PRO B O 1
ATOM 2656 N N . THR B 1 73 ? 13.062 -23.844 3.838 1 96.75 73 THR B N 1
ATOM 2657 C CA . THR B 1 73 ? 12.133 -24.844 4.352 1 96.75 73 THR B CA 1
ATOM 2658 C C . THR B 1 73 ? 11.742 -24.547 5.793 1 96.75 73 THR B C 1
ATOM 2660 O O . THR B 1 73 ? 10.703 -25 6.273 1 96.75 73 THR B O 1
ATOM 2663 N N . ASP B 1 74 ? 12.594 -23.766 6.496 1 97.12 74 ASP B N 1
ATOM 2664 C CA . ASP B 1 74 ? 12.312 -23.391 7.879 1 97.12 74 ASP B CA 1
ATOM 2665 C C . ASP B 1 74 ? 11.148 -22.391 7.953 1 97.12 74 ASP B C 1
ATOM 2667 O O . ASP B 1 74 ? 10.57 -22.188 9.023 1 97.12 74 ASP B O 1
ATOM 2671 N N . LEU B 1 75 ? 10.805 -21.812 6.828 1 97.19 75 LEU B N 1
ATOM 2672 C CA . LEU B 1 75 ? 9.766 -20.797 6.789 1 97.19 75 LEU B CA 1
ATOM 2673 C C . LEU B 1 75 ? 8.414 -21.391 6.426 1 97.19 75 LEU B C 1
ATOM 2675 O O . LEU B 1 75 ? 7.375 -20.781 6.66 1 97.19 75 LEU B O 1
ATOM 2679 N N . LEU B 1 76 ? 8.406 -22.594 5.895 1 97.25 76 LEU B N 1
ATOM 2680 C CA . LEU B 1 76 ? 7.219 -23.156 5.277 1 97.25 76 LEU B CA 1
ATOM 2681 C C . LEU B 1 76 ? 6.156 -23.469 6.328 1 97.25 76 LEU B C 1
ATOM 2683 O O . LEU B 1 76 ? 6.445 -24.078 7.352 1 97.25 76 LEU B O 1
ATOM 2687 N N . ARG B 1 77 ? 5.039 -22.922 6.078 1 96.38 77 ARG B N 1
ATOM 2688 C CA . ARG B 1 77 ? 3.842 -23.359 6.781 1 96.38 77 ARG B CA 1
ATOM 2689 C C . ARG B 1 77 ? 3.068 -24.391 5.953 1 96.38 77 ARG B C 1
ATOM 2691 O O . ARG B 1 77 ? 2.535 -24.047 4.891 1 96.38 77 ARG B O 1
ATOM 2698 N N . THR B 1 78 ? 2.953 -25.609 6.457 1 92.88 78 THR B N 1
ATOM 2699 C CA . THR B 1 78 ? 2.393 -26.703 5.676 1 92.88 78 THR B CA 1
ATOM 2700 C C . THR B 1 78 ? 1.032 -27.125 6.23 1 92.88 78 THR B C 1
ATOM 2702 O O . THR B 1 78 ? 0.348 -27.953 5.641 1 92.88 78 THR B O 1
ATOM 2705 N N . ASP B 1 79 ? 0.691 -26.516 7.371 1 84.12 79 ASP B N 1
ATOM 2706 C CA . ASP B 1 79 ? -0.599 -26.859 7.969 1 84.12 79 ASP B CA 1
ATOM 2707 C C . ASP B 1 79 ? -1.715 -26 7.379 1 84.12 79 ASP B C 1
ATOM 2709 O O . ASP B 1 79 ? -2.496 -25.391 8.117 1 84.12 79 ASP B O 1
ATOM 2713 N N . THR B 1 80 ? -1.783 -25.891 6.086 1 83.75 80 THR B N 1
ATOM 2714 C CA . THR B 1 80 ? -2.779 -25.109 5.367 1 83.75 80 THR B CA 1
ATOM 2715 C C . THR B 1 80 ? -3.732 -26.016 4.594 1 83.75 80 THR B C 1
ATOM 2717 O O . THR B 1 80 ? -4.035 -25.75 3.428 1 83.75 80 THR B O 1
ATOM 2720 N N . GLU B 1 81 ? -4.188 -27.062 5.234 1 73.62 81 GLU B N 1
ATOM 2721 C CA . GLU B 1 81 ? -4.934 -28.156 4.605 1 73.62 81 GLU B CA 1
ATOM 2722 C C . GLU B 1 81 ? -6.117 -27.609 3.807 1 73.62 81 GLU B C 1
ATOM 2724 O O . GLU B 1 81 ? -6.344 -28.031 2.668 1 73.62 81 GLU B O 1
ATOM 2729 N N . PRO B 1 82 ? -6.781 -26.594 4.309 1 78.94 82 PRO B N 1
ATOM 2730 C CA . PRO B 1 82 ? -7.938 -26.109 3.551 1 78.94 82 PRO B CA 1
ATOM 2731 C C . PRO B 1 82 ? -7.547 -25.484 2.213 1 78.94 82 PRO B C 1
ATOM 2733 O O . PRO B 1 82 ? -8.406 -25.281 1.348 1 78.94 82 PRO B O 1
ATOM 2736 N N . TRP B 1 83 ? -6.352 -25.203 1.985 1 86.31 83 TRP B N 1
ATOM 2737 C CA . TRP B 1 83 ? -5.879 -24.562 0.759 1 86.31 83 TRP B CA 1
ATOM 2738 C C . TRP B 1 83 ? -5.117 -25.562 -0.109 1 86.31 83 TRP B C 1
ATOM 2740 O O . TRP B 1 83 ? -5.059 -25.406 -1.332 1 86.31 83 TRP B O 1
ATOM 2750 N N . GLY B 1 84 ? -4.484 -26.547 0.479 1 89.81 84 GLY B N 1
ATOM 2751 C CA . GLY B 1 84 ? -3.643 -27.484 -0.25 1 89.81 84 GLY B CA 1
ATOM 2752 C C . GLY B 1 84 ? -2.367 -26.859 -0.775 1 89.81 84 GLY B C 1
ATOM 2753 O O . GLY B 1 84 ? -1.806 -27.312 -1.773 1 89.81 84 GLY B O 1
ATOM 2754 N N . VAL B 1 85 ? -2.037 -25.734 -0.306 1 96.25 85 VAL B N 1
ATOM 2755 C CA . VAL B 1 85 ? -0.885 -24.922 -0.711 1 96.25 85 VAL B CA 1
ATOM 2756 C C . VAL B 1 85 ? -0.014 -24.625 0.505 1 96.25 85 VAL B C 1
ATOM 2758 O O . VAL B 1 85 ? -0.529 -24.359 1.593 1 96.25 85 VAL B O 1
ATOM 2761 N N . ASP B 1 86 ? 1.299 -24.828 0.398 1 97.81 86 ASP B N 1
ATOM 2762 C CA . ASP B 1 86 ? 2.184 -24.359 1.46 1 97.81 86 ASP B CA 1
ATOM 2763 C C . ASP B 1 86 ? 2.393 -22.859 1.376 1 97.81 86 ASP B C 1
ATOM 2765 O O . ASP B 1 86 ? 2.113 -22.234 0.344 1 97.81 86 ASP B O 1
ATOM 2769 N N . LEU B 1 87 ? 2.824 -22.312 2.537 1 98.25 87 LEU B N 1
ATOM 2770 C CA . LEU B 1 87 ? 2.945 -20.859 2.611 1 98.25 87 LEU B CA 1
ATOM 2771 C C . LEU B 1 87 ? 4.316 -20.453 3.143 1 98.25 87 LEU B C 1
ATOM 2773 O O . LEU B 1 87 ? 4.809 -21.047 4.113 1 98.25 87 LEU B O 1
ATOM 2777 N N . VAL B 1 88 ? 5 -19.609 2.426 1 98.44 88 VAL B N 1
ATOM 2778 C CA . VAL B 1 88 ? 6.016 -18.766 3.031 1 98.44 88 VAL B CA 1
ATOM 2779 C C . VAL B 1 88 ? 5.383 -17.438 3.475 1 98.44 88 VAL B C 1
ATOM 2781 O O . VAL B 1 88 ? 5.027 -16.609 2.643 1 98.44 88 VAL B O 1
ATOM 2784 N N . PRO B 1 89 ? 5.234 -17.219 4.762 1 98.12 89 PRO B N 1
ATOM 2785 C CA . PRO B 1 89 ? 4.445 -16.094 5.262 1 98.12 89 PRO B CA 1
ATOM 2786 C C . PRO B 1 89 ? 5.191 -14.758 5.164 1 98.12 89 PRO B C 1
ATOM 2788 O O . PRO B 1 89 ? 6.422 -14.742 5.105 1 98.12 89 PRO B O 1
ATOM 2791 N N . SER B 1 90 ? 4.367 -13.734 5.074 1 97.62 90 SER B N 1
ATOM 2792 C CA . SER B 1 90 ? 4.898 -12.398 5.309 1 97.62 90 SER B CA 1
ATOM 2793 C C . SER B 1 90 ? 5.332 -12.219 6.758 1 97.62 90 SER B C 1
ATOM 2795 O O . SER B 1 90 ? 5.121 -13.109 7.59 1 97.62 90 SER B O 1
ATOM 2797 N N . ASN B 1 91 ? 5.992 -11.141 6.969 1 96.62 91 ASN B N 1
ATOM 2798 C CA . ASN B 1 91 ? 6.492 -10.859 8.312 1 96.62 91 ASN B CA 1
ATOM 2799 C C . ASN B 1 91 ? 6.617 -9.359 8.555 1 96.62 91 ASN B C 1
ATOM 2801 O O . ASN B 1 91 ? 6.82 -8.586 7.617 1 96.62 91 ASN B O 1
ATOM 2805 N N . ALA B 1 92 ? 6.535 -8.977 9.789 1 92.5 92 ALA B N 1
ATOM 2806 C CA . ALA B 1 92 ? 6.68 -7.59 10.211 1 92.5 92 ALA B CA 1
ATOM 2807 C C . ALA B 1 92 ? 8.047 -7.035 9.828 1 92.5 92 ALA B C 1
ATOM 2809 O O . ALA B 1 92 ? 8.227 -5.82 9.703 1 92.5 92 ALA B O 1
ATOM 2810 N N . ALA B 1 93 ? 8.992 -7.902 9.547 1 92.81 93 ALA B N 1
ATOM 2811 C CA . ALA B 1 93 ? 10.367 -7.492 9.25 1 92.81 93 ALA B CA 1
ATOM 2812 C C . ALA B 1 93 ? 10.625 -7.469 7.746 1 92.81 93 ALA B C 1
ATOM 2814 O O . ALA B 1 93 ? 11.773 -7.359 7.309 1 92.81 93 ALA B O 1
ATOM 2815 N N . LEU B 1 94 ? 9.562 -7.504 6.957 1 94.69 94 LEU B N 1
ATOM 2816 C CA . LEU B 1 94 ? 9.75 -7.582 5.512 1 94.69 94 LEU B CA 1
ATOM 2817 C C . LEU B 1 94 ? 10.438 -6.328 4.98 1 94.69 94 LEU B C 1
ATOM 2819 O O . LEU B 1 94 ? 11.047 -6.355 3.912 1 94.69 94 LEU B O 1
ATOM 2823 N N . HIS B 1 95 ? 10.312 -5.207 5.699 1 90.94 95 HIS B N 1
ATOM 2824 C CA . HIS B 1 95 ? 11.016 -3.992 5.301 1 90.94 95 HIS B CA 1
ATOM 2825 C C . HIS B 1 95 ? 12.523 -4.211 5.262 1 90.94 95 HIS B C 1
ATOM 2827 O O . HIS B 1 95 ? 13.227 -3.586 4.465 1 90.94 95 HIS B O 1
ATOM 2833 N N . ARG B 1 96 ? 13.031 -5.117 6.078 1 92.12 96 ARG B N 1
ATOM 2834 C CA . ARG B 1 96 ? 14.453 -5.457 6.074 1 92.12 96 ARG B CA 1
ATOM 2835 C C . ARG B 1 96 ? 14.836 -6.195 4.793 1 92.12 96 ARG B C 1
ATOM 2837 O O . ARG B 1 96 ? 15.922 -5.992 4.254 1 92.12 96 ARG B O 1
ATOM 2844 N N . VAL B 1 97 ? 13.938 -7.043 4.371 1 94.94 97 VAL B N 1
ATOM 2845 C CA . VAL B 1 97 ? 14.133 -7.77 3.121 1 94.94 97 VAL B CA 1
ATOM 2846 C C . VAL B 1 97 ? 14.203 -6.785 1.955 1 94.94 97 VAL B C 1
ATOM 2848 O O . VAL B 1 97 ? 15.102 -6.867 1.115 1 94.94 97 VAL B O 1
ATOM 2851 N N . SER B 1 98 ? 13.281 -5.863 1.975 1 94.31 98 SER B N 1
ATOM 2852 C CA . SER B 1 98 ? 13.234 -4.832 0.942 1 94.31 98 SER B CA 1
ATOM 2853 C C . SER B 1 98 ? 14.539 -4.035 0.896 1 94.31 98 SER B C 1
ATOM 2855 O O . SER B 1 98 ? 15.086 -3.803 -0.181 1 94.31 98 SER B O 1
ATOM 2857 N N . ALA B 1 99 ? 15.047 -3.67 2.027 1 92 99 ALA B N 1
ATOM 2858 C CA . ALA B 1 99 ? 16.281 -2.9 2.127 1 92 99 ALA B CA 1
ATOM 2859 C C . ALA B 1 99 ? 17.469 -3.705 1.616 1 92 99 ALA B C 1
ATOM 2861 O O . ALA B 1 99 ? 18.312 -3.182 0.889 1 92 99 ALA B O 1
ATOM 2862 N N . THR B 1 100 ? 17.516 -4.984 1.987 1 93.31 100 THR B N 1
ATOM 2863 C CA . THR B 1 100 ? 18.594 -5.871 1.564 1 93.31 100 THR B CA 1
ATOM 2864 C C . THR B 1 100 ? 18.609 -6.008 0.045 1 93.31 100 THR B C 1
ATOM 2866 O O . THR B 1 100 ? 19.672 -5.902 -0.577 1 93.31 100 THR B O 1
ATOM 2869 N N . ILE B 1 101 ? 17.484 -6.141 -0.533 1 94.75 101 ILE B N 1
ATOM 2870 C CA . ILE B 1 101 ? 17.375 -6.301 -1.979 1 94.75 101 ILE B CA 1
ATOM 2871 C C . ILE B 1 101 ? 17.812 -5.02 -2.676 1 94.75 101 ILE B C 1
ATOM 2873 O O . ILE B 1 101 ? 18.547 -5.062 -3.664 1 94.75 101 ILE B O 1
ATOM 2877 N N . GLN B 1 102 ? 17.422 -3.93 -2.145 1 91.69 102 GLN B N 1
ATOM 2878 C CA . GLN B 1 102 ? 17.656 -2.641 -2.785 1 91.69 102 GLN B CA 1
ATOM 2879 C C . GLN B 1 102 ? 19.141 -2.264 -2.734 1 91.69 102 GLN B C 1
ATOM 2881 O O . GLN B 1 102 ? 19.641 -1.608 -3.645 1 91.69 102 GLN B O 1
ATOM 2886 N N . THR B 1 103 ? 19.859 -2.668 -1.698 1 90.88 103 THR B N 1
ATOM 2887 C CA . THR B 1 103 ? 21.219 -2.189 -1.482 1 90.88 103 THR B CA 1
ATOM 2888 C C . THR B 1 103 ? 22.234 -3.186 -2.029 1 90.88 103 THR B C 1
ATOM 2890 O O . THR B 1 103 ? 23.406 -2.854 -2.197 1 90.88 103 THR B O 1
ATOM 2893 N N . ALA B 1 104 ? 21.844 -4.414 -2.256 1 91.25 104 ALA B N 1
ATOM 2894 C CA . ALA B 1 104 ? 22.75 -5.457 -2.721 1 91.25 104 ALA B CA 1
ATOM 2895 C C . ALA B 1 104 ? 23.016 -5.324 -4.219 1 91.25 104 ALA B C 1
ATOM 2897 O O . ALA B 1 104 ? 22.141 -4.875 -4.973 1 91.25 104 ALA B O 1
ATOM 2898 N N . ASP B 1 105 ? 24.219 -5.832 -4.555 1 88.31 105 ASP B N 1
ATOM 2899 C CA . ASP B 1 105 ? 24.484 -6.016 -5.977 1 88.31 105 ASP B CA 1
ATOM 2900 C C . ASP B 1 105 ? 23.609 -7.121 -6.562 1 88.31 105 ASP B C 1
ATOM 2902 O O . ASP B 1 105 ? 23.531 -8.219 -6 1 88.31 105 ASP B O 1
ATOM 2906 N N . ASP B 1 106 ? 22.922 -6.957 -7.605 1 90.06 106 ASP B N 1
ATOM 2907 C CA . ASP B 1 106 ? 22.016 -7.914 -8.242 1 90.06 106 ASP B CA 1
ATOM 2908 C C . ASP B 1 106 ? 20.906 -8.336 -7.285 1 90.06 106 ASP B C 1
ATOM 2910 O O . ASP B 1 106 ? 20.594 -9.523 -7.18 1 90.06 106 ASP B O 1
ATOM 2914 N N . GLY B 1 107 ? 20.531 -7.434 -6.457 1 92.44 107 GLY B N 1
ATOM 2915 C CA . GLY B 1 107 ? 19.547 -7.691 -5.418 1 92.44 107 GLY B CA 1
ATOM 2916 C C . GLY B 1 107 ? 18.25 -8.266 -5.953 1 92.44 107 GLY B C 1
ATOM 2917 O O . GLY B 1 107 ? 17.578 -9.047 -5.27 1 92.44 107 GLY B O 1
ATOM 2918 N N . GLU B 1 108 ? 17.922 -7.965 -7.145 1 93.38 108 GLU B N 1
ATOM 2919 C CA . GLU B 1 108 ? 16.688 -8.438 -7.738 1 93.38 108 GLU B CA 1
ATOM 2920 C C . GLU B 1 108 ? 16.703 -9.961 -7.91 1 93.38 108 GLU B C 1
ATOM 2922 O O . GLU B 1 108 ? 15.641 -10.586 -8.008 1 93.38 108 GLU B O 1
ATOM 2927 N N . ALA B 1 109 ? 17.891 -10.57 -7.949 1 95.19 109 ALA B N 1
ATOM 2928 C CA . ALA B 1 109 ? 18.016 -12.016 -8.156 1 95.19 109 ALA B CA 1
ATOM 2929 C C . ALA B 1 109 ? 18.016 -12.766 -6.828 1 95.19 109 ALA B C 1
ATOM 2931 O O . ALA B 1 109 ? 18.016 -13.992 -6.801 1 95.19 109 ALA B O 1
ATOM 2932 N N . LYS B 1 110 ? 17.922 -12.047 -5.75 1 94.94 110 LYS B N 1
ATOM 2933 C CA . LYS B 1 110 ? 18.125 -12.641 -4.434 1 94.94 110 LYS B CA 1
ATOM 2934 C C . LYS B 1 110 ? 17 -13.609 -4.086 1 94.94 110 LYS B C 1
ATOM 2936 O O . LYS B 1 110 ? 17.25 -14.68 -3.529 1 94.94 110 LYS B O 1
ATOM 2941 N N . LEU B 1 111 ? 15.781 -13.195 -4.375 1 96.44 111 LEU B N 1
ATOM 2942 C CA . LEU B 1 111 ? 14.664 -14.07 -4.062 1 96.44 111 LEU B CA 1
ATOM 2943 C C . LEU B 1 111 ? 14.758 -15.375 -4.848 1 96.44 111 LEU B C 1
ATOM 2945 O O . LEU B 1 111 ? 14.43 -16.438 -4.328 1 96.44 111 LEU B O 1
ATOM 2949 N N . TYR B 1 112 ? 15.25 -15.32 -6.133 1 97.38 112 TYR B N 1
ATOM 2950 C CA . TYR B 1 112 ? 15.414 -16.531 -6.922 1 97.38 112 TYR B CA 1
ATOM 2951 C C . TYR B 1 112 ? 16.484 -17.438 -6.316 1 97.38 112 TYR B C 1
ATOM 2953 O O . TYR B 1 112 ? 16.25 -18.625 -6.086 1 97.38 112 TYR B O 1
ATOM 2961 N N . ARG B 1 113 ? 17.609 -16.844 -5.992 1 96.38 113 ARG B N 1
ATOM 2962 C CA . ARG B 1 113 ? 18.766 -17.625 -5.555 1 96.38 113 ARG B CA 1
ATOM 2963 C C . ARG B 1 113 ? 18.531 -18.219 -4.172 1 96.38 113 ARG B C 1
ATOM 2965 O O . ARG B 1 113 ? 18.906 -19.375 -3.918 1 96.38 113 ARG B O 1
ATOM 2972 N N . SER B 1 114 ? 17.859 -17.453 -3.318 1 97 114 SER B N 1
ATOM 2973 C CA . SER B 1 114 ? 17.844 -17.844 -1.911 1 97 114 SER B CA 1
ATOM 2974 C C . SER B 1 114 ? 16.531 -18.531 -1.541 1 97 114 SER B C 1
ATOM 2976 O O . SER B 1 114 ? 16.453 -19.219 -0.52 1 97 114 SER B O 1
ATOM 2978 N N . LEU B 1 115 ? 15.516 -18.344 -2.33 1 97.69 115 LEU B N 1
ATOM 2979 C CA . LEU B 1 115 ? 14.219 -18.906 -1.959 1 97.69 115 LEU B CA 1
ATOM 2980 C C . LEU B 1 115 ? 13.688 -19.828 -3.047 1 97.69 115 LEU B C 1
ATOM 2982 O O . LEU B 1 115 ? 13.484 -21.016 -2.809 1 97.69 115 LEU B O 1
ATOM 2986 N N . VAL B 1 116 ? 13.625 -19.359 -4.273 1 98.06 116 VAL B N 1
ATOM 2987 C CA . VAL B 1 116 ? 12.961 -20.094 -5.348 1 98.06 116 VAL B CA 1
ATOM 2988 C C . VAL B 1 116 ? 13.781 -21.312 -5.727 1 98.06 116 VAL B C 1
ATOM 2990 O O . VAL B 1 116 ? 13.273 -22.438 -5.73 1 98.06 116 VAL B O 1
ATOM 2993 N N . ARG B 1 117 ? 15.055 -21.125 -5.988 1 97.38 117 ARG B N 1
ATOM 2994 C CA . ARG B 1 117 ? 15.914 -22.203 -6.445 1 97.38 117 ARG B CA 1
ATOM 2995 C C . ARG B 1 117 ? 15.977 -23.328 -5.418 1 97.38 117 ARG B C 1
ATOM 2997 O O . ARG B 1 117 ? 15.758 -24.5 -5.754 1 97.38 117 ARG B O 1
ATOM 3004 N N . PRO B 1 118 ? 16.141 -23 -4.188 1 97.25 118 PRO B N 1
ATOM 3005 C CA . PRO B 1 118 ? 16.203 -24.078 -3.184 1 97.25 118 PRO B CA 1
ATOM 3006 C C . PRO B 1 118 ? 14.891 -24.844 -3.049 1 97.25 118 PRO B C 1
ATOM 3008 O O . PRO B 1 118 ? 14.883 -25.984 -2.609 1 97.25 118 PRO B O 1
ATOM 3011 N N . LEU B 1 119 ? 13.758 -24.266 -3.414 1 97.69 119 LEU B N 1
ATOM 3012 C CA . LEU B 1 119 ? 12.453 -24.906 -3.256 1 97.69 119 LEU B CA 1
ATOM 3013 C C . LEU B 1 119 ? 12.039 -25.625 -4.539 1 97.69 119 LEU B C 1
ATOM 3015 O O . LEU B 1 119 ? 10.992 -26.266 -4.582 1 97.69 119 LEU B O 1
ATOM 3019 N N . SER B 1 120 ? 12.867 -25.594 -5.59 1 96.31 120 SER B N 1
ATOM 3020 C CA . SER B 1 120 ? 12.484 -26.031 -6.93 1 96.31 120 SER B CA 1
ATOM 3021 C C . SER B 1 120 ? 12.289 -27.547 -6.988 1 96.31 120 SER B C 1
ATOM 3023 O O . SER B 1 120 ? 11.555 -28.047 -7.836 1 96.31 120 SER B O 1
ATOM 3025 N N . ASP B 1 121 ? 12.891 -28.25 -6.07 1 95.69 121 ASP B N 1
ATOM 3026 C CA . ASP B 1 121 ? 12.773 -29.703 -6.082 1 95.69 121 ASP B CA 1
ATOM 3027 C C . ASP B 1 121 ? 11.5 -30.156 -5.367 1 95.69 121 ASP B C 1
ATOM 3029 O O . ASP B 1 121 ? 11.055 -31.297 -5.539 1 95.69 121 ASP B O 1
ATOM 3033 N N . ARG B 1 122 ? 10.906 -29.328 -4.66 1 96.5 122 ARG B N 1
ATOM 3034 C CA . ARG B 1 122 ? 9.789 -29.703 -3.801 1 96.5 122 ARG B CA 1
ATOM 3035 C C . ARG B 1 122 ? 8.461 -29.281 -4.418 1 96.5 122 ARG B C 1
ATOM 3037 O O . ARG B 1 122 ? 7.422 -29.891 -4.152 1 96.5 122 ARG B O 1
ATOM 3044 N N . TYR B 1 123 ? 8.492 -28.281 -5.234 1 98 123 TYR B N 1
ATOM 3045 C CA . TYR B 1 123 ? 7.234 -27.703 -5.715 1 98 123 TYR B CA 1
ATOM 3046 C C . TYR B 1 123 ? 7.223 -27.625 -7.238 1 98 123 TYR B C 1
ATOM 3048 O O . TYR B 1 123 ? 8.266 -27.438 -7.863 1 98 123 TYR B O 1
ATOM 3056 N N . ASP B 1 124 ? 6.016 -27.75 -7.723 1 97.75 124 ASP B N 1
ATOM 3057 C CA . ASP B 1 124 ? 5.797 -27.547 -9.156 1 97.75 124 ASP B CA 1
ATOM 3058 C C . ASP B 1 124 ? 5.59 -26.062 -9.469 1 97.75 124 ASP B C 1
ATOM 3060 O O . ASP B 1 124 ? 5.953 -25.594 -10.555 1 97.75 124 ASP B O 1
ATOM 3064 N N . TRP B 1 125 ? 4.953 -25.359 -8.508 1 98.25 125 TRP B N 1
ATOM 3065 C CA . TRP B 1 125 ? 4.613 -23.969 -8.719 1 98.25 125 TRP B CA 1
ATOM 3066 C C . TRP B 1 125 ? 4.953 -23.125 -7.484 1 98.25 125 TRP B C 1
ATOM 3068 O O . TRP B 1 125 ? 4.75 -23.578 -6.352 1 98.25 125 TRP B O 1
ATOM 3078 N N . ILE B 1 126 ? 5.441 -21.953 -7.746 1 98.75 126 ILE B N 1
ATOM 3079 C CA . ILE B 1 126 ? 5.559 -20.906 -6.727 1 98.75 126 ILE B CA 1
ATOM 3080 C C . ILE B 1 126 ? 4.773 -19.672 -7.152 1 98.75 126 ILE B C 1
ATOM 3082 O O . ILE B 1 126 ? 4.887 -19.219 -8.297 1 98.75 126 ILE B O 1
ATOM 3086 N N . VAL B 1 127 ? 3.865 -19.172 -6.293 1 98.88 127 VAL B N 1
ATOM 3087 C CA . VAL B 1 127 ? 3.045 -18 -6.566 1 98.88 127 VAL B CA 1
ATOM 3088 C C . VAL B 1 127 ? 3.367 -16.891 -5.559 1 98.88 127 VAL B C 1
ATOM 3090 O O . VAL B 1 127 ? 3.305 -17.109 -4.348 1 98.88 127 VAL B O 1
ATOM 3093 N N . PHE B 1 128 ? 3.711 -15.711 -6.039 1 98.94 128 PHE B N 1
ATOM 3094 C CA . PHE B 1 128 ? 4.023 -14.578 -5.172 1 98.94 128 PHE B CA 1
ATOM 3095 C C . PHE B 1 128 ? 2.846 -13.609 -5.102 1 98.94 128 PHE B C 1
ATOM 3097 O O . PHE B 1 128 ? 2.285 -13.234 -6.133 1 98.94 128 PHE B O 1
ATOM 3104 N N . ASP B 1 129 ? 2.426 -13.25 -3.916 1 98.75 129 ASP B N 1
ATOM 3105 C CA . ASP B 1 129 ? 1.581 -12.094 -3.656 1 98.75 129 ASP B CA 1
ATOM 3106 C C . ASP B 1 129 ? 2.426 -10.852 -3.363 1 98.75 129 ASP B C 1
ATOM 3108 O O . ASP B 1 129 ? 3.008 -10.734 -2.283 1 98.75 129 ASP B O 1
ATOM 3112 N N . ALA B 1 130 ? 2.426 -9.922 -4.301 1 98.12 130 ALA B N 1
ATOM 3113 C CA . ALA B 1 130 ? 3.346 -8.789 -4.223 1 98.12 130 ALA B CA 1
ATOM 3114 C C . ALA B 1 130 ? 2.631 -7.535 -3.719 1 98.12 130 ALA B C 1
ATOM 3116 O O . ALA B 1 130 ? 1.406 -7.426 -3.828 1 98.12 130 ALA B O 1
ATOM 3117 N N . PRO B 1 131 ? 3.342 -6.602 -3.156 1 95.44 131 PRO B N 1
ATOM 3118 C CA . PRO B 1 131 ? 2.744 -5.352 -2.684 1 95.44 131 PRO B CA 1
ATOM 3119 C C . PRO B 1 131 ? 2.283 -4.449 -3.826 1 95.44 131 PRO B C 1
ATOM 3121 O O . PRO B 1 131 ? 2.664 -4.664 -4.98 1 95.44 131 PRO B O 1
ATOM 3124 N N . PRO B 1 132 ? 1.525 -3.4 -3.516 1 93.06 132 PRO B N 1
ATOM 3125 C CA . PRO B 1 132 ? 0.974 -2.508 -4.535 1 93.06 132 PRO B CA 1
ATOM 3126 C C . PRO B 1 132 ? 1.926 -1.37 -4.902 1 93.06 132 PRO B C 1
ATOM 3128 O O . PRO B 1 132 ? 1.496 -0.224 -5.051 1 93.06 132 PRO B O 1
ATOM 3131 N N . THR B 1 133 ? 3.17 -1.618 -5.027 1 90.69 133 THR B N 1
ATOM 3132 C CA . THR B 1 133 ? 4.164 -0.596 -5.34 1 90.69 133 THR B CA 1
ATOM 3133 C C . THR B 1 133 ? 5.23 -1.146 -6.281 1 90.69 133 THR B C 1
ATOM 3135 O O . THR B 1 133 ? 5.43 -2.361 -6.355 1 90.69 133 THR B O 1
ATOM 3138 N N . ILE B 1 134 ? 5.738 -0.248 -7.035 1 94.06 134 ILE B N 1
ATOM 3139 C CA . ILE B 1 134 ? 6.984 -0.56 -7.73 1 94.06 134 ILE B CA 1
ATOM 3140 C C . ILE B 1 134 ? 8.156 -0.444 -6.762 1 94.06 134 ILE B C 1
ATOM 3142 O O . ILE B 1 134 ? 8.391 0.621 -6.184 1 94.06 134 ILE B O 1
ATOM 3146 N N . GLY B 1 135 ? 8.828 -1.545 -6.516 1 94.25 135 GLY B N 1
ATOM 3147 C CA . GLY B 1 135 ? 9.898 -1.552 -5.527 1 94.25 135 GLY B CA 1
ATOM 3148 C C . GLY B 1 135 ? 10.609 -2.889 -5.43 1 94.25 135 GLY B C 1
ATOM 3149 O O . GLY B 1 135 ? 10.297 -3.82 -6.172 1 94.25 135 GLY B O 1
ATOM 3150 N N . PRO B 1 136 ? 11.484 -3.014 -4.504 1 95.44 136 PRO B N 1
ATOM 3151 C CA . PRO B 1 136 ? 12.414 -4.145 -4.469 1 95.44 136 PRO B CA 1
ATOM 3152 C C . PRO B 1 136 ? 11.711 -5.484 -4.301 1 95.44 136 PRO B C 1
ATOM 3154 O O . PRO B 1 136 ? 12.062 -6.465 -4.961 1 95.44 136 PRO B O 1
ATOM 3157 N N . LEU B 1 137 ? 10.719 -5.523 -3.428 1 96.88 137 LEU B N 1
ATOM 3158 C CA . LEU B 1 137 ? 10.062 -6.797 -3.148 1 96.88 137 LEU B CA 1
ATOM 3159 C C . LEU B 1 137 ? 9.305 -7.297 -4.375 1 96.88 137 LEU B C 1
ATOM 3161 O O . LEU B 1 137 ? 9.5 -8.438 -4.805 1 96.88 137 LEU B O 1
ATOM 3165 N N . ALA B 1 138 ? 8.508 -6.445 -4.977 1 97.44 138 ALA B N 1
ATOM 3166 C CA . ALA B 1 138 ? 7.754 -6.82 -6.168 1 97.44 138 ALA B CA 1
ATOM 3167 C C . ALA B 1 138 ? 8.688 -7.102 -7.344 1 97.44 138 ALA B C 1
ATOM 3169 O O . ALA B 1 138 ? 8.469 -8.055 -8.102 1 97.44 138 ALA B O 1
ATOM 3170 N N . ASP B 1 139 ? 9.75 -6.312 -7.48 1 97.56 139 ASP B N 1
ATOM 3171 C CA . ASP B 1 139 ? 10.711 -6.492 -8.562 1 97.56 139 ASP B CA 1
ATOM 3172 C C . ASP B 1 139 ? 11.43 -7.836 -8.445 1 97.56 139 ASP B C 1
ATOM 3174 O O . ASP B 1 139 ? 11.57 -8.555 -9.438 1 97.56 139 ASP B O 1
ATOM 3178 N N . ALA B 1 140 ? 11.859 -8.141 -7.211 1 98.06 140 ALA B N 1
ATOM 3179 C CA . ALA B 1 140 ? 12.57 -9.398 -7.004 1 98.06 140 ALA B CA 1
ATOM 3180 C C . ALA B 1 140 ? 11.664 -10.594 -7.277 1 98.06 140 ALA B C 1
ATOM 3182 O O . ALA B 1 140 ? 12.109 -11.617 -7.805 1 98.06 140 ALA B O 1
ATOM 3183 N N . ALA B 1 141 ? 10.383 -10.461 -6.902 1 98.56 141 ALA B N 1
ATOM 3184 C CA . ALA B 1 141 ? 9.422 -11.531 -7.18 1 98.56 141 ALA B CA 1
ATOM 3185 C C . ALA B 1 141 ? 9.242 -11.727 -8.68 1 98.56 141 ALA B C 1
ATOM 3187 O O . ALA B 1 141 ? 9.242 -12.859 -9.172 1 98.56 141 ALA B O 1
ATOM 3188 N N . LEU B 1 142 ? 9.141 -10.656 -9.406 1 98.44 142 LEU B N 1
ATOM 3189 C CA . LEU B 1 142 ? 8.953 -10.703 -10.852 1 98.44 142 LEU B CA 1
ATOM 3190 C C . LEU B 1 142 ? 10.18 -11.297 -11.539 1 98.44 142 LEU B C 1
ATOM 3192 O O . LEU B 1 142 ? 10.047 -12.109 -12.453 1 98.44 142 LEU B O 1
ATOM 3196 N N . VAL B 1 143 ? 11.328 -10.898 -11.094 1 97.88 143 VAL B N 1
ATOM 3197 C CA . VAL B 1 143 ? 12.562 -11.422 -11.656 1 97.88 143 VAL B CA 1
ATOM 3198 C C . VAL B 1 143 ? 12.672 -12.922 -11.367 1 97.88 143 VAL B C 1
ATOM 3200 O O . VAL B 1 143 ? 13.125 -13.695 -12.211 1 97.88 143 VAL B O 1
ATOM 3203 N N . ALA B 1 144 ? 12.211 -13.305 -10.227 1 97.75 144 ALA B N 1
ATOM 3204 C CA . ALA B 1 144 ? 12.312 -14.703 -9.797 1 97.75 144 ALA B CA 1
ATOM 3205 C C . ALA B 1 144 ? 11.375 -15.594 -10.609 1 97.75 144 ALA B C 1
ATOM 3207 O O . ALA B 1 144 ? 11.672 -16.766 -10.836 1 97.75 144 ALA B O 1
ATOM 3208 N N . THR B 1 145 ? 10.258 -15.062 -11.094 1 97.5 145 THR B N 1
ATOM 3209 C CA . THR B 1 145 ? 9.234 -15.922 -11.68 1 97.5 145 THR B CA 1
ATOM 3210 C C . THR B 1 145 ? 9.117 -15.688 -13.18 1 97.5 145 THR B C 1
ATOM 3212 O O . THR B 1 145 ? 8.641 -16.547 -13.914 1 97.5 145 THR B O 1
ATOM 3215 N N . ARG B 1 146 ? 9.344 -14.516 -13.625 1 96.62 146 ARG B N 1
ATOM 3216 C CA . ARG B 1 146 ? 9.352 -14.086 -15.023 1 96.62 146 ARG B CA 1
ATOM 3217 C C . ARG B 1 146 ? 7.953 -14.141 -15.617 1 96.62 146 ARG B C 1
ATOM 3219 O O . ARG B 1 146 ? 7.793 -14.148 -16.844 1 96.62 146 ARG B O 1
ATOM 3226 N N . GLN B 1 147 ? 6.902 -14.32 -14.859 1 97.5 147 GLN B N 1
ATOM 3227 C CA . GLN B 1 147 ? 5.504 -14.344 -15.281 1 97.5 147 GLN B CA 1
ATOM 3228 C C . GLN B 1 147 ? 4.625 -13.531 -14.336 1 97.5 147 GLN B C 1
ATOM 3230 O O . GLN B 1 147 ? 4.629 -13.766 -13.125 1 97.5 147 GLN B O 1
ATOM 3235 N N . ALA B 1 148 ? 3.869 -12.617 -14.945 1 98.69 148 ALA B N 1
ATOM 3236 C CA . ALA B 1 148 ? 3.055 -11.719 -14.141 1 98.69 148 ALA B CA 1
ATOM 3237 C C . ALA B 1 148 ? 1.567 -11.945 -14.391 1 98.69 148 ALA B C 1
ATOM 3239 O O . ALA B 1 148 ? 1.152 -12.188 -15.523 1 98.69 148 ALA B O 1
ATOM 3240 N N . VAL B 1 149 ? 0.797 -11.969 -13.359 1 98.88 149 VAL B N 1
ATOM 3241 C 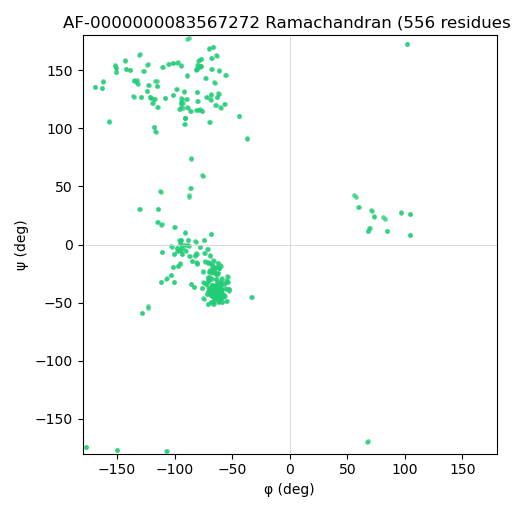CA . VAL B 1 149 ? -0.656 -11.844 -13.391 1 98.88 149 VAL B CA 1
ATOM 3242 C C . VAL B 1 149 ? -1.077 -10.484 -12.836 1 98.88 149 VAL B C 1
ATOM 3244 O O . VAL B 1 149 ? -0.692 -10.125 -11.719 1 98.88 149 VAL B O 1
ATOM 3247 N N . LEU B 1 150 ? -1.864 -9.742 -13.617 1 98.88 150 LEU B N 1
ATOM 3248 C CA . LEU B 1 150 ? -2.186 -8.367 -13.25 1 98.88 150 LEU B CA 1
ATOM 3249 C C . LEU B 1 150 ? -3.682 -8.211 -13.008 1 98.88 150 LEU B C 1
ATOM 3251 O O . LEU B 1 150 ? -4.449 -7.977 -13.945 1 98.88 150 LEU B O 1
ATOM 3255 N N . PRO B 1 151 ? -4.09 -8.266 -11.734 1 98.75 151 PRO B N 1
ATOM 3256 C CA . PRO B 1 151 ? -5.484 -7.949 -11.422 1 98.75 151 PRO B CA 1
ATOM 3257 C C . PRO B 1 151 ? -5.785 -6.453 -11.516 1 98.75 151 PRO B C 1
ATOM 3259 O O . PRO B 1 151 ? -4.949 -5.625 -11.148 1 98.75 151 PRO B O 1
ATOM 3262 N N . MET B 1 152 ? -7 -6.109 -12 1 98.25 152 MET B N 1
ATOM 3263 C CA . MET B 1 152 ? -7.379 -4.699 -12.055 1 98.25 152 MET B CA 1
ATOM 3264 C C . MET B 1 152 ? -8.891 -4.535 -11.922 1 98.25 152 MET B C 1
ATOM 3266 O O . MET B 1 152 ? -9.648 -5.438 -12.273 1 98.25 152 MET B O 1
ATOM 3270 N N . GLN B 1 153 ? -9.25 -3.457 -11.344 1 97.81 153 GLN B N 1
ATOM 3271 C CA . GLN B 1 153 ? -10.641 -3.039 -11.469 1 97.81 153 GLN B CA 1
ATOM 3272 C C . GLN B 1 153 ? -10.898 -2.352 -12.805 1 97.81 153 GLN B C 1
ATOM 3274 O O . GLN B 1 153 ? -9.953 -1.888 -13.453 1 97.81 153 GLN B O 1
ATOM 3279 N N . LEU B 1 154 ? -12.156 -2.414 -13.234 1 97.25 154 LEU B N 1
ATOM 3280 C CA . LEU B 1 154 ? -12.516 -1.741 -14.484 1 97.25 154 LEU B CA 1
ATOM 3281 C C . LEU B 1 154 ? -12.852 -0.276 -14.227 1 97.25 154 LEU B C 1
ATOM 3283 O O . LEU B 1 154 ? -14.016 0.122 -14.32 1 97.25 154 LEU B O 1
ATOM 3287 N N . SER B 1 155 ? -11.828 0.485 -13.984 1 95.5 155 SER B N 1
ATOM 3288 C CA . SER B 1 155 ? -11.883 1.919 -13.727 1 95.5 155 SER B CA 1
ATOM 3289 C C . SER B 1 155 ? -10.688 2.641 -14.336 1 95.5 155 SER B C 1
ATOM 3291 O O . SER B 1 155 ? -9.656 2.02 -14.609 1 95.5 155 SER B O 1
ATOM 3293 N N . LYS B 1 156 ? -10.836 3.92 -14.555 1 91.12 156 LYS B N 1
ATOM 3294 C CA . LYS B 1 156 ? -9.758 4.699 -15.164 1 91.12 156 LYS B CA 1
ATOM 3295 C C . LYS B 1 156 ? -8.5 4.66 -14.305 1 91.12 156 LYS B C 1
ATOM 3297 O O . LYS B 1 156 ? -7.406 4.387 -14.812 1 91.12 156 LYS B O 1
ATOM 3302 N N . PRO B 1 157 ? -8.617 4.84 -12.961 1 89.69 157 PRO B N 1
ATOM 3303 C CA . PRO B 1 157 ? -7.41 4.77 -12.133 1 89.69 157 PRO B CA 1
ATOM 3304 C C . PRO B 1 157 ? -6.707 3.416 -12.227 1 89.69 157 PRO B C 1
ATOM 3306 O O . PRO B 1 157 ? -5.477 3.354 -12.242 1 89.69 157 PRO B O 1
ATOM 3309 N N . SER B 1 158 ? -7.426 2.422 -12.297 1 94.62 158 SER B N 1
ATOM 3310 C CA . SER B 1 158 ? -6.844 1.089 -12.406 1 94.62 158 SER B CA 1
ATOM 3311 C C . SER B 1 158 ? -6.207 0.872 -13.773 1 94.62 158 SER B C 1
ATOM 3313 O O . SER B 1 158 ? -5.16 0.227 -13.883 1 94.62 158 SER B O 1
ATOM 3315 N N . ALA B 1 159 ? -6.836 1.336 -14.82 1 95.5 159 ALA B N 1
ATOM 3316 C CA . ALA B 1 159 ? -6.254 1.262 -16.156 1 95.5 159 ALA B CA 1
ATOM 3317 C C . ALA B 1 159 ? -4.934 2.023 -16.219 1 95.5 159 ALA B C 1
ATOM 3319 O O . ALA B 1 159 ? -3.961 1.543 -16.812 1 95.5 159 ALA B O 1
ATOM 3320 N N . ASP B 1 160 ? -4.918 3.156 -15.641 1 93.25 160 ASP B N 1
ATOM 3321 C CA . ASP B 1 160 ? -3.689 3.939 -15.57 1 93.25 160 ASP B CA 1
ATOM 3322 C C . ASP B 1 160 ? -2.6 3.184 -14.812 1 93.25 160 ASP B C 1
ATOM 3324 O O . ASP B 1 160 ? -1.432 3.205 -15.211 1 93.25 160 ASP B O 1
ATOM 3328 N N . ALA B 1 161 ? -2.965 2.54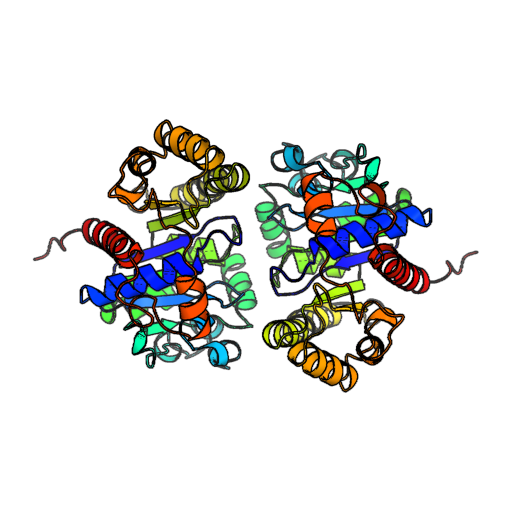5 -13.727 1 95.06 161 ALA B N 1
ATOM 3329 C CA . ALA B 1 161 ? -2.027 1.753 -12.938 1 95.06 161 ALA B CA 1
ATOM 3330 C C . ALA B 1 161 ? -1.465 0.592 -13.75 1 95.06 161 ALA B C 1
ATOM 3332 O O . ALA B 1 161 ? -0.292 0.237 -13.609 1 95.06 161 ALA B O 1
ATOM 3333 N N . LEU B 1 162 ? -2.314 -0.01 -14.555 1 97.5 162 LEU B N 1
ATOM 3334 C CA . LEU B 1 162 ? -1.866 -1.08 -15.445 1 97.5 162 LEU B CA 1
ATOM 3335 C C . LEU B 1 162 ? -0.771 -0.586 -16.375 1 97.5 162 LEU B C 1
ATOM 3337 O O . LEU B 1 162 ? 0.288 -1.209 -16.484 1 97.5 162 LEU B O 1
ATOM 3341 N N . VAL B 1 163 ? -1.033 0.504 -16.984 1 95.94 163 VAL B N 1
ATOM 3342 C CA . VAL B 1 163 ? -0.069 1.074 -17.922 1 95.94 163 VAL B CA 1
ATOM 3343 C C . VAL B 1 163 ? 1.229 1.407 -17.188 1 95.94 163 VAL B C 1
ATOM 3345 O O . VAL B 1 163 ? 2.32 1.099 -17.672 1 95.94 163 VAL B O 1
ATOM 3348 N N . ARG B 1 164 ? 1.099 1.956 -16.031 1 94.38 164 ARG B N 1
ATOM 3349 C CA . ARG B 1 164 ? 2.266 2.32 -15.234 1 94.38 164 ARG B CA 1
ATOM 3350 C C . ARG B 1 164 ? 3.068 1.085 -14.844 1 94.38 164 ARG B C 1
ATOM 3352 O O . ARG B 1 164 ? 4.297 1.088 -14.914 1 94.38 164 ARG B O 1
ATOM 3359 N N . THR B 1 165 ? 2.393 0.111 -14.398 1 97.19 165 THR B N 1
ATOM 3360 C CA . THR B 1 165 ? 3.064 -1.12 -14 1 97.19 165 THR B CA 1
ATOM 3361 C C . THR B 1 165 ? 3.838 -1.718 -15.172 1 97.19 165 THR B C 1
ATOM 3363 O O . THR B 1 165 ? 5 -2.1 -15.023 1 97.19 165 THR B O 1
ATOM 3366 N N . VAL B 1 166 ? 3.262 -1.754 -16.312 1 97.69 166 VAL B N 1
ATOM 3367 C CA . VAL B 1 166 ? 3.879 -2.354 -17.5 1 97.69 166 VAL B CA 1
ATOM 3368 C C . VAL B 1 166 ? 5.066 -1.506 -17.938 1 97.69 166 VAL B C 1
ATOM 3370 O O . VAL B 1 166 ? 6.164 -2.029 -18.172 1 97.69 166 VAL B O 1
ATOM 3373 N N . THR B 1 167 ? 4.898 -0.208 -17.938 1 95.44 167 THR B N 1
ATOM 3374 C CA . THR B 1 167 ? 5.891 0.679 -18.531 1 95.44 167 THR B CA 1
ATOM 3375 C C . THR B 1 167 ? 7.02 0.964 -17.547 1 95.44 167 THR B C 1
ATOM 3377 O O . THR B 1 167 ? 8.188 1.067 -17.938 1 95.44 167 THR B O 1
ATOM 3380 N N . ASN B 1 168 ? 6.648 1.068 -16.312 1 94.38 168 ASN B N 1
ATOM 3381 C CA . ASN B 1 168 ? 7.637 1.539 -15.344 1 94.38 168 ASN B CA 1
ATOM 3382 C C . ASN B 1 168 ? 8.242 0.384 -14.555 1 94.38 168 ASN B C 1
ATOM 3384 O O . ASN B 1 168 ? 9.227 0.566 -13.836 1 94.38 168 ASN B O 1
ATOM 3388 N N . GLN B 1 169 ? 7.684 -0.766 -14.734 1 96.75 169 GLN B N 1
ATOM 3389 C CA . GLN B 1 169 ? 8.211 -1.879 -13.953 1 96.75 169 GLN B CA 1
ATOM 3390 C C . GLN B 1 169 ? 8.555 -3.066 -14.844 1 96.75 169 GLN B C 1
ATOM 3392 O O . GLN B 1 169 ? 9.734 -3.395 -15.023 1 96.75 169 GLN B O 1
ATOM 3397 N N . LEU B 1 170 ? 7.582 -3.604 -15.586 1 97.94 170 LEU B N 1
ATOM 3398 C CA . LEU B 1 170 ? 7.805 -4.832 -16.344 1 97.94 170 LEU B CA 1
ATOM 3399 C C . LEU B 1 170 ? 8.82 -4.613 -17.453 1 97.94 170 LEU B C 1
ATOM 3401 O O . LEU B 1 170 ? 9.758 -5.395 -17.609 1 97.94 170 LEU B O 1
ATOM 3405 N N . PHE B 1 171 ? 8.68 -3.502 -18.203 1 96.25 171 PHE B N 1
ATOM 3406 C CA . PHE B 1 171 ? 9.57 -3.246 -19.328 1 96.25 171 PHE B CA 1
ATOM 3407 C C . PHE B 1 171 ? 11 -3.008 -18.844 1 96.25 171 PHE B C 1
ATOM 3409 O O . PHE B 1 171 ? 11.93 -3.678 -19.297 1 96.25 171 PHE B O 1
ATOM 3416 N N . PRO B 1 172 ? 11.156 -2.111 -17.891 1 94.81 172 PRO B N 1
ATOM 3417 C CA . PRO B 1 172 ? 12.523 -1.879 -17.422 1 94.81 172 PRO B CA 1
ATOM 3418 C C . PRO B 1 172 ? 13.172 -3.133 -16.828 1 94.81 172 PRO B C 1
ATOM 3420 O O . PRO B 1 172 ? 14.367 -3.369 -17.031 1 94.81 172 PRO B O 1
ATOM 3423 N N . LEU B 1 173 ? 12.445 -3.922 -16.094 1 95.94 173 LEU B N 1
ATOM 3424 C CA . LEU B 1 173 ? 12.992 -5.156 -15.539 1 95.94 173 LEU B CA 1
ATOM 3425 C C . LEU B 1 173 ? 13.398 -6.121 -16.641 1 95.94 173 LEU B C 1
ATOM 3427 O O . LEU B 1 173 ? 14.469 -6.719 -16.594 1 95.94 173 LEU B O 1
ATOM 3431 N N . SER B 1 174 ? 12.539 -6.25 -17.625 1 95.88 174 SER B N 1
ATOM 3432 C CA . SER B 1 174 ? 12.82 -7.137 -18.75 1 95.88 174 SER B CA 1
ATOM 3433 C C . SER B 1 174 ? 14.078 -6.699 -19.5 1 95.88 174 SER B C 1
ATOM 3435 O O . SER B 1 174 ? 14.859 -7.535 -19.953 1 95.88 174 SER B O 1
ATOM 3437 N N . ASP B 1 175 ? 14.289 -5.43 -19.625 1 93.88 175 ASP B N 1
ATOM 3438 C CA . ASP B 1 175 ? 15.43 -4.875 -20.359 1 93.88 175 ASP B CA 1
ATOM 3439 C C . ASP B 1 175 ? 16.75 -5.234 -19.672 1 93.88 175 ASP B C 1
ATOM 3441 O O . ASP B 1 175 ? 17.797 -5.227 -20.312 1 93.88 175 ASP B O 1
ATOM 3445 N N . ARG B 1 176 ? 16.641 -5.578 -18.406 1 91.31 176 ARG B N 1
ATOM 3446 C CA . ARG B 1 176 ? 17.859 -5.902 -17.656 1 91.31 176 ARG B CA 1
ATOM 3447 C C . ARG B 1 176 ? 18.109 -7.406 -17.656 1 91.31 176 ARG B C 1
ATOM 3449 O O . ARG B 1 176 ? 19.125 -7.867 -17.125 1 91.31 176 ARG B O 1
ATOM 3456 N N . LEU B 1 177 ? 17.156 -8.078 -18.234 1 92.56 177 LEU B N 1
ATOM 3457 C CA . LEU B 1 177 ? 17.266 -9.531 -18.344 1 92.56 177 LEU B CA 1
ATOM 3458 C C . LEU B 1 177 ? 17.609 -9.953 -19.766 1 92.56 177 LEU B C 1
ATOM 3460 O O . LEU B 1 177 ? 17.406 -9.188 -20.703 1 92.56 177 LEU B O 1
ATOM 3464 N N . PRO B 1 178 ? 18.234 -11.148 -19.875 1 90.62 178 PRO B N 1
ATOM 3465 C CA . PRO B 1 178 ? 18.375 -11.664 -21.25 1 90.62 178 PRO B CA 1
ATOM 3466 C C . PRO B 1 178 ? 17.047 -11.773 -21.984 1 90.62 178 PRO B C 1
ATOM 3468 O O . PRO B 1 178 ? 16.016 -12.07 -21.359 1 90.62 178 PRO B O 1
ATOM 3471 N N . ASP B 1 179 ? 17.062 -11.555 -23.203 1 87.19 179 ASP B N 1
ATOM 3472 C CA . ASP B 1 179 ? 15.852 -11.555 -24.031 1 87.19 179 ASP B CA 1
ATOM 3473 C C . ASP B 1 179 ? 15.062 -12.844 -23.844 1 87.19 179 ASP B C 1
ATOM 3475 O O . ASP B 1 179 ? 13.828 -12.828 -23.828 1 87.19 179 ASP B O 1
ATOM 3479 N N . SER B 1 180 ? 15.773 -13.93 -23.719 1 87.69 180 SER B N 1
ATOM 3480 C CA . SER B 1 180 ? 15.141 -15.242 -23.594 1 87.69 180 SER B CA 1
ATOM 3481 C C . SER B 1 180 ? 14.484 -15.398 -22.219 1 87.69 180 SER B C 1
ATOM 3483 O O . SER B 1 180 ? 13.742 -16.359 -22 1 87.69 180 SER B O 1
ATOM 3485 N N . GLU B 1 181 ? 14.664 -14.367 -21.375 1 91.38 181 GLU B N 1
ATOM 3486 C CA . GLU B 1 181 ? 14.164 -14.477 -20.016 1 91.38 181 GLU B CA 1
ATOM 3487 C C . GLU B 1 181 ? 13.344 -13.25 -19.625 1 91.38 181 GLU B C 1
ATOM 3489 O O . GLU B 1 181 ? 13.273 -12.891 -18.453 1 91.38 181 GLU B O 1
ATOM 3494 N N . ALA B 1 182 ? 12.703 -12.656 -20.594 1 93.5 182 ALA B N 1
ATOM 3495 C CA . ALA B 1 182 ? 11.914 -11.453 -20.344 1 93.5 182 ALA B CA 1
ATOM 3496 C C . ALA B 1 182 ? 10.688 -11.773 -19.5 1 93.5 182 ALA B C 1
ATOM 3498 O O . ALA B 1 182 ? 10.211 -12.906 -19.484 1 93.5 182 ALA B O 1
ATOM 3499 N N . ILE B 1 183 ? 10.281 -10.828 -18.766 1 97.06 183 ILE B N 1
ATOM 3500 C CA . ILE B 1 183 ? 9.07 -10.969 -17.969 1 97.06 183 ILE B CA 1
ATOM 3501 C C . ILE B 1 183 ? 7.844 -10.938 -18.875 1 97.06 183 ILE B C 1
ATOM 3503 O O . ILE B 1 183 ? 7.688 -10.016 -19.688 1 97.06 183 ILE B O 1
ATOM 3507 N N . GLU B 1 184 ? 7.027 -11.906 -18.766 1 96.69 184 GLU B N 1
ATOM 3508 C CA . GLU B 1 184 ? 5.824 -12 -19.578 1 96.69 184 GLU B CA 1
ATOM 3509 C C . GLU B 1 184 ? 4.566 -11.789 -18.75 1 96.69 184 GLU B C 1
ATOM 3511 O O . GLU B 1 184 ? 4.566 -12.047 -17.547 1 96.69 184 GLU B O 1
ATOM 3516 N N . ILE B 1 185 ? 3.562 -11.312 -19.438 1 98.25 185 ILE B N 1
ATOM 3517 C CA . ILE B 1 185 ? 2.25 -11.195 -18.812 1 98.25 185 ILE B CA 1
ATOM 3518 C C . ILE B 1 185 ? 1.42 -12.438 -19.125 1 98.25 185 ILE B C 1
ATOM 3520 O O . ILE B 1 185 ? 1.144 -12.727 -20.297 1 98.25 185 ILE B O 1
ATOM 3524 N N . LEU B 1 186 ? 1.05 -13.148 -18.078 1 98.19 186 LEU B N 1
ATOM 3525 C CA . LEU B 1 186 ? 0.161 -14.289 -18.281 1 98.19 186 LEU B CA 1
ATOM 3526 C C . LEU B 1 186 ? -1.271 -13.828 -18.531 1 98.19 186 LEU B C 1
ATOM 3528 O O . LEU B 1 186 ? -1.935 -14.312 -19.438 1 98.19 186 LEU B O 1
ATOM 3532 N N . ALA B 1 187 ? -1.683 -12.891 -17.672 1 98.75 187 ALA B N 1
ATOM 3533 C CA . ALA B 1 187 ? -3.076 -12.469 -17.781 1 98.75 187 ALA B CA 1
ATOM 3534 C C . ALA B 1 187 ? -3.301 -11.133 -17.078 1 98.75 187 ALA B C 1
ATOM 3536 O O . ALA B 1 187 ? -2.697 -10.859 -16.047 1 98.75 187 ALA B O 1
ATOM 3537 N N . ILE B 1 188 ? -4.086 -10.32 -17.719 1 98.81 188 ILE B N 1
ATOM 3538 C CA . ILE B 1 188 ? -4.754 -9.203 -17.062 1 98.81 188 ILE B CA 1
ATOM 3539 C C . ILE B 1 188 ? -6.152 -9.617 -16.625 1 98.81 188 ILE B C 1
ATOM 3541 O O . ILE B 1 188 ? -6.973 -10.031 -17.438 1 98.81 188 ILE B O 1
ATOM 3545 N N . VAL B 1 189 ? -6.449 -9.5 -15.305 1 98.81 189 VAL B N 1
ATOM 3546 C CA . VAL B 1 189 ? -7.656 -10.117 -14.758 1 98.81 189 VAL B CA 1
ATOM 3547 C C . VAL B 1 189 ? -8.578 -9.039 -14.203 1 98.81 189 VAL B C 1
ATOM 3549 O O . VAL B 1 189 ? -8.398 -8.586 -13.07 1 98.81 189 VAL B O 1
ATOM 3552 N N . PRO B 1 190 ? -9.648 -8.664 -14.992 1 98.69 190 PRO B N 1
ATOM 3553 C CA . PRO B 1 190 ? -10.664 -7.805 -14.383 1 98.69 190 PRO B CA 1
ATOM 3554 C C . PRO B 1 190 ? -11.281 -8.414 -13.125 1 98.69 190 PRO B C 1
ATOM 3556 O O . PRO B 1 190 ? -11.75 -9.555 -13.156 1 98.69 190 PRO B O 1
ATOM 3559 N N . ASN B 1 191 ? -11.164 -7.727 -12.039 1 98.44 191 ASN B N 1
ATOM 3560 C CA . ASN B 1 191 ? -11.57 -8.219 -10.727 1 98.44 191 ASN B CA 1
ATOM 3561 C C . ASN B 1 191 ? -12.578 -7.273 -10.07 1 98.44 191 ASN B C 1
ATOM 3563 O O . ASN B 1 191 ? -12.68 -6.105 -10.453 1 98.44 191 ASN B O 1
ATOM 3567 N N . ARG B 1 192 ? -13.406 -7.809 -9.18 1 97.62 192 ARG B N 1
ATOM 3568 C CA . ARG B 1 192 ? -14.453 -7.082 -8.477 1 97.62 192 ARG B CA 1
ATOM 3569 C C . ARG B 1 192 ? -15.422 -6.43 -9.453 1 97.62 192 ARG B C 1
ATOM 3571 O O . ARG B 1 192 ? -15.797 -5.27 -9.289 1 97.62 192 ARG B O 1
ATOM 3578 N N . VAL B 1 193 ? -15.797 -7.117 -10.516 1 97.69 193 VAL B N 1
ATOM 3579 C CA . VAL B 1 193 ? -16.609 -6.547 -11.578 1 97.69 193 VAL B CA 1
ATOM 3580 C C . VAL B 1 193 ? -18.078 -6.551 -11.164 1 97.69 193 VAL B C 1
ATOM 3582 O O . VAL B 1 193 ? -18.609 -7.57 -10.703 1 97.69 193 VAL B O 1
ATOM 3585 N N . LYS B 1 194 ? -18.734 -5.445 -11.32 1 94.5 194 LYS B N 1
ATOM 3586 C CA . LYS B 1 194 ? -20.156 -5.305 -11.023 1 94.5 194 LYS B CA 1
ATOM 3587 C C . LYS B 1 194 ? -21 -5.367 -12.289 1 94.5 194 LYS B C 1
ATOM 3589 O O . LYS B 1 194 ? -22.156 -5.789 -12.258 1 94.5 194 LYS B O 1
ATOM 3594 N N . GLY B 1 195 ? -20.484 -4.91 -13.375 1 90.56 195 GLY B N 1
ATOM 3595 C CA . GLY B 1 195 ? -21.172 -5.023 -14.648 1 90.56 195 GLY B CA 1
ATOM 3596 C C . GLY B 1 195 ? -21.953 -3.779 -15.023 1 90.56 195 GLY B C 1
ATOM 3597 O O . GLY B 1 195 ? -22.953 -3.857 -15.734 1 90.56 195 GLY B O 1
ATOM 3598 N N . ASP B 1 196 ? -21.516 -2.641 -14.531 1 91.44 196 ASP B N 1
ATOM 3599 C CA . ASP B 1 196 ? -22.203 -1.407 -14.898 1 91.44 196 ASP B CA 1
ATOM 3600 C C . ASP B 1 196 ? -21.641 -0.821 -16.188 1 91.44 196 ASP B C 1
ATOM 3602 O O . ASP B 1 196 ? -20.719 -1.399 -16.781 1 91.44 196 ASP B O 1
ATOM 3606 N N . ASN B 1 197 ? -22.219 0.288 -16.656 1 92 197 ASN B N 1
ATOM 3607 C CA . ASN B 1 197 ? -21.891 0.866 -17.953 1 92 197 ASN B CA 1
ATOM 3608 C C . ASN B 1 197 ? -20.469 1.425 -17.969 1 92 197 ASN B C 1
ATOM 3610 O O . ASN B 1 197 ? -19.781 1.382 -19 1 92 197 ASN B O 1
ATOM 3614 N N . GLU B 1 198 ? -20.109 1.921 -16.906 1 93.75 198 GLU B N 1
ATOM 3615 C CA . GLU B 1 198 ? -18.75 2.461 -16.828 1 93.75 198 GLU B CA 1
ATOM 3616 C C . GLU B 1 198 ? -17.703 1.356 -16.969 1 93.75 198 GLU B C 1
ATOM 3618 O O . GLU B 1 198 ? -16.719 1.519 -17.672 1 93.75 198 GLU B O 1
ATOM 3623 N N . GLU B 1 199 ? -17.938 0.294 -16.312 1 96.19 199 GLU B N 1
ATOM 3624 C CA . GLU B 1 199 ? -17.016 -0.841 -16.406 1 96.19 199 GLU B CA 1
ATOM 3625 C C . GLU B 1 199 ? -17 -1.422 -17.812 1 96.19 199 GLU B C 1
ATOM 3627 O O . GLU B 1 199 ? -15.953 -1.845 -18.312 1 96.19 199 GLU B O 1
ATOM 3632 N N . ARG B 1 200 ? -18.188 -1.391 -18.438 1 95.38 200 ARG B N 1
ATOM 3633 C CA . ARG B 1 200 ? -18.25 -1.862 -19.812 1 95.38 200 ARG B CA 1
ATOM 3634 C C . ARG B 1 200 ? -17.344 -1.039 -20.719 1 95.38 200 ARG B C 1
ATOM 3636 O O . ARG B 1 200 ? -16.594 -1.594 -21.531 1 95.38 200 ARG B O 1
ATOM 3643 N N . ARG B 1 201 ? -17.391 0.216 -20.594 1 96.38 201 ARG B N 1
ATOM 3644 C CA . ARG B 1 201 ? -16.594 1.113 -21.422 1 96.38 201 ARG B CA 1
ATOM 3645 C C . ARG B 1 201 ? -15.102 0.848 -21.234 1 96.38 201 ARG B C 1
ATOM 3647 O O . ARG B 1 201 ? -14.352 0.789 -22.203 1 96.38 201 ARG B O 1
ATOM 3654 N N . VAL B 1 202 ? -14.68 0.625 -20 1 97.06 202 VAL B N 1
ATOM 3655 C CA . VAL B 1 202 ? -13.273 0.369 -19.719 1 97.06 202 VAL B CA 1
ATOM 3656 C C . VAL B 1 202 ? -12.859 -0.973 -20.312 1 97.06 202 VAL B C 1
ATOM 3658 O O . VAL B 1 202 ? -11.781 -1.09 -20.906 1 97.06 202 VAL B O 1
ATOM 3661 N N . LEU B 1 203 ? -13.695 -1.936 -20.141 1 97.69 203 LEU B N 1
ATOM 3662 C CA . LEU B 1 203 ? -13.398 -3.266 -20.656 1 97.69 203 LEU B CA 1
ATOM 3663 C C . LEU B 1 203 ? -13.281 -3.24 -22.172 1 97.69 203 LEU B C 1
ATOM 3665 O O . LEU B 1 203 ? -12.359 -3.824 -22.75 1 97.69 203 LEU B O 1
ATOM 3669 N N . GLU B 1 204 ? -14.164 -2.551 -22.812 1 97.56 204 GLU B N 1
ATOM 3670 C CA . GLU B 1 204 ? -14.133 -2.434 -24.266 1 97.56 204 GLU B CA 1
ATOM 3671 C C . GLU B 1 204 ? -12.875 -1.7 -24.734 1 97.56 204 GLU B C 1
ATOM 3673 O O . GLU B 1 204 ? -12.273 -2.068 -25.75 1 97.56 204 GLU B O 1
ATOM 3678 N N . ALA B 1 205 ? -12.508 -0.715 -24 1 97.44 205 ALA B N 1
ATOM 3679 C CA . ALA B 1 205 ? -11.273 0.001 -24.328 1 97.44 205 ALA B CA 1
ATOM 3680 C C . ALA B 1 205 ? -10.062 -0.916 -24.203 1 97.44 205 ALA B C 1
ATOM 3682 O O . ALA B 1 205 ? -9.141 -0.843 -25.031 1 97.44 205 ALA B O 1
ATOM 3683 N N . LEU B 1 206 ? -10.055 -1.742 -23.219 1 97.31 206 LEU B N 1
ATOM 3684 C CA . LEU B 1 206 ? -8.984 -2.713 -23.031 1 97.31 206 LEU B CA 1
ATOM 3685 C C . LEU B 1 206 ? -8.945 -3.693 -24.203 1 97.31 206 LEU B C 1
ATOM 3687 O O . LEU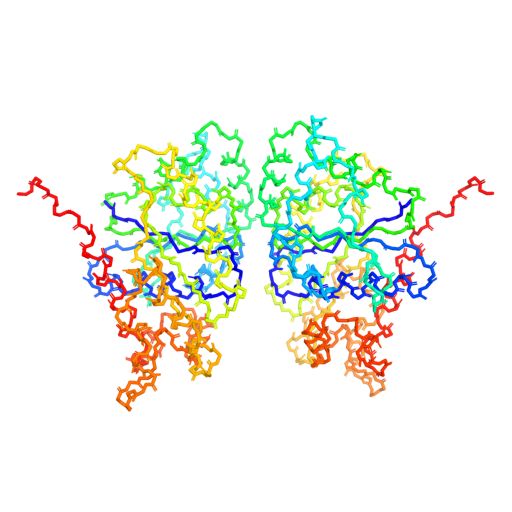 B 1 206 ? -7.863 -4.027 -24.703 1 97.31 206 LEU B O 1
ATOM 3691 N N . GLU B 1 207 ? -10.086 -4.121 -24.609 1 97.75 207 GLU B N 1
ATOM 3692 C CA . GLU B 1 207 ? -10.195 -5.078 -25.703 1 97.75 207 GLU B CA 1
ATOM 3693 C C . GLU B 1 207 ? -9.711 -4.473 -27.016 1 97.75 207 GLU B C 1
ATOM 3695 O O . GLU B 1 207 ? -9.289 -5.195 -27.922 1 97.75 207 GLU B O 1
ATOM 3700 N N . ASP B 1 208 ? -9.734 -3.168 -27.109 1 97.69 208 ASP B N 1
ATOM 3701 C CA . ASP B 1 208 ? -9.305 -2.463 -28.312 1 97.69 208 ASP B CA 1
ATOM 3702 C C . ASP B 1 208 ? -7.844 -2.037 -28.203 1 97.69 208 ASP B C 1
ATOM 3704 O O . ASP B 1 208 ? -7.316 -1.375 -29.109 1 97.69 208 ASP B O 1
ATOM 3708 N N . SER B 1 209 ? -7.207 -2.402 -27.188 1 97.25 209 SER B N 1
ATOM 3709 C CA . SER B 1 209 ? -5.824 -1.996 -26.953 1 97.25 209 SER B CA 1
ATOM 3710 C C . SER B 1 209 ? -4.863 -3.16 -27.156 1 97.25 209 SER B C 1
ATOM 3712 O O . SER B 1 209 ? -5.281 -4.258 -27.531 1 97.25 209 SER B O 1
ATOM 3714 N N . GLN B 1 210 ? -3.557 -2.898 -26.906 1 95.88 210 GLN B N 1
ATOM 3715 C CA . GLN B 1 210 ? -2.512 -3.91 -27.016 1 95.88 210 GLN B CA 1
ATOM 3716 C C . GLN B 1 210 ? -2.646 -4.949 -25.906 1 95.88 210 GLN B C 1
ATOM 3718 O O . GLN B 1 210 ? -2.01 -6.004 -25.953 1 95.88 210 GLN B O 1
ATOM 3723 N N . PHE B 1 211 ? -3.521 -4.672 -24.953 1 97.5 211 PHE B N 1
ATOM 3724 C CA . PHE B 1 211 ? -3.637 -5.547 -23.797 1 97.5 211 PHE B CA 1
ATOM 3725 C C . PHE B 1 211 ? -4.68 -6.633 -24.031 1 97.5 211 PHE B C 1
ATOM 3727 O O . PHE B 1 211 ? -4.84 -7.539 -23.219 1 97.5 211 PHE B O 1
ATOM 3734 N N . ALA B 1 212 ? -5.367 -6.574 -25.141 1 97.75 212 ALA B N 1
ATOM 3735 C CA . ALA B 1 212 ? -6.461 -7.484 -25.453 1 97.75 212 ALA B CA 1
ATOM 3736 C C . ALA B 1 212 ? -5.996 -8.938 -25.391 1 97.75 212 ALA B C 1
ATOM 3738 O O . ALA B 1 212 ? -6.727 -9.812 -24.922 1 97.75 212 ALA B O 1
ATOM 3739 N N . ARG B 1 213 ? -4.82 -9.211 -25.812 1 97.31 213 ARG B N 1
ATOM 3740 C CA . ARG B 1 213 ? -4.328 -10.578 -25.953 1 97.31 213 ARG B CA 1
ATOM 3741 C C . ARG B 1 213 ? -4.09 -11.211 -24.578 1 97.31 213 ARG B C 1
ATOM 3743 O O . ARG B 1 213 ? -3.936 -12.43 -24.484 1 97.31 213 ARG B O 1
ATOM 3750 N N . TYR B 1 214 ? -4.027 -10.391 -23.547 1 98.12 214 TYR B N 1
ATOM 3751 C CA . TYR B 1 214 ? -3.734 -10.906 -22.203 1 98.12 214 TYR B CA 1
ATOM 3752 C C . TYR B 1 214 ? -5.016 -11.102 -21.406 1 98.12 214 TYR B C 1
ATOM 3754 O O . TYR B 1 214 ? -4.973 -11.562 -20.266 1 98.12 214 TYR B O 1
ATOM 3762 N N . LEU B 1 215 ? -6.16 -10.742 -21.984 1 98.38 215 LEU B N 1
ATOM 3763 C CA . LEU B 1 215 ? -7.441 -10.93 -21.312 1 98.38 215 LEU B CA 1
ATOM 3764 C C . LEU B 1 215 ? -7.922 -12.367 -21.438 1 98.38 215 LEU B C 1
ATOM 3766 O O . LEU B 1 215 ? -8.023 -12.898 -22.547 1 98.38 215 LEU B O 1
ATOM 3770 N N . PRO B 1 216 ? -8.172 -12.977 -20.266 1 98.19 216 PRO B N 1
ATOM 3771 C CA . PRO B 1 216 ? -8.75 -14.312 -20.359 1 98.19 216 PRO B CA 1
ATOM 3772 C C . PRO B 1 216 ? -10.133 -14.312 -21.016 1 98.19 216 PRO B C 1
ATOM 3774 O O . PRO B 1 216 ? -10.828 -13.297 -21 1 98.19 216 PRO B O 1
ATOM 3777 N N . GLU B 1 217 ? -10.531 -15.484 -21.453 1 96.81 217 GLU B N 1
ATOM 3778 C CA . GLU B 1 217 ? -11.797 -15.609 -22.156 1 96.81 217 GLU B CA 1
ATOM 3779 C C . GLU B 1 217 ? -12.969 -15.195 -21.281 1 96.81 217 GLU B C 1
ATOM 3781 O O . GLU B 1 217 ? -13.93 -14.578 -21.75 1 96.81 217 GLU B O 1
ATOM 3786 N N . PHE B 1 218 ? -12.875 -15.469 -20.031 1 97.56 218 PHE B N 1
ATOM 3787 C CA . PHE B 1 218 ? -13.992 -15.188 -19.141 1 97.56 218 PHE B CA 1
ATOM 3788 C C . PHE B 1 218 ? -14.109 -13.695 -18.875 1 97.56 218 PHE B C 1
ATOM 3790 O O . PHE B 1 218 ? -15.07 -13.242 -18.25 1 97.56 218 PHE B O 1
ATOM 3797 N N . ALA B 1 219 ? -13.133 -12.898 -19.344 1 97.19 219 ALA B N 1
ATOM 3798 C CA . ALA B 1 219 ? -13.141 -11.461 -19.109 1 97.19 219 ALA B CA 1
ATOM 3799 C C . ALA B 1 219 ? -13.758 -10.719 -20.297 1 97.19 219 ALA B C 1
ATOM 3801 O O . ALA B 1 219 ? -13.906 -9.5 -20.266 1 97.19 219 ALA B O 1
ATOM 3802 N N . ASP B 1 220 ? -14.219 -11.414 -21.281 1 95.44 220 ASP B N 1
ATOM 3803 C CA . ASP B 1 220 ? -14.75 -10.812 -22.516 1 95.44 220 ASP B CA 1
ATOM 3804 C C . ASP B 1 220 ? -16.016 -10.008 -22.219 1 95.44 220 ASP B C 1
ATOM 3806 O O . ASP B 1 220 ? -16.875 -10.453 -21.469 1 95.44 220 ASP B O 1
ATOM 3810 N N . SER B 1 221 ? -16.109 -8.836 -22.875 1 95.19 221 SER B N 1
ATOM 3811 C CA . SER B 1 221 ? -17.234 -7.945 -22.641 1 95.19 221 SER B CA 1
ATOM 3812 C C . SER B 1 221 ? -18.547 -8.562 -23.125 1 95.19 221 SER B C 1
ATOM 3814 O O . SER B 1 221 ? -19.625 -8.156 -22.703 1 95.19 221 SER B O 1
ATOM 3816 N N . SER B 1 222 ? -18.469 -9.555 -24.016 1 93.06 222 SER B N 1
ATOM 3817 C CA . SER B 1 222 ? -19.656 -10.227 -24.516 1 93.06 222 SER B CA 1
ATOM 3818 C C . SER B 1 222 ? -20.422 -10.914 -23.391 1 93.06 222 SER B C 1
ATOM 3820 O O . SER B 1 222 ? -21.625 -11.195 -23.531 1 93.06 222 SER B O 1
ATOM 3822 N N . HIS B 1 223 ? -19.719 -11.18 -22.25 1 94.19 223 HIS B N 1
ATOM 3823 C CA . HIS B 1 223 ? -20.359 -11.812 -21.109 1 94.19 223 HIS B CA 1
ATOM 3824 C C . HIS B 1 223 ? -21.391 -10.891 -20.469 1 94.19 223 HIS B C 1
ATOM 3826 O O . HIS B 1 223 ? -22.25 -11.336 -19.703 1 94.19 223 HIS B O 1
ATOM 3832 N N . LEU B 1 224 ? -21.344 -9.617 -20.75 1 90.69 224 LEU B N 1
ATOM 3833 C CA . LEU B 1 224 ? -22.297 -8.656 -20.203 1 90.69 224 LEU B CA 1
ATOM 3834 C C . LEU B 1 224 ? -23.672 -8.859 -20.828 1 90.69 224 LEU B C 1
ATOM 3836 O O . LEU B 1 224 ? -24.688 -8.555 -20.203 1 90.69 224 LEU B O 1
ATOM 3840 N N . ASP B 1 225 ? -23.703 -9.359 -22.031 1 89.62 225 ASP B N 1
ATOM 3841 C CA . ASP B 1 225 ? -24.953 -9.453 -22.797 1 89.62 225 ASP B CA 1
ATOM 3842 C C . ASP B 1 225 ? -25.484 -10.883 -22.797 1 89.62 225 ASP B C 1
ATOM 3844 O O . ASP B 1 225 ? -26.531 -11.148 -23.391 1 89.62 225 ASP B O 1
ATOM 3848 N N . ARG B 1 226 ? -24.812 -11.75 -22.203 1 89.62 226 ARG B N 1
ATOM 3849 C CA . ARG B 1 226 ? -25.234 -13.148 -22.172 1 89.62 226 ARG B CA 1
ATOM 3850 C C . ARG B 1 226 ? -26.031 -13.453 -20.906 1 89.62 226 ARG B C 1
ATOM 3852 O O . ARG B 1 226 ? -25.562 -13.227 -19.797 1 89.62 226 ARG B O 1
ATOM 3859 N N . GLU B 1 227 ? -27.156 -13.961 -21.094 1 88.31 227 GLU B N 1
ATOM 3860 C CA . GLU B 1 227 ? -28.047 -14.266 -19.984 1 88.31 227 GLU B CA 1
ATOM 3861 C C . GLU B 1 227 ? -27.484 -15.406 -19.125 1 88.31 227 GLU B C 1
ATOM 3863 O O . GLU B 1 227 ? -27.719 -15.445 -17.922 1 88.31 227 GLU B O 1
ATOM 3868 N N . ASP B 1 228 ? -26.734 -16.297 -19.766 1 90.62 228 ASP B N 1
ATOM 3869 C CA . ASP B 1 228 ? -26.234 -17.484 -19.078 1 90.62 228 ASP B CA 1
ATOM 3870 C C . ASP B 1 228 ? -24.859 -17.219 -18.453 1 90.62 228 ASP B C 1
ATOM 3872 O O . ASP B 1 228 ? -24.203 -18.141 -17.969 1 90.62 228 ASP B O 1
ATOM 3876 N N . SER B 1 229 ? -24.516 -16 -18.469 1 90.31 229 SER B N 1
ATOM 3877 C CA . SER B 1 229 ? -23.203 -15.648 -17.922 1 90.31 229 SER B CA 1
ATOM 3878 C C . SER B 1 229 ? -23.328 -14.758 -16.688 1 90.31 229 SER B C 1
ATOM 3880 O O . SER B 1 229 ? -24.188 -13.867 -16.656 1 90.31 229 SER B O 1
ATOM 3882 N N . PRO B 1 230 ? -22.484 -15.023 -15.75 1 92.44 230 PRO B N 1
ATOM 3883 C CA . PRO B 1 230 ? -22.516 -14.141 -14.578 1 92.44 230 PRO B CA 1
ATOM 3884 C C . PRO B 1 230 ? -21.891 -12.773 -14.867 1 92.44 230 PRO B C 1
ATOM 3886 O O . PRO B 1 230 ? -21.875 -11.906 -13.992 1 92.44 230 PRO B O 1
ATOM 3889 N N . GLY B 1 231 ? -21.484 -12.508 -16.109 1 94.81 231 GLY B N 1
ATOM 3890 C CA . GLY B 1 231 ? -20.75 -11.297 -16.453 1 94.81 231 GLY B CA 1
ATOM 3891 C C . GLY B 1 231 ? -19.266 -11.531 -16.609 1 94.81 231 GLY B C 1
ATOM 3892 O O . GLY B 1 231 ? -18.766 -12.633 -16.375 1 94.81 231 GLY B O 1
ATOM 3893 N N . PRO B 1 232 ? -18.531 -10.555 -17.062 1 97.06 232 PRO B N 1
ATOM 3894 C CA . PRO B 1 232 ? -17.109 -10.727 -17.344 1 97.06 232 PRO B CA 1
ATOM 3895 C C . PRO B 1 232 ? -16.25 -10.672 -16.078 1 97.06 232 PRO B C 1
ATOM 3897 O O . PRO B 1 232 ? -16.672 -10.102 -15.062 1 97.06 232 PRO B O 1
ATOM 3900 N N . GLY B 1 233 ? -15.031 -11.258 -16.203 1 98.12 233 GLY B N 1
ATOM 3901 C CA . GLY B 1 233 ? -14.039 -11.156 -15.141 1 98.12 233 GLY B CA 1
ATOM 3902 C C . GLY B 1 233 ? -14.43 -11.898 -13.875 1 98.12 233 GLY B C 1
ATOM 3903 O O . GLY B 1 233 ? -15.266 -12.805 -13.914 1 98.12 233 GLY B O 1
ATOM 3904 N N . ILE B 1 234 ? -13.672 -11.664 -12.836 1 98.56 234 ILE B N 1
ATOM 3905 C CA . ILE B 1 234 ? -14.039 -12.125 -11.5 1 98.56 234 ILE B CA 1
ATOM 3906 C C . ILE B 1 234 ? -15.047 -11.156 -10.883 1 98.56 234 ILE B C 1
ATOM 3908 O O . ILE B 1 234 ? -14.719 -9.992 -10.617 1 98.56 234 ILE B O 1
ATOM 3912 N N . ARG B 1 235 ? -16.25 -11.633 -10.633 1 97.69 235 ARG B N 1
ATOM 3913 C CA . ARG B 1 235 ? -17.344 -10.789 -10.164 1 97.69 235 ARG B CA 1
ATOM 3914 C C . ARG B 1 235 ? -17.234 -10.531 -8.664 1 97.69 235 ARG B C 1
ATOM 3916 O O . ARG B 1 235 ? -16.672 -11.352 -7.926 1 97.69 235 ARG B O 1
ATOM 3923 N N . GLU B 1 236 ? -17.734 -9.414 -8.305 1 96.06 236 GLU B N 1
ATOM 3924 C CA . GLU B 1 236 ? -17.828 -9.172 -6.867 1 96.06 236 GLU B CA 1
ATOM 3925 C C . GLU B 1 236 ? -18.781 -10.164 -6.199 1 96.06 236 GLU B C 1
ATOM 3927 O O . GLU B 1 236 ? -19.922 -10.32 -6.637 1 96.06 236 GLU B O 1
ATOM 3932 N N . ARG B 1 237 ? -18.312 -10.938 -5.266 1 96.19 237 ARG B N 1
ATOM 3933 C CA . ARG B 1 237 ? -19.094 -11.891 -4.473 1 96.19 237 ARG B CA 1
ATOM 3934 C C . ARG B 1 237 ? -18.766 -11.75 -2.988 1 96.19 237 ARG B C 1
ATOM 3936 O O . ARG B 1 237 ? -17.609 -11.602 -2.609 1 96.19 237 ARG B O 1
ATOM 3943 N N . ILE B 1 238 ? -19.75 -11.805 -2.086 1 95.06 238 ILE B N 1
ATOM 3944 C CA . ILE B 1 238 ? -19.578 -11.711 -0.64 1 95.06 238 ILE B CA 1
ATOM 3945 C C . ILE B 1 238 ? -18.766 -12.898 -0.142 1 95.06 238 ILE B C 1
ATOM 3947 O O . ILE B 1 238 ? -18.047 -12.797 0.86 1 95.06 238 ILE B O 1
ATOM 3951 N N . ALA B 1 239 ? -18.812 -13.969 -0.875 1 96.75 239 ALA B N 1
ATOM 3952 C CA . ALA B 1 239 ? -18.141 -15.219 -0.507 1 96.75 239 ALA B CA 1
ATOM 3953 C C . ALA B 1 239 ? -16.641 -15.016 -0.372 1 96.75 239 ALA B C 1
ATOM 3955 O O . ALA B 1 239 ? -15.992 -15.664 0.45 1 96.75 239 ALA B O 1
ATOM 3956 N N . PHE B 1 240 ? -16.062 -14.117 -1.137 1 97.06 240 PHE B N 1
ATOM 3957 C CA . PHE B 1 240 ? -14.633 -13.852 -1.054 1 97.06 240 PHE B CA 1
ATOM 3958 C C . PHE B 1 240 ? -14.258 -13.336 0.33 1 97.06 240 PHE B C 1
ATOM 3960 O O . PHE B 1 240 ? -13.289 -13.797 0.932 1 97.06 240 PHE B O 1
ATOM 3967 N N . ARG B 1 241 ? -14.977 -12.352 0.806 1 94 241 ARG B N 1
ATOM 3968 C CA . ARG B 1 241 ? -14.719 -11.758 2.113 1 94 241 ARG B CA 1
ATOM 3969 C C . ARG B 1 241 ? -14.922 -12.781 3.227 1 94 241 ARG B C 1
ATOM 3971 O O . ARG B 1 241 ? -14.148 -12.812 4.191 1 94 241 ARG B O 1
ATOM 3978 N N . ARG B 1 242 ? -15.938 -13.625 3.123 1 94.81 242 ARG B N 1
ATOM 3979 C CA . ARG B 1 242 ? -16.234 -14.633 4.133 1 94.81 242 ARG B CA 1
ATOM 3980 C C . ARG B 1 242 ? -15.133 -15.688 4.191 1 94.81 242 ARG B C 1
ATOM 3982 O O . ARG B 1 242 ? -14.68 -16.047 5.277 1 94.81 242 ARG B O 1
ATOM 3989 N N . ALA B 1 243 ? -14.742 -16.125 3.014 1 95.38 243 ALA B N 1
ATOM 3990 C CA . ALA B 1 243 ? -13.656 -17.094 2.953 1 95.38 243 ALA B CA 1
ATOM 3991 C C . ALA B 1 243 ? -12.383 -16.531 3.576 1 95.38 243 ALA B C 1
ATOM 3993 O O . ALA B 1 243 ? -11.695 -17.234 4.336 1 95.38 243 ALA B O 1
ATOM 3994 N N . TYR B 1 244 ? -12.086 -15.297 3.307 1 93.94 244 TYR B N 1
ATOM 3995 C CA . TYR B 1 244 ? -10.914 -14.625 3.857 1 93.94 244 TYR B CA 1
ATOM 3996 C C . TYR B 1 244 ? -10.977 -14.57 5.379 1 93.94 244 TYR B C 1
ATOM 3998 O O . TYR B 1 244 ? -10 -14.898 6.059 1 93.94 244 TYR B O 1
ATOM 4006 N N . ARG B 1 245 ? -12.086 -14.18 5.863 1 90.19 245 ARG B N 1
ATOM 4007 C CA . ARG B 1 245 ? -12.289 -14.078 7.305 1 90.19 245 ARG B CA 1
ATOM 4008 C C . ARG B 1 245 ? -12.102 -15.43 7.984 1 90.19 245 ARG B C 1
ATOM 4010 O O . ARG B 1 245 ? -11.547 -15.508 9.078 1 90.19 245 ARG B O 1
ATOM 4017 N N . ASP B 1 246 ? -12.562 -16.469 7.301 1 91.62 246 ASP B N 1
ATOM 4018 C CA . ASP B 1 246 ? -12.516 -17.812 7.867 1 91.62 246 ASP B CA 1
ATOM 4019 C C . ASP B 1 246 ? -11.141 -18.453 7.676 1 91.62 246 ASP B C 1
ATOM 4021 O O . ASP B 1 246 ? -10.844 -19.5 8.242 1 91.62 246 ASP B O 1
ATOM 4025 N N . GLY B 1 247 ? -10.281 -17.797 6.883 1 91.31 247 GLY B N 1
ATOM 4026 C CA . GLY B 1 247 ? -8.938 -18.312 6.648 1 91.31 247 GLY B CA 1
ATOM 4027 C C . GLY B 1 247 ? -8.922 -19.562 5.777 1 91.31 247 GLY B C 1
ATOM 4028 O O . GLY B 1 247 ? -8.094 -20.453 5.98 1 91.31 247 GLY B O 1
ATOM 4029 N N . VAL B 1 248 ? -9.945 -19.672 4.855 1 93.44 248 VAL B N 1
ATOM 4030 C CA . VAL B 1 248 ? -10.023 -20.844 3.998 1 93.44 248 VAL B CA 1
ATOM 4031 C C . VAL B 1 248 ? -10.203 -20.422 2.543 1 93.44 248 VAL B C 1
ATOM 4033 O O . VAL B 1 248 ? -10.516 -19.25 2.266 1 93.44 248 VAL B O 1
ATOM 4036 N N . SER B 1 249 ? -9.945 -21.359 1.624 1 93.81 249 SER B N 1
ATOM 4037 C CA . SER B 1 249 ? -10.117 -21.062 0.206 1 93.81 249 SER B CA 1
ATOM 4038 C C . SER B 1 249 ? -11.586 -20.859 -0.146 1 93.81 249 SER B C 1
ATOM 4040 O O . SER B 1 249 ? -12.469 -21.281 0.61 1 93.81 249 SER B O 1
ATOM 4042 N N . LEU B 1 250 ? -11.812 -20.219 -1.253 1 95.25 250 LEU B N 1
ATOM 4043 C CA . LEU B 1 250 ? -13.18 -20.016 -1.732 1 95.25 250 LEU B CA 1
ATOM 4044 C C . LEU B 1 250 ? -13.891 -21.359 -1.915 1 95.25 250 LEU B C 1
ATOM 4046 O O . LEU B 1 250 ? -15.031 -21.516 -1.486 1 95.25 250 LEU B O 1
ATOM 4050 N N . ALA B 1 251 ? -13.203 -22.312 -2.473 1 92.19 251 ALA B N 1
ATOM 4051 C CA . ALA B 1 251 ? -13.773 -23.625 -2.748 1 92.19 251 ALA B CA 1
ATOM 4052 C C . ALA B 1 251 ? -14.117 -24.359 -1.452 1 92.19 251 ALA B C 1
ATOM 4054 O O . ALA B 1 251 ? -15.133 -25.062 -1.374 1 92.19 251 ALA B O 1
ATOM 4055 N N . THR B 1 252 ? -13.242 -24.234 -0.459 1 92.31 252 THR B N 1
ATOM 4056 C CA . THR B 1 252 ? -13.477 -24.844 0.838 1 92.31 252 THR B CA 1
ATOM 4057 C C . THR B 1 252 ? -14.648 -24.172 1.554 1 92.31 252 THR B C 1
ATOM 4059 O O . THR B 1 252 ? -15.445 -24.844 2.215 1 92.31 252 THR B O 1
ATOM 4062 N N . HIS B 1 253 ? -14.766 -22.891 1.438 1 94.31 253 HIS B N 1
ATOM 4063 C CA . HIS B 1 253 ? -15.836 -22.141 2.072 1 94.31 253 HIS B CA 1
ATOM 4064 C C . HIS B 1 253 ? -17.188 -22.469 1.438 1 94.31 253 HIS B C 1
ATOM 4066 O O . HIS B 1 253 ? -18.172 -22.688 2.145 1 94.31 253 HIS B O 1
ATOM 4072 N N . ASP B 1 254 ? -17.281 -22.438 0.161 1 95.31 254 ASP B N 1
ATOM 4073 C CA . ASP B 1 254 ? -18.484 -22.688 -0.632 1 95.31 254 ASP B CA 1
ATOM 4074 C C . ASP B 1 254 ? -18.125 -23.109 -2.051 1 95.31 254 ASP B C 1
ATOM 4076 O O . ASP B 1 254 ? -17.828 -22.281 -2.904 1 95.31 254 ASP B O 1
ATOM 4080 N N . ASP B 1 255 ? -18.281 -24.375 -2.348 1 93.62 255 ASP B N 1
ATOM 4081 C CA . ASP B 1 255 ? -17.812 -24.922 -3.617 1 93.62 255 ASP B CA 1
ATOM 4082 C C . ASP B 1 255 ? -18.812 -24.641 -4.734 1 93.62 255 ASP B C 1
ATOM 4084 O O . ASP B 1 255 ? -18.609 -25.062 -5.875 1 93.62 255 ASP B O 1
ATOM 4088 N N . THR B 1 256 ? -19.891 -23.938 -4.414 1 95.12 256 THR B N 1
ATOM 4089 C CA . THR B 1 256 ? -20.891 -23.641 -5.422 1 95.12 256 THR B CA 1
ATOM 4090 C C . THR B 1 256 ? -20.688 -22.25 -6.012 1 95.12 256 THR B C 1
ATOM 4092 O O . THR B 1 256 ? -21.391 -21.859 -6.945 1 95.12 256 THR B O 1
ATOM 4095 N N . VAL B 1 257 ? -19.766 -21.531 -5.48 1 96.06 257 VAL B N 1
ATOM 4096 C CA . VAL B 1 257 ? -19.516 -20.172 -5.973 1 96.06 257 VAL B CA 1
ATOM 4097 C C . VAL B 1 257 ? -19.078 -20.234 -7.438 1 96.06 257 VAL B C 1
ATOM 4099 O O . VAL B 1 257 ? -18.156 -20.969 -7.793 1 96.06 257 VAL B O 1
ATOM 4102 N N . ASP B 1 258 ? -19.672 -19.469 -8.281 1 95.38 258 ASP B N 1
ATOM 4103 C CA . ASP B 1 258 ? -19.516 -19.547 -9.727 1 95.38 258 ASP B CA 1
ATOM 4104 C C . ASP B 1 258 ? -18.172 -19 -10.164 1 95.38 258 ASP B C 1
ATOM 4106 O O . ASP B 1 258 ? -17.703 -19.281 -11.273 1 95.38 258 ASP B O 1
ATOM 4110 N N . MET B 1 259 ? -17.453 -18.297 -9.312 1 97.38 259 MET B N 1
ATOM 4111 C CA . MET B 1 259 ? -16.172 -17.703 -9.656 1 97.38 259 MET B CA 1
ATOM 4112 C C . MET B 1 259 ? -15.047 -18.734 -9.578 1 97.38 259 MET B C 1
ATOM 4114 O O . MET B 1 259 ? -13.953 -18.5 -10.109 1 97.38 259 MET B O 1
ATOM 4118 N N . ILE B 1 260 ? -15.281 -19.859 -8.938 1 97.69 260 ILE B N 1
ATOM 4119 C CA . ILE B 1 260 ? -14.266 -20.906 -8.797 1 97.69 260 ILE B CA 1
ATOM 4120 C C . ILE B 1 260 ? -13.82 -21.375 -10.18 1 97.69 260 ILE B C 1
ATOM 4122 O O . ILE B 1 260 ? -12.625 -21.547 -10.43 1 97.69 260 ILE B O 1
ATOM 4126 N N . ASP B 1 261 ? -14.75 -21.469 -11.078 1 97.12 261 ASP B N 1
ATOM 4127 C CA . ASP B 1 261 ? -14.445 -21.922 -12.43 1 97.12 261 ASP B CA 1
ATOM 4128 C C . ASP B 1 261 ? -13.516 -20.938 -13.141 1 97.12 261 ASP B C 1
ATOM 4130 O O . ASP B 1 261 ? -12.703 -21.344 -13.969 1 97.12 261 ASP B O 1
ATOM 4134 N N . ARG B 1 262 ? -13.586 -19.766 -12.836 1 98.25 262 ARG B N 1
ATOM 4135 C CA . ARG B 1 262 ? -12.742 -18.75 -13.469 1 98.25 262 ARG B CA 1
ATOM 4136 C C . ARG B 1 262 ? -11.32 -18.812 -12.93 1 98.25 262 ARG B C 1
ATOM 4138 O O . ARG B 1 262 ? -10.359 -18.609 -13.68 1 98.25 262 ARG B O 1
ATOM 4145 N N . PHE B 1 263 ? -11.211 -19.078 -11.695 1 98.38 263 PHE B N 1
ATOM 4146 C CA . PHE B 1 263 ? -9.875 -19.297 -11.156 1 98.38 263 PHE B CA 1
ATOM 4147 C C . PHE B 1 263 ? -9.273 -20.578 -11.727 1 98.38 263 PHE B C 1
ATOM 4149 O O . PHE B 1 263 ? -8.07 -20.656 -11.961 1 98.38 263 PHE B O 1
ATOM 4156 N N . ASP B 1 264 ? -10.133 -21.578 -11.945 1 98.12 264 ASP B N 1
ATOM 4157 C CA . ASP B 1 264 ? -9.672 -22.797 -12.617 1 98.12 264 ASP B CA 1
ATOM 4158 C C . ASP B 1 264 ? -9.164 -22.469 -14.023 1 98.12 264 ASP B C 1
ATOM 4160 O O . ASP B 1 264 ? -8.148 -23.016 -14.461 1 98.12 264 ASP B O 1
ATOM 4164 N N . ALA B 1 265 ? -9.875 -21.641 -14.672 1 98.25 265 ALA B N 1
ATOM 4165 C CA . ALA B 1 265 ? -9.469 -21.234 -16.016 1 98.25 265 ALA B CA 1
ATOM 4166 C C . ALA B 1 265 ? -8.125 -20.516 -15.977 1 98.25 265 ALA B C 1
ATOM 4168 O O . ALA B 1 265 ? -7.285 -20.703 -16.859 1 98.25 265 ALA B O 1
ATOM 4169 N N . LEU B 1 266 ? -7.906 -19.672 -15.023 1 98.25 266 LEU B N 1
ATOM 4170 C CA . LEU B 1 266 ? -6.637 -18.969 -14.859 1 98.25 266 LEU B CA 1
ATOM 4171 C C . LEU B 1 266 ? -5.504 -19.969 -14.602 1 98.25 266 LEU B C 1
ATOM 4173 O O . LEU B 1 266 ? -4.41 -19.828 -15.156 1 98.25 266 LEU B O 1
ATOM 4177 N N . ALA B 1 267 ? -5.77 -20.953 -13.742 1 98.38 267 ALA B N 1
ATOM 4178 C CA . ALA B 1 267 ? -4.785 -22 -13.469 1 98.38 267 ALA B CA 1
ATOM 4179 C C . ALA B 1 267 ? -4.461 -22.781 -14.734 1 98.38 267 ALA B C 1
ATOM 4181 O O . ALA B 1 267 ? -3.303 -23.141 -14.969 1 98.38 267 ALA B O 1
ATOM 4182 N N . ALA B 1 268 ? -5.465 -23.031 -15.516 1 98.25 268 ALA B N 1
ATOM 4183 C CA . ALA B 1 268 ? -5.262 -23.734 -16.781 1 98.25 268 ALA B CA 1
ATOM 4184 C C . ALA B 1 268 ? -4.367 -22.938 -17.719 1 98.25 268 ALA B C 1
ATOM 4186 O O . ALA B 1 268 ? -3.51 -23.5 -18.406 1 98.25 268 ALA B O 1
ATOM 4187 N N . LEU B 1 269 ? -4.582 -21.656 -17.766 1 97.81 269 LEU B N 1
ATOM 4188 C CA . LEU B 1 269 ? -3.725 -20.797 -18.578 1 97.81 269 LEU B CA 1
ATOM 4189 C C . LEU B 1 269 ? -2.27 -20.906 -18.125 1 97.81 269 LEU B C 1
ATOM 4191 O O . LEU B 1 269 ? -1.363 -20.938 -18.969 1 97.81 269 LEU B O 1
ATOM 4195 N N . ALA B 1 270 ? -2.055 -20.891 -16.844 1 97.88 270 ALA B N 1
ATOM 4196 C CA . ALA B 1 270 ? -0.706 -21.031 -16.297 1 97.88 270 ALA B CA 1
ATOM 4197 C C . ALA B 1 270 ? -0.079 -22.359 -16.734 1 97.88 270 ALA B C 1
ATOM 4199 O O . ALA B 1 270 ? 1.077 -22.391 -17.172 1 97.88 270 ALA B O 1
ATOM 4200 N N . ASP B 1 271 ? -0.837 -23.453 -16.703 1 96.56 271 ASP B N 1
ATOM 4201 C CA . ASP B 1 271 ? -0.363 -24.781 -17.078 1 96.56 271 ASP B CA 1
ATOM 4202 C C . ASP B 1 271 ? 0.087 -24.797 -18.547 1 96.56 271 ASP B C 1
ATOM 4204 O O . ASP B 1 271 ? 1.023 -25.516 -18.891 1 96.56 271 ASP B O 1
ATOM 4208 N N . GLU B 1 272 ? -0.583 -24.031 -19.312 1 94.5 272 GLU B N 1
ATOM 4209 C CA . GLU B 1 272 ? -0.299 -24.016 -20.75 1 94.5 272 GLU B CA 1
ATOM 4210 C C . GLU B 1 272 ? 1.067 -23.406 -21.031 1 94.5 272 GLU B C 1
ATOM 4212 O O . GLU B 1 272 ? 1.642 -23.625 -22.094 1 94.5 272 GLU B O 1
ATOM 4217 N N . THR B 1 273 ? 1.524 -22.578 -20.125 1 89.12 273 THR B N 1
ATOM 4218 C CA . THR B 1 273 ? 2.793 -21.906 -20.344 1 89.12 273 THR B CA 1
ATOM 4219 C C . THR B 1 273 ? 3.967 -22.812 -20 1 89.12 273 THR B C 1
ATOM 4221 O O . THR B 1 273 ? 5.117 -22.5 -20.312 1 89.12 273 THR B O 1
ATOM 4224 N N . VAL B 1 274 ? 3.734 -23.891 -19.281 1 83.12 274 VAL B N 1
ATOM 4225 C CA . VAL B 1 274 ? 4.797 -24.797 -18.859 1 83.12 274 VAL B CA 1
ATOM 4226 C C . VAL B 1 274 ? 5.344 -25.562 -20.047 1 83.12 274 VAL B C 1
ATOM 4228 O O . VAL B 1 274 ? 4.586 -26.188 -20.797 1 83.12 274 VAL B O 1
ATOM 4231 N N . LYS B 1 275 ? 6.691 -25.156 -20.578 1 66.12 275 LYS B N 1
ATOM 4232 C CA . LYS B 1 275 ? 7.395 -25.828 -21.672 1 66.12 275 LYS B CA 1
ATOM 4233 C C . LYS B 1 275 ? 7.68 -27.281 -21.328 1 66.12 275 LYS B C 1
ATOM 4235 O O . LYS B 1 275 ? 8.109 -27.594 -20.203 1 66.12 275 LYS B O 1
ATOM 4240 N N . PRO B 1 276 ? 7.059 -28.266 -22.203 1 58.41 276 PRO B N 1
ATOM 4241 C CA . PRO B 1 276 ? 7.426 -29.672 -21.984 1 58.41 276 PRO B CA 1
ATOM 4242 C C . PRO B 1 276 ? 8.922 -29.859 -21.766 1 58.41 276 PRO B C 1
ATOM 4244 O O . PRO B 1 276 ? 9.727 -29.094 -22.312 1 58.41 276 PRO B O 1
ATOM 4247 N N . ASN B 1 277 ? 9.289 -30.203 -20.578 1 49.28 277 ASN B N 1
ATOM 4248 C CA . ASN B 1 277 ? 10.688 -30.609 -20.406 1 49.28 277 ASN B CA 1
ATOM 4249 C C . ASN B 1 277 ? 11.188 -31.391 -21.625 1 49.28 277 ASN B C 1
ATOM 4251 O O . ASN B 1 277 ? 10.555 -32.344 -22.047 1 49.28 277 ASN B O 1
ATOM 4255 N N . GLU B 1 278 ? 11.742 -30.703 -22.578 1 42.56 278 GLU B N 1
ATOM 4256 C CA . GLU B 1 278 ? 12.344 -31.453 -23.672 1 42.56 278 GLU B CA 1
ATOM 4257 C C . GLU B 1 278 ? 12.945 -32.75 -23.188 1 42.56 278 GLU B C 1
ATOM 4259 O O . GLU B 1 278 ? 13.078 -33.719 -23.953 1 42.56 278 GLU B O 1
ATOM 4264 N N . ASN B 1 279 ? 13.656 -32.781 -22.125 1 40.31 279 ASN B N 1
ATOM 4265 C CA . ASN B 1 279 ? 14.414 -34 -21.922 1 40.31 279 ASN B CA 1
ATOM 4266 C C . ASN B 1 279 ? 13.492 -35.188 -21.625 1 40.31 279 ASN B C 1
ATOM 4268 O O . ASN B 1 279 ? 13.945 -36.219 -21.125 1 40.31 279 ASN B O 1
ATOM 4272 N N . GLU B 1 280 ? 12.156 -35.094 -21.75 1 35.16 280 GLU B N 1
ATOM 4273 C CA . GLU B 1 280 ? 11.602 -36.438 -21.781 1 35.16 280 GLU B CA 1
ATOM 4274 C C . GLU B 1 280 ? 11.594 -37 -23.203 1 35.16 280 GLU B C 1
ATOM 4276 O O . GLU B 1 280 ? 11.32 -36.281 -24.156 1 35.16 280 GLU B O 1
#

Solvent-accessible surface area (backbone atoms only — not comparable to full-atom values): 28637 Å² total; per-residue (Å²): 94,46,38,37,19,22,40,38,45,45,74,91,33,44,41,48,60,51,34,53,46,31,43,30,35,37,18,74,72,72,39,42,30,33,38,34,27,58,17,71,80,29,60,50,22,34,30,56,57,43,53,78,48,32,72,44,90,72,47,66,50,42,36,69,32,89,89,40,88,52,49,58,75,76,44,53,41,72,88,23,71,66,38,54,32,31,30,37,55,14,30,78,58,40,49,56,37,32,50,51,28,64,71,40,84,70,20,44,50,43,50,24,66,44,41,48,58,76,43,36,87,74,26,50,35,38,37,31,27,37,35,49,49,71,45,48,53,36,47,11,44,36,63,49,30,29,24,33,34,33,44,24,40,58,42,70,71,39,49,52,25,51,54,45,34,44,61,71,40,48,46,57,54,24,71,76,35,59,79,95,56,39,57,41,72,70,30,43,41,44,22,66,35,84,78,49,73,65,32,49,53,43,46,52,52,40,58,73,41,92,57,32,85,28,44,50,79,63,44,37,69,69,28,68,76,35,87,92,40,96,35,31,36,40,54,64,55,73,58,56,59,53,13,38,75,68,22,34,32,54,59,69,66,43,71,77,50,78,59,56,59,54,32,41,50,52,29,51,55,56,58,68,67,59,72,74,66,71,88,111,96,47,39,37,19,22,40,39,45,47,75,90,33,44,41,48,61,50,34,54,45,32,43,29,34,37,19,73,72,71,40,41,30,34,39,34,26,58,18,70,82,28,60,50,23,34,30,54,58,41,53,78,49,31,74,43,91,73,48,67,50,40,35,69,31,90,89,41,87,52,49,56,75,76,45,53,41,71,89,24,72,67,40,54,31,30,31,35,55,15,30,79,59,41,48,55,39,31,50,51,29,63,70,40,87,69,20,43,50,44,50,24,66,44,41,48,57,76,44,35,87,74,26,49,33,39,37,31,29,36,35,48,47,71,48,45,50,35,48,12,43,35,64,49,29,28,24,32,34,32,44,23,39,56,43,70,70,38,50,53,25,50,52,44,34,45,63,72,40,48,48,57,55,23,72,74,34,59,79,94,56,38,58,38,73,68,30,44,40,45,22,66,35,84,78,50,73,65,34,48,54,44,46,50,52,40,58,72,40,93,57,32,85,30,45,49,80,62,44,37,69,70,28,68,77,35,88,92,39,96,35,32,35,41,53,64,55,73,59,56,61,53,13,37,75,70,24,33,32,55,58,67,65,44,71,76,52,76,58,55,60,54,32,42,49,52,29,48,56,55,57,68,66,60,73,75,66,70,90,109

Foldseek 3Di:
DAEEEEAFLDPPLCLLVLLQLLQLLLVVVPWAEEEEELALVFLNCLLLVNVVCQAPPDADLLLLDPVHPDALVNQWDCPSVLRSYIYRTHYNCSVSLQVQLVPDDVSLCSCQVRHVVVCVVPTPYYYYRAYNNQGRSSSSRQQNRLEYEYGFELAPVRVVRVVCCCVVRQVVSQVVDPVVRGRDYLAYFHEQDPLDPSSLVSLVVCCVDPRVVRHDPQQHQVLSVDPPHPGGGHHRDVLSVVSSNVSHHSCSSPVPDPCSVVSNSSSVSSVVVDPPPVVD/DAEEEEAFLDPPLCLLVLLQLLQLLLVVVPWAEEEEELALVFLNCLLLVNVVCQAPPDADLLLLDPVHPDALVNQWDCPSVLRSYIYRTHYNCSVSLQVQLVPDDVSLCSCQVRHVVVCVVPTPYYYYRAYNNQGNSSSSSCQNRLEYEYGFELDPVRVVRVVCCCVVHQVVSQVVDPVVRGRDYLAYFHEQDPLDPSSLVSLVVCCVDPNVVRHDPQQDQVLSVDPPHPGGGHHDDVLSVVSSNVSHHSCSSPVPDPNSVVSNSSSVSSVVVDPPPVVD

InterPro domains:
  IPR025669 AAA domain [PF13614] (5-161)
  IPR027417 P-loop containing nucleoside triphosphate hydrolase [G3DSA:3.40.50.300] (2-270)
  IPR027417 P-loop containing nucleoside triphosphate hydrolase [SSF52540] (4-270)
  IPR050678 DNA Partitioning ATPase [PTHR13696] (4-256)